Protein AF-A0A838E824-F1 (afdb_monomer_lite)

Foldseek 3Di:
DFFKDWAEWEFEFADPDPVVVLVLVVLLQWFKFPDWFAAPPQWIWTWTDLPPHIYIHIYRRDPVSVVPDPDLCVLRNVVLAGAEIEMEGLDVPVLVVVQVVLPDDWDDKDFADTPPDDPVVGGQKIKTWDDCQLQFQHGYMYMHGDLDNGLQSQQEQEQTQLQWGHWAEWEFEDPCQVSNQVSPCSRQNVPWDWDDDVQHIWTDGQRYIYIYHYQVRCCVQAVDGADDPPSRNRTTQEIEIEGQDNVSSVVSCVSSVFDWDATPVRWIWTADDPTHGYIYGYDYDDNVVSQVSSCVRRVHHHDYHYLVVQLVQDDPAFSFWHKDFDDLSCLSVQLVQLVQVLCVQPVVFWDPVVSVCCSVQCNHSVNVNCQSPDPFKTWMFIQGPRHGTFWIWIWGDDDQAEIETEDTGGRPVCPPRCSSVRNVVVVLVVCLQGHFKYKYKDWDVSVVVVVVVVVVAKDWDDKAQDPDPDISIIMTMIMHTRPNDDD

Secondary structure (DSSP, 8-state):
---EEEEEEEEE--SS-HHHHHHHHHHTT-EEEEEEEEETTTEEEEEEE-SSSEEEEEEES-HHHHHHS--GGGGGTTT-S--EEEEEES-HHHHHHHHHHTT---PPPEEE--TT--GGG--SEEEEEE-TTTSTTSEEEEEEETTSS---S--EEEE-TTSEEEEEEEEEE-SSHHHHHHHHHHHH-TTS-PEEETTEEEEEETTEEEEEE-HHHHHHHHS------SSS---EEEEEEEES-HHHHHHHHHHTT--EEE-TTSPEEE---SS----EEEEE--HHHHHHHHHHHHT--PEEEEHHHHHHTSPTTTSS-EEEE--GGGHHHHHHHHHHHHHHHHTTTS-HHHHHHHHHHHSSHHHHHHHHH-SS-EEEEEEETTTEEEEEEEEEEEETTEEEEEEEEE-GGGTTTTHHHHHHHHHHHHHTTT-SEEEEEEETT-HHHHHHHHHTT-EEEEEEE-SSTT---EEEEEEEEPPSS--

pLDDT: mean 88.49, std 11.71, range [35.91, 98.5]

Sequence (487 aa):
MSAMRLEHFLCYSDTSSVDEHAADYRRLGFVPQAHAARWEPGLRNRFIGLWPEYLELVWVEDEAAFAASDDPIKRYRASRRPFGVGILTDDLPALHDEWVARGFELPPVTHESPAGSDQAAGPMFVFQAIPHHLLPGVDAFGLTSYHRPAPPIRRQVWVAPNSVFGLAGVTLVSHTPAADADAWRRLLAPNETAREVPGGSDLVVGPHRLTWLTPDAHAARHGLTWDRSGDGADAMALFELLAGDPERLERYAAAADRPTRRLADGALLLEPSAHDGFRFVVRGGDVDEWAGWRDERLGLHHEVVRIDEFMARGTPGTGEYVVRSATVDDLPAIRRLGEEVLPETYAAIAPDSYIAMLLERYWSDAANAAAIASPTEELLVAESPFSGVLGVAHTAPYAADSVILWRLYLVPRSRRLGVGTALLDDCIRRCAPQVSTFLTEYLAGNRAAAAFYEAHGFAEVREERNPWEATEVRVIYASRQVPADPT

Radius of gyration: 25.12 Å; chains: 1; bounding box: 69×46×70 Å

Structure (mmCIF, N/CA/C/O backbone):
data_AF-A0A838E824-F1
#
_entry.id   AF-A0A838E824-F1
#
loop_
_atom_site.group_PDB
_atom_site.id
_atom_site.type_symbol
_atom_site.label_atom_id
_atom_site.label_alt_id
_atom_site.label_comp_id
_atom_site.label_asym_id
_atom_site.label_entity_id
_atom_site.label_seq_id
_atom_site.pdbx_PDB_ins_code
_atom_site.Cartn_x
_atom_site.Cartn_y
_atom_site.Cartn_z
_atom_site.occupancy
_atom_site.B_iso_or_equiv
_atom_site.auth_seq_id
_atom_site.auth_comp_id
_atom_site.auth_asym_id
_atom_site.auth_atom_id
_atom_site.pdbx_PDB_model_num
ATOM 1 N N . MET A 1 1 ? -0.926 23.353 7.992 1.00 59.06 1 MET A N 1
ATOM 2 C CA . MET A 1 1 ? -0.993 21.891 7.939 1.00 59.06 1 MET A CA 1
ATOM 3 C C . MET A 1 1 ? -0.529 21.359 6.615 1.00 59.06 1 MET A C 1
ATOM 5 O O . MET A 1 1 ? -1.195 21.561 5.602 1.00 59.06 1 MET A O 1
ATOM 9 N N . SER A 1 2 ? 0.601 20.660 6.665 1.00 63.78 2 SER A N 1
ATOM 10 C CA . SER A 1 2 ? 0.974 19.675 5.653 1.00 63.78 2 SER A CA 1
ATOM 11 C C . SER A 1 2 ? -0.174 18.684 5.448 1.00 63.78 2 SER A C 1
ATOM 13 O O . SER A 1 2 ? -0.868 18.324 6.406 1.00 63.78 2 SER A O 1
ATOM 15 N N . ALA A 1 3 ? -0.400 18.264 4.203 1.00 74.88 3 ALA A N 1
ATOM 16 C CA . ALA A 1 3 ? -1.387 17.235 3.912 1.00 74.88 3 ALA A CA 1
ATOM 17 C C . ALA A 1 3 ? -0.962 15.930 4.599 1.00 74.88 3 ALA A C 1
ATOM 19 O O . ALA A 1 3 ? 0.158 15.460 4.412 1.00 74.88 3 ALA A O 1
ATOM 20 N N . MET A 1 4 ? -1.857 15.353 5.399 1.00 86.31 4 MET A N 1
ATOM 21 C CA . MET A 1 4 ? -1.640 14.060 6.041 1.00 86.31 4 MET A CA 1
ATOM 22 C C . MET A 1 4 ? -2.823 13.136 5.795 1.00 86.31 4 MET A C 1
ATOM 24 O O . MET A 1 4 ? -3.960 13.587 5.621 1.00 86.31 4 MET A O 1
ATOM 28 N N . ARG A 1 5 ? -2.563 11.833 5.816 1.00 88.31 5 ARG A N 1
ATOM 29 C CA . ARG A 1 5 ? -3.606 10.810 5.757 1.00 88.31 5 ARG A CA 1
ATOM 30 C C . ARG A 1 5 ? -3.203 9.570 6.532 1.00 88.31 5 ARG A C 1
ATOM 32 O O . ARG A 1 5 ? -2.019 9.336 6.761 1.00 88.31 5 ARG A O 1
ATOM 39 N N . LEU A 1 6 ? -4.190 8.749 6.864 1.00 93.38 6 LEU A N 1
ATOM 40 C CA . LEU A 1 6 ? -3.911 7.375 7.256 1.00 93.38 6 LEU A CA 1
ATOM 41 C C . LEU A 1 6 ? -3.421 6.639 6.005 1.00 93.38 6 LEU A C 1
ATOM 43 O O . LEU A 1 6 ? -3.972 6.819 4.923 1.00 93.38 6 LEU A O 1
ATOM 47 N N . GLU A 1 7 ? -2.350 5.869 6.120 1.00 91.00 7 GLU A N 1
ATOM 48 C CA . GLU A 1 7 ? -1.770 5.167 4.974 1.00 91.00 7 GLU A CA 1
ATOM 49 C C . GLU A 1 7 ? -1.952 3.662 5.095 1.00 91.00 7 GLU A C 1
ATOM 51 O O . GLU A 1 7 ? -2.356 3.002 4.136 1.00 91.00 7 GLU A O 1
ATOM 56 N N . HIS A 1 8 ? -1.657 3.118 6.271 1.00 95.19 8 HIS A N 1
ATOM 57 C CA . HIS A 1 8 ? -1.685 1.684 6.467 1.00 95.19 8 HIS A CA 1
ATOM 58 C C . HIS A 1 8 ? -2.019 1.284 7.890 1.00 95.19 8 HIS A C 1
ATOM 60 O O . HIS A 1 8 ? -1.898 2.073 8.827 1.00 95.19 8 HIS A O 1
ATOM 66 N N . PHE A 1 9 ? -2.456 0.036 8.027 1.00 97.75 9 PHE A N 1
ATOM 67 C CA . PHE A 1 9 ? -2.934 -0.529 9.280 1.00 97.75 9 PHE A CA 1
ATOM 68 C C . PHE A 1 9 ? -2.236 -1.848 9.557 1.00 97.75 9 PHE A C 1
ATOM 70 O O . PHE A 1 9 ? -2.124 -2.682 8.659 1.00 97.75 9 PHE A O 1
ATOM 77 N N . LEU A 1 10 ? -1.786 -2.034 10.794 1.00 97.31 10 LEU A N 1
ATOM 78 C CA . LEU A 1 10 ? -0.925 -3.142 11.180 1.00 97.31 10 LEU A CA 1
ATOM 79 C C . LEU A 1 10 ? -1.713 -4.187 11.959 1.00 97.31 10 LEU A C 1
ATOM 81 O O . LEU A 1 10 ? -2.429 -3.858 12.908 1.00 97.31 10 LEU A O 1
ATOM 85 N N . CYS A 1 11 ? -1.524 -5.451 11.600 1.00 96.69 11 CYS A N 1
ATOM 86 C CA . CYS A 1 11 ? -1.972 -6.594 12.383 1.00 96.69 11 CYS A CA 1
ATOM 87 C C . CYS A 1 11 ? -0.893 -7.674 12.365 1.00 96.69 11 CYS A C 1
ATOM 89 O O . CYS A 1 11 ? -0.209 -7.869 11.357 1.00 96.69 11 CYS A O 1
ATOM 91 N N . TYR A 1 12 ? -0.767 -8.414 13.465 1.00 96.12 12 TYR A N 1
ATOM 92 C CA . TYR A 1 12 ? 0.045 -9.622 13.453 1.00 96.12 12 TYR A CA 1
ATOM 93 C C . TYR A 1 12 ? -0.558 -10.679 12.535 1.00 96.12 12 TYR A C 1
ATOM 95 O O . TYR A 1 12 ? -1.776 -10.843 12.468 1.00 96.12 12 TYR A O 1
ATOM 103 N N . SER A 1 13 ? 0.332 -11.411 11.879 1.00 95.44 13 SER A N 1
ATOM 104 C CA . SER A 1 13 ? 0.036 -12.566 11.054 1.00 95.44 13 SER A CA 1
ATOM 105 C C . SER A 1 13 ? 0.433 -13.836 11.807 1.00 95.44 13 SER A C 1
ATOM 107 O O . SER A 1 13 ? 1.616 -14.143 11.930 1.00 95.44 13 SER A O 1
ATOM 109 N N . ASP A 1 14 ? -0.542 -14.591 12.304 1.00 92.19 14 ASP A N 1
ATOM 110 C CA . ASP A 1 14 ? -0.334 -15.885 12.957 1.00 92.19 14 ASP A CA 1
ATOM 111 C C . ASP A 1 14 ? -0.334 -17.022 11.932 1.00 92.19 14 ASP A C 1
ATOM 113 O O . ASP A 1 14 ? -1.346 -17.671 11.676 1.00 92.19 14 ASP A O 1
ATOM 117 N N . THR A 1 15 ? 0.810 -17.228 11.294 1.00 91.75 15 THR A N 1
ATOM 118 C CA . THR A 1 15 ? 0.996 -18.219 10.231 1.00 91.75 15 THR A CA 1
ATOM 119 C C . THR A 1 15 ? 2.436 -18.729 10.230 1.00 91.75 15 THR A C 1
ATOM 121 O O . THR A 1 15 ? 3.329 -18.098 10.799 1.00 91.75 15 THR A O 1
ATOM 124 N N . SER A 1 16 ? 2.679 -19.854 9.561 1.00 89.69 16 SER A N 1
ATOM 125 C CA . SER A 1 16 ? 4.022 -20.364 9.268 1.00 89.69 16 SER A CA 1
ATOM 126 C C . SER A 1 16 ? 4.769 -19.532 8.231 1.00 89.69 16 SER A C 1
ATOM 128 O O . SER A 1 16 ? 5.996 -19.561 8.200 1.00 89.69 16 SER A O 1
ATOM 130 N N . SER A 1 17 ? 4.047 -18.823 7.363 1.00 91.69 17 SER A N 1
ATOM 131 C CA . SER A 1 17 ? 4.630 -18.009 6.303 1.00 91.69 17 SER A CA 1
ATOM 132 C C . SER A 1 17 ? 3.746 -16.814 5.984 1.00 91.69 17 SER A C 1
ATOM 134 O O . SER A 1 17 ? 2.593 -16.945 5.568 1.00 91.69 17 SER A O 1
ATOM 136 N N . VAL A 1 18 ? 4.309 -15.616 6.119 1.00 93.62 18 VAL A N 1
ATOM 137 C CA . VAL A 1 18 ? 3.608 -14.380 5.754 1.00 93.62 18 VAL A CA 1
ATOM 138 C C . VAL A 1 18 ? 3.277 -14.318 4.252 1.00 93.62 18 VAL A C 1
ATOM 140 O O . VAL A 1 18 ? 2.316 -13.662 3.850 1.00 93.62 18 VAL A O 1
ATOM 143 N N . ASP A 1 19 ? 4.027 -15.036 3.408 1.00 89.12 19 ASP A N 1
ATOM 144 C CA . ASP A 1 19 ? 3.750 -15.139 1.971 1.00 89.12 19 ASP A CA 1
ATOM 145 C C . ASP A 1 19 ? 2.535 -16.040 1.685 1.00 89.12 19 ASP A C 1
ATOM 147 O O . ASP A 1 19 ? 1.751 -15.731 0.784 1.00 89.12 19 ASP A O 1
ATOM 151 N N . GLU A 1 20 ? 2.336 -17.108 2.471 1.00 89.69 20 GLU A N 1
ATOM 152 C CA . GLU A 1 20 ? 1.125 -17.944 2.410 1.00 89.69 20 GLU A CA 1
ATOM 153 C C . GLU A 1 20 ? -0.101 -17.126 2.812 1.00 89.69 20 GLU A C 1
ATOM 155 O O . GLU A 1 20 ? -1.088 -17.091 2.080 1.00 89.69 20 GLU A O 1
ATOM 160 N N . HIS A 1 21 ? -0.000 -16.360 3.899 1.00 94.81 21 HIS A N 1
ATOM 161 C CA . HIS A 1 21 ? -1.102 -15.504 4.326 1.00 94.81 21 HIS A CA 1
ATOM 162 C C . HIS A 1 21 ? -1.408 -14.391 3.305 1.00 94.81 21 HIS A C 1
ATOM 164 O O . HIS A 1 21 ? -2.568 -14.118 2.993 1.00 94.81 21 HIS A O 1
ATOM 170 N N . ALA A 1 22 ? -0.388 -13.802 2.674 1.00 91.62 22 ALA A N 1
ATOM 171 C CA . ALA A 1 22 ? -0.602 -12.898 1.545 1.00 91.62 22 ALA A CA 1
ATOM 172 C C . ALA A 1 22 ? -1.297 -13.601 0.357 1.00 91.62 22 ALA A C 1
ATOM 174 O O . ALA A 1 22 ? -2.117 -12.991 -0.333 1.00 91.62 22 ALA A O 1
ATOM 175 N N . ALA A 1 23 ? -1.010 -14.882 0.108 1.00 87.56 23 ALA A N 1
ATOM 176 C CA . ALA A 1 23 ? -1.701 -15.660 -0.915 1.00 87.56 23 ALA A CA 1
ATOM 177 C C . ALA A 1 23 ? -3.184 -15.899 -0.579 1.00 87.56 23 ALA A C 1
ATOM 179 O O . ALA A 1 23 ? -3.990 -15.979 -1.506 1.00 87.56 23 ALA A O 1
ATOM 180 N N . ASP A 1 24 ? -3.573 -15.944 0.696 1.00 93.38 24 ASP A N 1
ATOM 181 C CA . ASP A 1 24 ? -4.983 -16.026 1.106 1.00 93.38 24 ASP A CA 1
ATOM 182 C C . ASP A 1 24 ? -5.763 -14.784 0.668 1.00 93.38 24 ASP A C 1
ATOM 184 O O . ASP A 1 24 ? -6.817 -14.894 0.042 1.00 93.38 24 ASP A O 1
ATOM 188 N N . TYR A 1 25 ? -5.197 -13.594 0.885 1.00 95.12 25 TYR A N 1
ATOM 189 C CA . TYR A 1 25 ? -5.766 -12.345 0.372 1.00 95.12 25 TYR A CA 1
ATOM 190 C C . TYR A 1 25 ? -5.827 -12.319 -1.160 1.00 95.12 25 TYR A C 1
ATOM 192 O O . TYR A 1 25 ? -6.806 -11.834 -1.728 1.00 95.12 25 TYR A O 1
ATOM 200 N N . ARG A 1 26 ? -4.837 -12.898 -1.851 1.00 91.50 26 ARG A N 1
ATOM 201 C CA . ARG A 1 26 ? -4.897 -13.057 -3.313 1.00 91.50 26 ARG A CA 1
ATOM 202 C C . ARG A 1 26 ? -6.065 -13.951 -3.744 1.00 91.50 26 ARG A C 1
ATOM 204 O O . ARG A 1 26 ? -6.738 -13.625 -4.719 1.00 91.50 26 ARG A O 1
ATOM 211 N N . ARG A 1 27 ? -6.351 -15.041 -3.018 1.00 91.12 27 ARG A N 1
ATOM 212 C CA . ARG A 1 27 ? -7.528 -15.898 -3.278 1.00 91.12 27 ARG A CA 1
ATOM 213 C C . ARG A 1 27 ? -8.849 -15.167 -3.037 1.00 91.12 27 ARG A C 1
ATOM 215 O O . ARG A 1 27 ? -9.828 -15.479 -3.700 1.00 91.12 27 ARG A O 1
ATOM 222 N N . LEU A 1 28 ? -8.854 -14.154 -2.172 1.00 95.12 28 LEU A N 1
ATOM 223 C CA . LEU A 1 28 ? -9.977 -13.229 -1.981 1.00 95.12 28 LEU A CA 1
ATOM 224 C C . LEU A 1 28 ? -10.074 -12.138 -3.061 1.00 95.12 28 LEU A C 1
ATOM 226 O O . LEU A 1 28 ? -10.920 -11.251 -2.958 1.00 95.12 28 LEU A O 1
ATOM 230 N N . GLY A 1 29 ? -9.211 -12.173 -4.078 1.00 90.94 29 GLY A N 1
ATOM 231 C CA . GLY A 1 29 ? -9.170 -11.188 -5.154 1.00 90.94 29 GLY A CA 1
ATOM 232 C C . GLY A 1 29 ? -8.598 -9.830 -4.741 1.00 90.94 29 GLY A C 1
ATOM 233 O O . GLY A 1 29 ? -8.777 -8.870 -5.484 1.00 90.94 29 GLY A O 1
ATOM 234 N N . PHE A 1 30 ? -7.919 -9.737 -3.588 1.00 92.75 30 PHE A N 1
ATOM 235 C CA . PHE A 1 30 ? -7.067 -8.592 -3.254 1.00 92.75 30 PHE A CA 1
ATOM 236 C C . PHE A 1 30 ? -5.707 -8.708 -3.949 1.00 92.75 30 PHE A C 1
ATOM 238 O O . PHE A 1 30 ? -5.360 -9.725 -4.554 1.00 92.75 30 PHE A O 1
ATOM 245 N N . VAL A 1 31 ? -4.912 -7.646 -3.835 1.00 84.69 31 VAL A N 1
ATOM 246 C CA . VAL A 1 31 ? -3.655 -7.466 -4.565 1.00 84.69 31 VAL A CA 1
ATOM 247 C C . VAL A 1 31 ? -2.523 -7.304 -3.551 1.00 84.69 31 VAL A C 1
ATOM 249 O O . VAL A 1 31 ? -2.225 -6.185 -3.124 1.00 84.69 31 VAL A O 1
ATOM 252 N N . PRO A 1 32 ? -1.896 -8.407 -3.102 1.00 87.25 32 PRO A N 1
ATOM 253 C CA . PRO A 1 32 ? -0.714 -8.318 -2.262 1.00 87.25 32 PRO A CA 1
ATOM 254 C C . PRO A 1 32 ? 0.437 -7.679 -3.031 1.00 87.25 32 PRO A C 1
ATOM 256 O O . PRO A 1 32 ? 0.717 -8.065 -4.169 1.00 87.25 32 PRO A O 1
ATOM 259 N N . GLN A 1 33 ? 1.147 -6.756 -2.391 1.00 81.56 33 GLN A N 1
ATOM 260 C CA . GLN A 1 33 ? 2.320 -6.143 -2.993 1.00 81.56 33 GLN A CA 1
ATOM 261 C C . GLN A 1 33 ? 3.438 -7.183 -3.111 1.00 81.56 33 GLN A C 1
ATOM 263 O O . GLN A 1 33 ? 3.601 -8.035 -2.241 1.00 81.56 33 GLN A O 1
ATOM 268 N N . ALA A 1 34 ? 4.227 -7.165 -4.181 1.00 67.44 34 ALA A N 1
ATOM 269 C CA . ALA A 1 34 ? 5.229 -8.204 -4.406 1.00 67.44 34 ALA A CA 1
ATOM 270 C C . ALA A 1 34 ? 6.407 -8.103 -3.429 1.00 67.44 34 ALA A C 1
ATOM 272 O O . ALA A 1 34 ? 7.031 -9.112 -3.114 1.00 67.44 34 ALA A O 1
ATOM 273 N N . HIS A 1 35 ? 6.736 -6.900 -2.954 1.00 70.06 35 HIS A N 1
ATOM 274 C CA . HIS A 1 35 ? 7.837 -6.705 -2.015 1.00 70.06 35 HIS A CA 1
ATOM 275 C C . HIS A 1 35 ? 7.431 -7.057 -0.577 1.00 70.06 35 HIS A C 1
ATOM 277 O O . HIS A 1 35 ? 6.264 -6.988 -0.202 1.00 70.06 35 HIS A O 1
ATOM 283 N N . ALA A 1 36 ? 8.420 -7.461 0.212 1.00 82.81 36 ALA A N 1
ATOM 284 C CA . ALA A 1 36 ? 8.326 -7.650 1.652 1.00 82.81 36 ALA A CA 1
ATOM 285 C C . ALA A 1 36 ? 9.410 -6.784 2.300 1.00 82.81 36 ALA A C 1
ATOM 287 O O . ALA A 1 36 ? 10.454 -6.570 1.683 1.00 82.81 36 ALA A O 1
ATOM 288 N N . ALA A 1 37 ? 9.175 -6.311 3.518 1.00 84.38 37 ALA A N 1
ATOM 289 C CA . ALA A 1 37 ? 10.181 -5.587 4.292 1.00 84.38 37 ALA A CA 1
ATOM 290 C C . ALA A 1 37 ? 10.649 -6.462 5.452 1.00 84.38 37 ALA A C 1
ATOM 292 O O . ALA A 1 37 ? 9.825 -7.130 6.069 1.00 84.38 37 ALA A O 1
ATOM 293 N N . ARG A 1 38 ? 11.951 -6.477 5.739 1.00 89.94 38 ARG A N 1
ATOM 294 C CA . ARG A 1 38 ? 12.495 -7.080 6.960 1.00 89.94 38 ARG A CA 1
ATOM 295 C C . ARG A 1 38 ? 12.882 -5.974 7.919 1.00 89.94 38 ARG A C 1
ATOM 297 O O . ARG A 1 38 ? 13.476 -4.989 7.489 1.00 89.94 38 ARG A O 1
ATOM 304 N N . TRP A 1 39 ? 12.556 -6.154 9.185 1.00 89.81 39 TRP A N 1
ATOM 305 C CA . TRP A 1 39 ? 12.854 -5.209 10.247 1.00 89.81 39 TRP A CA 1
ATOM 306 C C . TRP A 1 39 ? 13.519 -5.950 11.392 1.00 89.81 39 TRP A C 1
ATOM 308 O O . TRP A 1 39 ? 13.131 -7.068 11.733 1.00 89.81 39 TRP A O 1
ATOM 318 N N . GLU A 1 40 ? 14.527 -5.328 11.985 1.00 88.94 40 GLU A N 1
ATOM 319 C CA . GLU A 1 40 ? 15.030 -5.821 13.257 1.00 88.94 40 GLU A CA 1
ATOM 320 C C . GLU A 1 40 ? 14.023 -5.474 14.362 1.00 88.94 40 GLU A C 1
ATOM 322 O O . GLU A 1 40 ? 13.473 -4.373 14.331 1.00 88.94 40 GLU A O 1
ATOM 327 N N . PRO A 1 41 ? 13.778 -6.374 15.330 1.00 93.31 41 PRO A N 1
ATOM 328 C CA . PRO A 1 41 ? 14.423 -7.675 15.516 1.00 93.31 41 PRO A CA 1
ATOM 329 C C . PRO A 1 41 ? 13.616 -8.831 14.898 1.00 93.31 41 PRO A C 1
ATOM 331 O O . PRO A 1 41 ? 12.570 -9.206 15.421 1.00 93.31 41 PRO A O 1
ATOM 334 N N . GLY A 1 42 ? 14.121 -9.456 13.830 1.00 94.31 42 GLY A N 1
ATOM 335 C CA . GLY A 1 42 ? 13.549 -10.705 13.293 1.00 94.31 42 GLY A CA 1
ATOM 336 C C . GLY A 1 42 ? 12.130 -10.616 12.706 1.00 94.31 42 GLY A C 1
ATOM 337 O O . GLY A 1 42 ? 11.450 -11.639 12.584 1.00 94.31 42 GLY A O 1
ATOM 338 N N . LEU A 1 43 ? 11.657 -9.421 12.352 1.00 95.75 43 LEU A N 1
ATOM 339 C CA . LEU A 1 43 ? 10.333 -9.188 11.779 1.00 95.75 43 LEU A CA 1
ATOM 340 C C . LEU A 1 43 ? 10.374 -9.175 10.250 1.00 95.75 43 LEU A C 1
ATOM 342 O O . LEU A 1 43 ? 11.332 -8.716 9.623 1.00 95.75 43 LEU A O 1
ATOM 346 N N . ARG A 1 44 ? 9.280 -9.618 9.633 1.00 95.25 44 ARG A N 1
ATOM 347 C CA . ARG A 1 44 ? 9.052 -9.499 8.197 1.00 95.25 44 ARG A CA 1
ATOM 348 C C . ARG A 1 44 ? 7.606 -9.132 7.903 1.00 95.25 44 ARG A C 1
ATOM 350 O O . ARG A 1 44 ? 6.678 -9.787 8.370 1.00 95.25 44 ARG A O 1
ATOM 357 N N . ASN A 1 45 ? 7.432 -8.134 7.045 1.00 94.50 45 ASN A N 1
ATOM 358 C CA . ASN A 1 45 ? 6.136 -7.553 6.735 1.00 94.50 45 ASN A CA 1
ATOM 359 C C . ASN A 1 45 ? 5.708 -7.866 5.298 1.00 94.50 45 ASN A C 1
ATOM 361 O O . ASN A 1 45 ? 6.530 -7.912 4.371 1.00 94.50 45 ASN A O 1
ATOM 365 N N . ARG A 1 46 ? 4.400 -8.059 5.105 1.00 93.19 46 ARG A N 1
ATOM 366 C CA . ARG A 1 46 ? 3.740 -8.156 3.792 1.00 93.19 46 ARG A CA 1
ATOM 367 C C . ARG A 1 46 ? 2.596 -7.167 3.703 1.00 93.19 46 ARG A C 1
ATOM 369 O O . ARG A 1 46 ? 1.935 -6.896 4.696 1.00 93.19 46 ARG A O 1
ATOM 376 N N . PHE A 1 47 ? 2.332 -6.681 2.496 1.00 92.75 47 PHE A N 1
ATOM 377 C CA . PHE A 1 47 ? 1.387 -5.588 2.287 1.00 92.75 47 PHE A CA 1
ATOM 378 C C . PHE A 1 47 ? 0.230 -6.019 1.391 1.00 92.75 47 PHE A C 1
ATOM 380 O O . PHE A 1 47 ? 0.467 -6.593 0.326 1.00 92.75 47 PHE A O 1
ATOM 387 N N . ILE A 1 48 ? -1.007 -5.720 1.784 1.00 94.06 48 ILE A N 1
ATOM 388 C CA . ILE A 1 48 ? -2.219 -5.997 0.999 1.00 94.06 48 ILE A CA 1
ATOM 389 C C . ILE A 1 48 ? -2.828 -4.672 0.548 1.00 94.06 48 ILE A C 1
ATOM 391 O O . ILE A 1 48 ? -3.227 -3.869 1.385 1.00 94.06 48 ILE A O 1
ATOM 395 N N . GLY A 1 49 ? -2.889 -4.422 -0.761 1.00 88.88 49 GLY A N 1
ATOM 396 C CA . GLY A 1 49 ? -3.450 -3.178 -1.288 1.00 88.88 49 GLY A CA 1
ATOM 397 C C . GLY A 1 49 ? -4.958 -3.067 -1.046 1.00 88.88 49 GLY A C 1
ATOM 398 O O . GLY A 1 49 ? -5.710 -3.966 -1.425 1.00 88.88 49 GLY A O 1
ATOM 399 N N . LEU A 1 50 ? -5.378 -1.951 -0.445 1.00 90.44 50 LEU A N 1
ATOM 400 C CA . LEU A 1 50 ? -6.768 -1.468 -0.398 1.00 90.44 50 LEU A CA 1
ATOM 401 C C . LEU A 1 50 ? -6.995 -0.256 -1.315 1.00 90.44 50 LEU A C 1
ATOM 403 O O . LEU A 1 50 ? -8.135 0.073 -1.606 1.00 90.44 50 LEU A O 1
ATOM 407 N N . TRP A 1 51 ? -5.888 0.340 -1.758 1.00 81.69 51 TRP A N 1
ATOM 408 C CA . TRP A 1 51 ? -5.708 1.434 -2.701 1.00 81.69 51 TRP A CA 1
ATOM 409 C C . TRP A 1 51 ? -6.394 2.765 -2.348 1.00 81.69 51 TRP A C 1
ATOM 411 O O . TRP A 1 51 ? -7.611 2.829 -2.258 1.00 81.69 51 TRP A O 1
ATOM 421 N N . PRO A 1 52 ? -5.621 3.861 -2.213 1.00 82.44 52 PRO A N 1
ATOM 422 C CA . PRO A 1 52 ? -4.155 3.908 -2.145 1.00 82.44 52 PRO A CA 1
ATOM 423 C C . PRO A 1 52 ? -3.585 3.415 -0.800 1.00 82.44 52 PRO A C 1
ATOM 425 O O . PRO A 1 52 ? -2.366 3.283 -0.685 1.00 82.44 52 PRO A O 1
ATOM 428 N N . GLU A 1 53 ? -4.435 3.126 0.187 1.00 90.62 53 GLU A N 1
ATOM 429 C CA . GLU A 1 53 ? -4.046 2.562 1.484 1.00 90.62 53 GLU A CA 1
ATOM 430 C C . GLU A 1 53 ? -3.705 1.064 1.392 1.00 90.62 53 GLU A C 1
ATOM 432 O O . GLU A 1 53 ? -3.975 0.394 0.387 1.00 90.62 53 GLU A O 1
ATOM 437 N N . TYR A 1 54 ? -3.100 0.511 2.443 1.00 93.06 54 TYR A N 1
ATOM 438 C CA . TYR A 1 54 ? -2.798 -0.918 2.510 1.00 93.06 54 TYR A CA 1
ATOM 439 C C . TYR A 1 54 ? -2.876 -1.488 3.928 1.00 93.06 54 TYR A C 1
ATOM 441 O O . TYR A 1 54 ? -2.806 -0.780 4.926 1.00 93.06 54 TYR A O 1
ATOM 449 N N . LEU A 1 55 ? -3.018 -2.805 4.010 1.00 96.81 55 LEU A N 1
ATOM 450 C CA . LEU A 1 55 ? -2.839 -3.559 5.247 1.00 96.81 55 LEU A CA 1
ATOM 451 C C . LEU A 1 55 ? -1.390 -4.008 5.342 1.00 96.81 55 LEU A C 1
ATOM 453 O O . LEU A 1 55 ? -0.821 -4.450 4.344 1.00 96.81 55 LEU A O 1
ATOM 457 N N . GLU A 1 56 ? -0.823 -3.951 6.534 1.00 96.62 56 GLU A N 1
ATOM 458 C CA . GLU A 1 56 ? 0.505 -4.452 6.840 1.00 96.62 56 GLU A CA 1
ATOM 459 C C . GLU A 1 56 ? 0.399 -5.654 7.780 1.00 96.62 56 GLU A C 1
ATOM 461 O O . GLU A 1 56 ? -0.036 -5.565 8.930 1.00 96.62 56 GLU A O 1
ATOM 466 N N . LEU A 1 57 ? 0.779 -6.808 7.243 1.00 97.19 57 LEU A N 1
ATOM 467 C CA . LEU A 1 57 ? 0.862 -8.071 7.953 1.00 97.19 57 LEU A CA 1
ATOM 468 C C . LEU A 1 57 ? 2.242 -8.162 8.593 1.00 97.19 57 LEU A C 1
ATOM 470 O O . LEU A 1 57 ? 3.227 -8.359 7.881 1.00 97.19 57 LEU A O 1
ATOM 474 N N . VAL A 1 58 ? 2.302 -8.033 9.915 1.00 96.88 58 VAL A N 1
ATOM 475 C CA . VAL A 1 58 ? 3.535 -8.156 10.700 1.00 96.88 58 VAL A CA 1
ATOM 476 C C . VAL A 1 58 ? 3.731 -9.617 11.085 1.00 96.88 58 VAL A C 1
ATOM 478 O O . VAL A 1 58 ? 2.872 -10.216 11.735 1.00 96.88 58 VAL A O 1
ATOM 481 N N . TRP A 1 59 ? 4.852 -10.211 10.695 1.00 96.94 59 TRP A N 1
ATOM 482 C CA . TRP A 1 59 ? 5.170 -11.603 11.000 1.00 96.94 59 TRP A CA 1
ATOM 483 C C . TRP A 1 59 ? 6.549 -11.724 11.642 1.00 96.94 59 TRP A C 1
ATOM 485 O O . TRP A 1 59 ? 7.474 -10.991 11.301 1.00 96.94 59 TRP A O 1
ATOM 495 N N . VAL A 1 60 ? 6.678 -12.656 12.583 1.00 96.50 60 VAL A N 1
ATOM 496 C CA . VAL A 1 60 ? 7.947 -12.962 13.247 1.00 96.50 60 VAL A CA 1
ATOM 497 C C . VAL A 1 60 ? 8.644 -14.046 12.429 1.00 96.50 60 VAL A C 1
ATOM 499 O O . VAL A 1 60 ? 8.255 -15.209 12.491 1.00 96.50 60 VAL A O 1
ATOM 502 N N . GLU A 1 61 ? 9.636 -13.654 11.627 1.00 95.50 61 GLU A N 1
ATOM 503 C CA . GLU A 1 61 ? 10.416 -14.575 10.788 1.00 95.50 61 GLU A CA 1
ATOM 504 C C . GLU A 1 61 ? 11.504 -15.285 11.608 1.00 95.50 61 GLU A C 1
ATOM 506 O O . GLU A 1 61 ? 11.724 -16.482 11.431 1.00 95.50 61 GLU A O 1
ATOM 511 N N . ASP A 1 62 ? 12.142 -14.568 12.541 1.00 96.06 62 ASP A N 1
ATOM 512 C CA . ASP A 1 62 ? 13.112 -15.117 13.493 1.00 96.06 62 ASP A CA 1
ATOM 513 C C . ASP A 1 62 ? 12.589 -14.990 14.930 1.00 96.06 62 ASP A C 1
ATOM 515 O O . ASP A 1 62 ? 12.705 -13.953 15.587 1.00 96.06 62 ASP A O 1
ATOM 519 N N . GLU A 1 63 ? 12.020 -16.087 15.430 1.00 95.81 63 GLU A N 1
ATOM 520 C CA . GLU A 1 63 ? 11.501 -16.177 16.796 1.00 95.81 63 GLU A CA 1
ATOM 521 C C . GLU A 1 63 ? 12.565 -15.989 17.869 1.00 95.81 63 GLU A C 1
ATOM 523 O O . GLU A 1 63 ? 12.264 -15.459 18.935 1.00 95.81 63 GLU A O 1
ATOM 528 N N . ALA A 1 64 ? 13.799 -16.432 17.630 1.00 96.81 64 ALA A N 1
ATOM 529 C CA . ALA A 1 64 ? 14.843 -16.345 18.638 1.00 96.81 64 ALA A CA 1
ATOM 530 C C . ALA A 1 64 ? 15.291 -14.890 18.807 1.00 96.81 64 ALA A C 1
ATOM 532 O O . ALA A 1 64 ? 15.346 -14.392 19.935 1.00 96.81 64 ALA A O 1
ATOM 533 N N . ALA A 1 65 ? 15.547 -14.201 17.690 1.00 95.69 65 ALA A N 1
ATOM 534 C CA . ALA A 1 65 ? 15.899 -12.785 17.688 1.00 95.69 65 ALA A CA 1
ATOM 535 C C . ALA A 1 65 ? 14.761 -11.929 18.257 1.00 95.69 65 ALA A C 1
ATOM 537 O O . ALA A 1 65 ? 14.986 -11.110 19.153 1.00 95.69 65 ALA A O 1
ATOM 538 N N . PHE A 1 66 ? 13.528 -12.168 17.801 1.00 96.06 66 PHE A N 1
ATOM 539 C CA . PHE A 1 66 ? 12.374 -11.428 18.290 1.00 96.06 66 PHE A CA 1
ATOM 540 C C . PHE A 1 66 ? 12.137 -11.696 19.775 1.00 96.06 66 PHE A C 1
ATOM 542 O O . PHE A 1 66 ? 12.001 -10.750 20.538 1.00 96.06 66 PHE A O 1
ATOM 549 N N . ALA A 1 67 ? 12.157 -12.947 20.250 1.00 95.31 67 ALA A N 1
ATOM 550 C CA . ALA A 1 67 ? 11.952 -13.258 21.668 1.00 95.31 67 ALA A CA 1
ATOM 551 C C . ALA A 1 67 ? 13.003 -12.608 22.582 1.00 95.31 67 ALA A C 1
ATOM 553 O O . ALA A 1 67 ? 12.643 -12.172 23.677 1.00 95.31 67 ALA A O 1
ATOM 554 N N . ALA A 1 68 ? 14.251 -12.482 22.125 1.00 96.25 68 ALA A N 1
ATOM 555 C CA . ALA A 1 68 ? 15.348 -11.888 22.888 1.00 96.25 68 ALA A CA 1
ATOM 556 C C . ALA A 1 68 ? 15.318 -10.349 22.974 1.00 96.25 68 ALA A C 1
ATOM 558 O O . ALA A 1 68 ? 16.014 -9.788 23.817 1.00 96.25 68 ALA A O 1
ATOM 559 N N . SER A 1 69 ? 14.552 -9.663 22.120 1.00 95.69 69 SER A N 1
ATOM 560 C CA . SER A 1 69 ? 14.494 -8.194 22.104 1.00 95.69 69 SER A CA 1
ATOM 561 C C . SER A 1 69 ? 13.621 -7.594 23.219 1.00 95.69 69 SER A C 1
ATOM 563 O O . SER A 1 69 ? 12.889 -8.308 23.897 1.00 95.69 69 SER A O 1
ATOM 565 N N . ASP A 1 70 ? 13.611 -6.269 23.356 1.00 94.38 70 ASP A N 1
ATOM 566 C CA . ASP A 1 70 ? 12.639 -5.536 24.190 1.00 94.38 70 ASP A CA 1
ATOM 567 C C . ASP A 1 70 ? 11.607 -4.779 23.333 1.00 94.38 70 ASP A C 1
ATOM 569 O O . ASP A 1 70 ? 11.056 -3.761 23.752 1.00 94.38 70 ASP A O 1
ATOM 573 N N . ASP A 1 71 ? 11.357 -5.255 22.107 1.00 92.25 71 ASP A N 1
ATOM 574 C CA . ASP A 1 71 ? 10.496 -4.553 21.154 1.00 92.25 71 ASP A CA 1
ATOM 575 C C . ASP A 1 71 ? 9.052 -4.412 21.692 1.00 92.25 71 ASP A C 1
ATOM 577 O O . ASP A 1 71 ? 8.402 -5.427 21.994 1.00 92.25 71 ASP A O 1
ATOM 581 N N . PRO A 1 72 ? 8.515 -3.180 21.816 1.00 90.62 72 PRO A N 1
ATOM 582 C CA . PRO A 1 72 ? 7.187 -2.946 22.377 1.00 90.62 72 PRO A CA 1
ATOM 583 C C . PRO A 1 72 ? 6.064 -3.582 21.554 1.00 90.62 72 PRO A C 1
ATOM 585 O O . PRO A 1 72 ? 5.005 -3.876 22.116 1.00 90.62 72 PRO A O 1
ATOM 588 N N . ILE A 1 73 ? 6.276 -3.858 20.262 1.00 92.06 73 ILE A N 1
ATOM 589 C CA . ILE A 1 73 ? 5.267 -4.467 19.389 1.00 92.06 73 ILE A CA 1
ATOM 590 C C . ILE A 1 73 ? 4.875 -5.877 19.850 1.00 92.06 73 ILE A C 1
ATOM 592 O O . ILE A 1 73 ? 3.789 -6.359 19.520 1.00 92.06 73 ILE A O 1
ATOM 596 N N . LYS A 1 74 ? 5.701 -6.541 20.674 1.00 92.56 74 LYS A N 1
ATOM 597 C CA . LYS A 1 74 ? 5.409 -7.856 21.275 1.00 92.56 74 LYS A CA 1
ATOM 598 C C . LYS A 1 74 ? 4.051 -7.922 21.958 1.00 92.56 74 LYS A C 1
ATOM 600 O O . LYS A 1 74 ? 3.390 -8.960 21.902 1.00 92.56 74 LYS A O 1
ATOM 605 N N . ARG A 1 75 ? 3.622 -6.828 22.597 1.00 92.19 75 ARG A N 1
ATOM 606 C CA . ARG A 1 75 ? 2.385 -6.797 23.393 1.00 92.19 75 ARG A CA 1
ATOM 607 C C . ARG A 1 75 ? 1.123 -7.057 22.568 1.00 92.19 75 ARG A C 1
ATOM 609 O O . ARG A 1 75 ? 0.161 -7.591 23.108 1.00 92.19 75 ARG A O 1
ATOM 616 N N . TYR A 1 76 ? 1.141 -6.758 21.268 1.00 92.75 76 TYR A N 1
ATOM 617 C CA . TYR A 1 76 ? -0.024 -6.940 20.390 1.00 92.75 76 TYR A CA 1
ATOM 618 C C . TYR A 1 76 ? -0.113 -8.341 19.779 1.00 92.75 76 TYR A C 1
ATOM 620 O O . TYR A 1 76 ? -1.136 -8.719 19.207 1.00 92.75 76 TYR A O 1
ATOM 628 N N . ARG A 1 77 ? 0.944 -9.150 19.911 1.00 88.94 77 ARG A N 1
ATOM 629 C CA . ARG A 1 77 ? 1.022 -10.467 19.272 1.00 88.94 77 ARG A CA 1
ATOM 630 C C . ARG A 1 77 ? -0.087 -11.416 19.731 1.00 88.94 77 ARG A C 1
ATOM 632 O O . ARG A 1 77 ? -0.592 -12.207 18.939 1.00 88.94 77 ARG A O 1
ATOM 639 N N . ALA A 1 78 ? -0.472 -11.331 21.003 1.00 86.31 78 ALA A N 1
ATOM 640 C CA . ALA A 1 78 ? -1.478 -12.210 21.592 1.00 86.31 78 ALA A CA 1
ATOM 641 C C . ALA A 1 78 ? -2.914 -11.849 21.185 1.00 86.31 78 ALA A C 1
ATOM 643 O O . ALA A 1 78 ? -3.742 -12.748 21.048 1.00 86.31 78 ALA A O 1
ATOM 644 N N . SER A 1 79 ? -3.220 -10.560 20.992 1.00 83.31 79 SER A N 1
ATOM 645 C CA . SER A 1 79 ? -4.584 -10.121 20.680 1.00 83.31 79 SER A CA 1
ATOM 646 C C . SER A 1 79 ? -4.975 -10.423 19.238 1.00 83.31 79 SER A C 1
ATOM 648 O O . SER A 1 79 ? -6.159 -10.623 18.970 1.00 83.31 79 SER A O 1
ATOM 650 N N . ARG A 1 80 ? -3.987 -10.494 18.328 1.00 81.88 80 ARG A N 1
ATOM 651 C CA . ARG A 1 80 ? -4.179 -10.707 16.880 1.00 81.88 80 ARG A CA 1
ATOM 652 C C . ARG A 1 80 ? -5.185 -9.726 16.284 1.00 81.88 80 ARG A C 1
ATOM 654 O O . ARG A 1 80 ? -5.911 -10.063 15.357 1.00 81.88 80 ARG A O 1
ATOM 661 N N . ARG A 1 81 ? -5.267 -8.523 16.851 1.00 90.88 81 ARG A N 1
ATOM 662 C CA . ARG A 1 81 ? -6.134 -7.452 16.369 1.00 90.88 81 ARG A CA 1
ATOM 663 C C . ARG A 1 81 ? -5.321 -6.453 15.560 1.00 90.88 81 ARG A C 1
ATOM 665 O O . ARG A 1 81 ? -4.117 -6.325 15.793 1.00 90.88 81 ARG A O 1
ATOM 672 N N . PRO A 1 82 ? -5.973 -5.717 14.650 1.00 96.06 82 PRO A N 1
ATOM 673 C CA . PRO A 1 82 ? -5.403 -4.501 14.108 1.00 96.06 82 PRO A CA 1
ATOM 674 C C . PRO A 1 82 ? -5.051 -3.580 15.276 1.00 96.06 82 PRO A C 1
ATOM 676 O O . PRO A 1 82 ? -5.932 -3.205 16.048 1.00 96.06 82 PRO A O 1
ATOM 679 N N . PHE A 1 83 ? -3.769 -3.270 15.429 1.00 95.81 83 PHE A N 1
ATOM 680 C CA . PHE A 1 83 ? -3.256 -2.498 16.564 1.00 95.81 83 PHE A CA 1
ATOM 681 C C . PHE A 1 83 ? -2.646 -1.176 16.112 1.00 95.81 83 PHE A C 1
ATOM 683 O O . PHE A 1 83 ? -2.748 -0.180 16.823 1.00 95.81 83 PHE A O 1
ATOM 690 N N . GLY A 1 84 ? -2.031 -1.152 14.926 1.00 96.06 84 GLY A N 1
ATOM 691 C CA . GLY A 1 84 ? -1.223 -0.025 14.483 1.00 96.06 84 GLY A CA 1
ATOM 692 C C . GLY A 1 84 ? -1.821 0.757 13.320 1.00 96.06 84 GLY A C 1
ATOM 693 O O . GLY A 1 84 ? -2.514 0.180 12.480 1.00 96.06 84 GLY A O 1
ATOM 694 N N . VAL A 1 85 ? -1.511 2.050 13.240 1.00 97.62 85 VAL A N 1
ATOM 695 C CA . VAL A 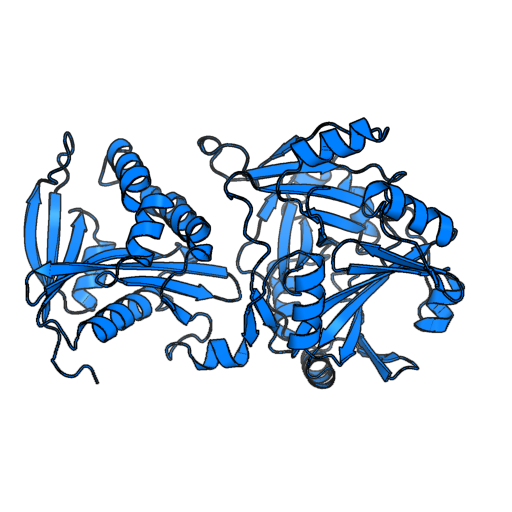1 85 ? -1.821 2.903 12.087 1.00 97.62 85 VAL A CA 1
ATOM 696 C C . VAL A 1 85 ? -0.644 3.815 11.732 1.00 97.62 85 VAL A C 1
ATOM 698 O O . VAL A 1 85 ? -0.142 4.567 12.569 1.00 97.62 85 VAL A O 1
ATOM 701 N N . GLY A 1 86 ? -0.231 3.768 10.468 1.00 96.62 86 GLY A N 1
ATOM 702 C CA . GLY A 1 86 ? 0.748 4.687 9.896 1.00 96.62 86 GLY A CA 1
ATOM 703 C C . GLY A 1 86 ? 0.075 5.932 9.319 1.00 96.62 86 GLY A C 1
ATOM 704 O O . GLY A 1 86 ? -0.908 5.833 8.577 1.00 96.62 86 GLY A O 1
ATOM 705 N N . ILE A 1 87 ? 0.609 7.110 9.645 1.00 95.12 87 ILE A N 1
ATOM 706 C CA . ILE A 1 87 ? 0.131 8.418 9.183 1.00 95.12 87 ILE A CA 1
ATOM 707 C C . ILE A 1 87 ? 1.165 9.021 8.238 1.00 95.12 87 ILE A C 1
ATOM 709 O O . ILE A 1 87 ? 2.234 9.462 8.660 1.00 95.12 87 ILE A O 1
ATOM 713 N N . LEU A 1 88 ? 0.841 9.061 6.950 1.00 90.06 88 LEU A N 1
ATOM 714 C CA . LEU A 1 88 ? 1.742 9.576 5.929 1.00 90.06 88 LEU A CA 1
ATOM 715 C C . LEU A 1 88 ? 1.599 11.093 5.789 1.00 90.06 88 LEU A C 1
ATOM 717 O O . LEU A 1 88 ? 0.485 11.612 5.689 1.00 90.06 88 LEU A O 1
ATOM 721 N N . THR A 1 89 ? 2.741 11.768 5.701 1.00 87.81 89 THR A N 1
ATOM 722 C CA . THR A 1 89 ? 2.884 13.179 5.321 1.00 87.81 89 THR A CA 1
ATOM 723 C C . THR A 1 89 ? 4.090 13.340 4.394 1.00 87.81 89 THR A C 1
ATOM 725 O O . THR A 1 89 ? 5.019 12.526 4.412 1.00 87.81 89 THR A O 1
ATOM 728 N N . ASP A 1 90 ? 4.089 14.397 3.590 1.00 82.19 90 ASP A N 1
ATOM 729 C CA . ASP A 1 90 ? 5.188 14.710 2.669 1.00 82.19 90 ASP A CA 1
ATOM 730 C C . ASP A 1 90 ? 6.450 15.192 3.404 1.00 82.19 90 ASP A C 1
ATOM 732 O O . ASP A 1 90 ? 7.557 15.019 2.901 1.00 82.19 90 ASP A O 1
ATOM 736 N N . ASP A 1 91 ? 6.281 15.771 4.598 1.00 86.94 91 ASP A N 1
ATOM 737 C CA . ASP A 1 91 ? 7.361 16.304 5.435 1.00 86.94 91 ASP A CA 1
ATOM 738 C C . ASP A 1 91 ? 7.013 16.136 6.925 1.00 86.94 91 ASP A C 1
ATOM 740 O O . ASP A 1 91 ? 6.299 16.949 7.525 1.00 86.94 91 ASP A O 1
ATOM 744 N N . LEU A 1 92 ? 7.456 15.021 7.513 1.00 92.25 92 LEU A N 1
ATOM 745 C CA . LEU A 1 92 ? 7.242 14.709 8.925 1.00 92.25 92 LEU A CA 1
ATOM 746 C C . LEU A 1 92 ? 8.020 15.637 9.871 1.00 92.25 92 LEU A C 1
ATOM 748 O O . LEU A 1 92 ? 7.422 16.051 10.862 1.00 92.25 92 LEU A O 1
ATOM 752 N N . PRO A 1 93 ? 9.288 16.011 9.609 1.00 92.19 93 PRO A N 1
ATOM 753 C CA . PRO A 1 93 ? 9.971 17.030 10.406 1.00 92.19 93 PRO A CA 1
ATOM 754 C C . PRO A 1 93 ? 9.198 18.355 10.491 1.00 92.19 93 PRO A C 1
ATOM 756 O O . PRO A 1 93 ? 8.969 18.851 11.593 1.00 92.19 93 PRO A O 1
ATOM 759 N N . ALA A 1 94 ? 8.709 18.887 9.366 1.00 92.12 94 ALA A N 1
ATOM 760 C CA . ALA A 1 94 ? 7.906 20.112 9.380 1.00 92.12 94 ALA A CA 1
ATOM 761 C C . ALA A 1 94 ? 6.578 19.932 10.135 1.00 92.12 94 ALA A C 1
ATOM 763 O O . ALA A 1 94 ? 6.125 20.835 10.844 1.00 92.12 94 ALA A O 1
ATOM 764 N N . LEU A 1 95 ? 5.952 18.757 10.014 1.00 93.19 95 LEU A N 1
ATOM 765 C CA . LEU A 1 95 ? 4.734 18.439 10.755 1.00 93.19 95 LEU A CA 1
ATOM 766 C C . LEU A 1 95 ? 4.980 18.328 12.269 1.00 93.19 95 LEU A C 1
ATOM 768 O O . LEU A 1 95 ? 4.148 18.778 13.058 1.00 93.19 95 LEU A O 1
ATOM 772 N N . HIS A 1 96 ? 6.118 17.767 12.682 1.00 95.50 96 HIS A N 1
ATOM 773 C CA . HIS A 1 96 ? 6.524 17.725 14.084 1.00 95.50 96 HIS A CA 1
ATOM 774 C C . HIS A 1 96 ? 6.642 19.136 14.666 1.00 95.50 96 HIS A C 1
ATOM 776 O O . HIS A 1 96 ? 6.054 19.405 15.715 1.00 95.50 96 HIS A O 1
ATOM 782 N N . ASP A 1 97 ? 7.320 20.046 13.962 1.00 95.56 97 ASP A N 1
ATOM 783 C CA . ASP A 1 97 ? 7.449 21.445 14.381 1.00 95.56 97 ASP A CA 1
ATOM 784 C C . ASP A 1 97 ? 6.073 22.121 14.513 1.00 95.56 97 ASP A C 1
ATOM 786 O O . ASP A 1 97 ? 5.817 22.840 15.483 1.00 95.56 97 ASP A O 1
ATOM 790 N N . GLU A 1 98 ? 5.146 21.847 13.585 1.00 94.81 98 GLU A N 1
ATOM 791 C CA . GLU A 1 98 ? 3.762 22.332 13.660 1.00 94.81 98 GLU A CA 1
ATOM 792 C C . GLU A 1 98 ? 3.027 21.788 14.896 1.00 94.81 98 GLU A C 1
ATOM 794 O O . GLU A 1 98 ? 2.339 22.545 15.588 1.00 94.81 98 GLU A O 1
ATOM 799 N N . TRP A 1 99 ? 3.164 20.499 15.216 1.00 96.44 99 TRP A N 1
ATOM 800 C CA . TRP A 1 99 ? 2.553 19.924 16.415 1.00 96.44 99 TRP A CA 1
ATOM 801 C C . TRP A 1 99 ? 3.144 20.496 17.710 1.00 96.44 99 TRP A C 1
ATOM 803 O O . TRP A 1 99 ? 2.385 20.865 18.611 1.00 96.44 99 TRP A O 1
ATOM 813 N N . VAL A 1 100 ? 4.465 20.650 17.796 1.00 96.81 100 VAL A N 1
ATOM 814 C CA . VAL A 1 100 ? 5.130 21.250 18.965 1.00 96.81 100 VAL A CA 1
ATOM 815 C C . VAL A 1 100 ? 4.711 22.710 19.143 1.00 96.81 100 VAL A C 1
ATOM 817 O O . VAL A 1 100 ? 4.369 23.121 20.253 1.00 96.81 100 VAL A O 1
ATOM 820 N N . ALA A 1 101 ? 4.630 23.488 18.059 1.00 96.75 101 ALA A N 1
ATOM 821 C CA . ALA A 1 101 ? 4.159 24.875 18.099 1.00 96.75 101 ALA A CA 1
ATOM 822 C C . ALA A 1 101 ? 2.707 25.005 18.596 1.00 96.75 101 ALA A C 1
ATOM 824 O O . ALA A 1 101 ? 2.322 26.033 19.155 1.00 96.75 101 ALA A O 1
ATOM 825 N N . ARG A 1 102 ? 1.899 23.953 18.423 1.00 95.69 102 ARG A N 1
ATOM 826 C CA . ARG A 1 102 ? 0.517 23.859 18.920 1.00 95.69 102 ARG A CA 1
ATOM 827 C C . ARG A 1 102 ? 0.427 23.339 20.361 1.00 95.69 102 ARG A C 1
ATOM 829 O O . ARG A 1 102 ? -0.678 23.243 20.891 1.00 95.69 102 ARG A O 1
ATOM 836 N N . GLY A 1 103 ? 1.564 23.048 20.996 1.00 97.38 103 GLY A N 1
ATOM 837 C CA . GLY A 1 103 ? 1.667 22.642 22.397 1.00 97.38 103 GLY A CA 1
ATOM 838 C C . GLY A 1 103 ? 1.587 21.135 22.641 1.00 97.38 103 GLY A C 1
ATOM 839 O O . GLY A 1 103 ? 1.342 20.734 23.776 1.00 97.38 103 GLY A O 1
ATOM 840 N N . PHE A 1 104 ? 1.758 20.299 21.612 1.00 97.62 104 PHE A N 1
ATOM 841 C CA . PHE A 1 104 ? 1.816 18.847 21.788 1.00 97.62 104 PHE A CA 1
ATOM 842 C C . PHE A 1 104 ? 3.225 18.385 22.168 1.00 97.62 104 PHE A C 1
ATOM 844 O O . PHE A 1 104 ? 4.215 18.821 21.584 1.00 97.62 104 PHE A O 1
ATOM 851 N N . GLU A 1 105 ? 3.304 17.452 23.115 1.00 96.69 105 GLU A N 1
ATOM 852 C CA . GLU A 1 105 ? 4.546 16.781 23.495 1.00 96.69 105 GLU A CA 1
ATOM 853 C C . GLU A 1 105 ? 4.673 15.466 22.716 1.00 96.69 105 GLU A C 1
ATOM 855 O O . GLU A 1 105 ? 3.891 14.533 22.910 1.00 96.69 105 GLU A O 1
ATOM 860 N N . LEU A 1 106 ? 5.652 15.400 21.813 1.00 96.19 106 LEU A N 1
ATOM 861 C CA . LEU A 1 106 ? 5.915 14.245 20.955 1.00 96.19 106 LEU A CA 1
ATOM 862 C C . LEU A 1 106 ? 7.390 13.833 21.061 1.00 96.19 106 LEU A C 1
ATOM 864 O O . LEU A 1 106 ? 8.252 14.704 21.213 1.00 96.19 106 LEU A O 1
ATOM 868 N N . PRO A 1 107 ? 7.705 12.531 20.950 1.00 96.00 107 PRO A N 1
ATOM 869 C CA . PRO A 1 107 ? 9.075 12.066 20.766 1.00 96.00 107 PRO A CA 1
ATOM 870 C C . PRO A 1 107 ? 9.734 12.719 19.540 1.00 96.00 107 PRO A C 1
ATOM 872 O O . PRO A 1 107 ? 9.030 13.084 18.595 1.00 96.00 107 PRO A O 1
ATOM 875 N N . PRO A 1 108 ? 11.071 12.842 19.507 1.00 94.88 108 PRO A N 1
ATOM 876 C CA . PRO A 1 108 ? 11.767 13.307 18.312 1.00 94.88 108 PRO A CA 1
ATOM 877 C C . PRO A 1 108 ? 11.530 12.359 17.130 1.00 94.88 108 PRO A C 1
ATOM 879 O O . PRO A 1 108 ? 11.240 11.175 17.315 1.00 94.88 108 PRO A O 1
ATOM 882 N N . VAL A 1 109 ? 11.682 12.884 15.914 1.00 94.88 109 VAL A N 1
ATOM 883 C CA . VAL A 1 109 ? 11.679 12.058 14.703 1.00 94.88 109 VAL A CA 1
ATOM 884 C C . VAL A 1 109 ? 12.906 11.135 14.677 1.00 94.88 109 VAL A C 1
ATOM 886 O O . VAL A 1 109 ? 13.999 11.527 15.095 1.00 94.88 109 VAL A O 1
ATOM 889 N N . THR A 1 110 ? 12.733 9.913 14.182 1.00 93.31 110 THR A N 1
ATOM 890 C CA . THR A 1 110 ? 13.802 8.936 13.947 1.00 93.31 110 THR A CA 1
ATOM 891 C C . THR A 1 110 ? 13.975 8.682 12.455 1.00 93.31 110 THR A C 1
ATOM 893 O O . THR A 1 110 ? 13.104 8.986 11.642 1.00 93.31 110 THR A O 1
ATOM 896 N N . HIS A 1 111 ? 15.146 8.170 12.088 1.00 90.31 111 HIS A N 1
ATOM 897 C CA . HIS A 1 111 ? 15.556 7.958 10.708 1.00 90.31 111 HIS A CA 1
ATOM 898 C C . HIS A 1 111 ? 15.957 6.498 10.542 1.00 90.31 111 HIS A C 1
ATOM 900 O O . HIS A 1 111 ? 16.942 6.065 11.141 1.00 90.31 111 HIS A O 1
ATOM 906 N N . GLU A 1 112 ? 15.198 5.735 9.763 1.00 83.38 112 GLU A N 1
ATOM 907 C CA . GLU A 1 112 ? 15.320 4.276 9.745 1.00 83.38 112 GLU A CA 1
ATOM 908 C C . GLU A 1 112 ? 15.191 3.709 8.326 1.00 83.38 112 GLU A C 1
ATOM 910 O O . GLU A 1 112 ? 14.627 4.330 7.418 1.00 83.38 112 GLU A O 1
ATOM 915 N N . SER A 1 113 ? 15.731 2.505 8.140 1.00 80.00 113 SER A N 1
ATOM 916 C CA . SER A 1 113 ? 15.659 1.738 6.896 1.00 80.00 113 SER A CA 1
ATOM 917 C C . SER A 1 113 ? 15.375 0.268 7.206 1.00 80.00 113 SER A C 1
ATOM 919 O O . SER A 1 113 ? 15.875 -0.234 8.216 1.00 80.00 113 SER A O 1
ATOM 921 N N . PRO A 1 114 ? 14.656 -0.454 6.326 1.00 79.38 114 PRO A N 1
ATOM 922 C CA . PRO A 1 114 ? 14.532 -1.904 6.420 1.00 79.38 114 PRO A CA 1
ATOM 923 C C . PRO A 1 114 ? 15.898 -2.603 6.481 1.00 79.38 114 PRO A C 1
ATOM 925 O O . PRO A 1 114 ? 16.884 -2.135 5.899 1.00 79.38 114 PRO A O 1
ATOM 928 N N . ALA A 1 115 ? 15.954 -3.765 7.126 1.00 79.12 115 ALA A N 1
ATOM 929 C CA . ALA A 1 115 ? 17.155 -4.586 7.198 1.00 79.12 115 ALA A CA 1
ATOM 930 C C . ALA A 1 115 ? 17.650 -4.977 5.793 1.00 79.12 115 ALA A C 1
ATOM 932 O O . ALA A 1 115 ? 16.868 -5.369 4.923 1.00 79.12 115 ALA A O 1
ATOM 933 N N . GLY A 1 116 ? 18.964 -4.873 5.574 1.00 70.56 116 GLY A N 1
ATOM 934 C CA . GLY A 1 116 ? 19.596 -5.127 4.275 1.00 70.56 116 GLY A CA 1
ATOM 935 C C . GLY A 1 116 ? 19.531 -3.962 3.280 1.00 70.56 116 GLY A C 1
ATOM 936 O O . GLY A 1 116 ? 20.000 -4.122 2.156 1.00 70.56 116 GLY A O 1
ATOM 937 N N . SER A 1 117 ? 18.985 -2.805 3.672 1.00 65.81 117 SER A N 1
ATOM 938 C CA . SER A 1 117 ? 19.072 -1.577 2.868 1.00 65.81 117 SER A CA 1
ATOM 939 C C . SER A 1 117 ? 20.516 -1.075 2.775 1.00 65.81 117 SER A C 1
ATOM 941 O O . SER A 1 117 ? 21.311 -1.278 3.697 1.00 65.81 117 SER A O 1
ATOM 943 N N . ASP A 1 118 ? 20.844 -0.385 1.681 1.00 66.50 118 ASP A N 1
ATOM 944 C CA . ASP A 1 118 ? 22.149 0.251 1.514 1.00 66.50 118 ASP A CA 1
ATOM 945 C C . ASP A 1 118 ? 22.336 1.374 2.547 1.00 66.50 118 ASP A C 1
ATOM 947 O O . ASP A 1 118 ? 21.705 2.427 2.472 1.00 66.50 118 ASP A O 1
ATOM 951 N N . GLN A 1 119 ? 23.219 1.154 3.524 1.00 67.25 119 GLN A N 1
ATOM 952 C CA . GLN A 1 119 ? 23.507 2.143 4.564 1.00 67.25 119 GLN A CA 1
ATOM 953 C C . GLN A 1 119 ? 24.204 3.392 4.007 1.00 67.25 119 GLN A C 1
ATOM 955 O O . GLN A 1 119 ? 24.113 4.454 4.623 1.00 67.25 119 GLN A O 1
ATOM 960 N N . ALA A 1 120 ? 24.875 3.293 2.853 1.00 61.62 120 ALA A N 1
ATOM 961 C CA . ALA A 1 120 ? 25.520 4.433 2.208 1.00 61.62 120 ALA A CA 1
ATOM 962 C C . ALA A 1 120 ? 24.508 5.372 1.528 1.00 61.62 120 ALA A C 1
ATOM 964 O O . ALA A 1 120 ? 24.779 6.568 1.415 1.00 61.62 120 ALA A O 1
ATOM 965 N N . ALA A 1 121 ? 23.334 4.860 1.141 1.00 61.00 121 ALA A N 1
ATOM 966 C CA . ALA A 1 121 ? 22.233 5.657 0.600 1.00 61.00 121 ALA A CA 1
ATOM 967 C C . ALA A 1 121 ? 21.529 6.509 1.676 1.00 61.00 121 ALA A C 1
ATOM 969 O O . ALA A 1 121 ? 20.849 7.480 1.350 1.00 61.00 121 ALA A O 1
ATOM 970 N N . GLY A 1 122 ? 21.744 6.203 2.958 1.00 66.69 122 GLY A N 1
ATOM 971 C CA . GLY A 1 122 ? 21.099 6.879 4.078 1.00 66.69 122 GLY A CA 1
ATOM 972 C C . GLY A 1 122 ? 19.752 6.255 4.473 1.00 66.69 122 GLY A C 1
ATOM 973 O O . GLY A 1 122 ? 19.355 5.207 3.958 1.00 66.69 122 GLY A O 1
ATOM 974 N N . PRO A 1 123 ? 19.059 6.851 5.458 1.00 76.00 123 PRO A N 1
ATOM 975 C CA . PRO A 1 123 ? 17.774 6.350 5.931 1.00 76.00 123 PRO A CA 1
ATOM 976 C C . PRO A 1 123 ? 16.713 6.440 4.827 1.00 76.00 123 PRO A C 1
ATOM 978 O O . PRO A 1 123 ? 16.617 7.450 4.138 1.00 76.00 123 PRO A O 1
ATOM 981 N N . MET A 1 124 ? 15.873 5.414 4.685 1.00 74.19 124 MET A N 1
ATOM 982 C CA . MET A 1 124 ? 14.785 5.394 3.701 1.00 74.19 124 MET A CA 1
ATOM 983 C C . MET A 1 124 ? 13.531 6.113 4.198 1.00 74.19 124 MET A C 1
ATOM 985 O O . MET A 1 124 ? 12.737 6.603 3.383 1.00 74.19 124 MET A O 1
ATOM 989 N N . PHE A 1 125 ? 13.349 6.165 5.516 1.00 84.69 125 PHE A N 1
ATOM 990 C CA . PHE A 1 125 ? 12.155 6.678 6.168 1.00 84.69 125 PHE A CA 1
ATOM 991 C C . PHE A 1 125 ? 12.487 7.595 7.342 1.00 84.69 125 PHE A C 1
ATOM 993 O O . PHE A 1 125 ? 13.493 7.425 8.032 1.00 84.69 125 PHE A O 1
ATOM 1000 N N . VAL A 1 126 ? 11.588 8.548 7.560 1.00 90.69 126 VAL A N 1
ATOM 1001 C CA . VAL A 1 126 ? 11.431 9.304 8.800 1.00 90.69 126 VAL A CA 1
ATOM 1002 C C . VAL A 1 126 ? 10.264 8.691 9.543 1.00 90.69 126 VAL A C 1
ATOM 1004 O O . VAL A 1 126 ? 9.210 8.513 8.932 1.00 90.69 126 VAL A O 1
ATOM 1007 N N . PHE A 1 127 ? 10.418 8.435 10.834 1.00 93.94 127 PHE A N 1
ATOM 1008 C CA . PHE A 1 127 ? 9.338 7.978 11.699 1.00 93.94 127 PHE A CA 1
ATOM 1009 C C . PHE A 1 127 ? 9.171 8.887 12.907 1.00 93.94 127 PHE A C 1
ATOM 1011 O O . PHE A 1 127 ? 10.093 9.576 13.335 1.00 93.94 127 PHE A O 1
ATOM 1018 N N . GLN A 1 128 ? 7.973 8.881 13.477 1.00 96.38 128 GLN A N 1
ATOM 1019 C CA . GLN A 1 128 ? 7.702 9.469 14.779 1.00 96.38 128 GLN A CA 1
ATOM 1020 C C . GLN A 1 128 ? 6.587 8.691 15.453 1.00 96.38 128 GLN A C 1
ATOM 1022 O O . GLN A 1 128 ? 5.457 8.696 14.972 1.00 96.38 128 GLN A O 1
ATOM 1027 N N . ALA A 1 129 ? 6.877 8.073 16.594 1.00 96.62 129 ALA A N 1
ATOM 1028 C CA . ALA A 1 129 ? 5.832 7.505 17.432 1.00 96.62 129 ALA A CA 1
ATOM 1029 C C . ALA A 1 129 ? 4.891 8.612 17.931 1.00 96.62 129 ALA A C 1
ATOM 1031 O O . ALA A 1 129 ? 5.342 9.666 18.387 1.00 96.62 129 ALA A O 1
ATOM 1032 N N . ILE A 1 130 ? 3.585 8.359 17.886 1.00 97.12 130 ILE A N 1
ATOM 1033 C CA . ILE A 1 130 ? 2.567 9.260 18.421 1.00 97.12 130 ILE A CA 1
ATOM 1034 C C . ILE A 1 130 ? 2.060 8.668 19.741 1.00 97.12 130 ILE A C 1
ATOM 1036 O O . ILE A 1 130 ? 1.529 7.556 19.754 1.00 97.12 130 ILE A O 1
ATOM 1040 N N . PRO A 1 131 ? 2.215 9.377 20.874 1.00 95.69 131 PRO A N 1
ATOM 1041 C CA . PRO A 1 131 ? 1.776 8.881 22.170 1.00 95.69 131 PRO A CA 1
ATOM 1042 C C . PRO A 1 131 ? 0.296 8.474 22.213 1.00 95.69 131 PRO A C 1
ATOM 1044 O O . PRO A 1 131 ? -0.580 9.198 21.740 1.00 95.69 131 PRO A O 1
ATOM 1047 N N . HIS A 1 132 ? 0.011 7.370 22.912 1.00 92.50 132 HIS A N 1
ATOM 1048 C CA . HIS A 1 132 ? -1.338 6.804 23.094 1.00 92.50 132 HIS A CA 1
ATOM 1049 C C . HIS A 1 132 ? -2.368 7.807 23.627 1.00 92.50 132 HIS A C 1
ATOM 1051 O O . HIS A 1 132 ? -3.544 7.720 23.309 1.00 92.50 132 HIS A O 1
ATOM 1057 N N . HIS A 1 133 ? -1.959 8.786 24.436 1.00 93.06 133 HIS A N 1
ATOM 1058 C CA . HIS A 1 133 ? -2.887 9.794 24.958 1.00 93.06 133 HIS A CA 1
ATOM 1059 C C . HIS A 1 133 ? -3.312 10.836 23.904 1.00 93.06 133 HIS A C 1
ATOM 1061 O O . HIS A 1 133 ? -4.325 11.508 24.095 1.00 93.06 133 HIS A O 1
ATOM 1067 N N . LEU A 1 134 ? -2.551 10.986 22.811 1.00 96.75 134 LEU A N 1
ATOM 1068 C CA . LEU A 1 134 ? -2.899 11.863 21.691 1.00 96.75 134 LEU A CA 1
ATOM 1069 C C . LEU A 1 134 ? -3.791 11.149 20.676 1.00 96.75 134 LEU A C 1
ATOM 1071 O O . LEU A 1 134 ? -4.709 11.775 20.151 1.00 96.75 134 LEU A O 1
ATOM 1075 N N . LEU A 1 135 ? -3.561 9.851 20.450 1.00 96.88 135 LEU A N 1
ATOM 1076 C CA . LEU A 1 135 ? -4.399 8.992 19.609 1.00 96.88 135 LEU A CA 1
ATOM 1077 C C . LEU A 1 135 ? -4.850 7.740 20.386 1.00 96.88 135 LEU A C 1
ATOM 1079 O O . LEU A 1 135 ? -4.298 6.659 20.185 1.00 96.88 135 LEU A O 1
ATOM 1083 N N . PRO A 1 136 ? -5.852 7.862 21.282 1.00 96.12 136 PRO A N 1
ATOM 1084 C CA . PRO A 1 136 ? -6.288 6.752 22.125 1.00 96.12 136 PRO A CA 1
ATOM 1085 C C . PRO A 1 136 ? -6.775 5.543 21.329 1.00 96.12 136 PRO A C 1
ATOM 1087 O O . PRO A 1 136 ? -7.505 5.690 20.345 1.00 96.12 136 PRO A O 1
ATOM 1090 N N . GLY A 1 137 ? -6.408 4.353 21.813 1.00 94.50 137 GLY A N 1
ATOM 1091 C CA . GLY A 1 137 ? -6.919 3.071 21.328 1.00 94.50 137 GLY A CA 1
ATOM 1092 C C . GLY A 1 137 ? -6.156 2.458 20.154 1.00 94.50 137 GLY A C 1
ATOM 1093 O O . GLY A 1 137 ? -6.568 1.402 19.672 1.00 94.50 137 GLY A O 1
ATOM 1094 N N . VAL A 1 138 ? -5.065 3.083 19.701 1.00 96.00 138 VAL A N 1
ATOM 1095 C CA . VAL A 1 138 ? -4.208 2.583 18.616 1.00 96.00 138 VAL A CA 1
ATOM 1096 C C . VAL A 1 138 ? -2.736 2.855 18.903 1.00 96.00 138 VAL A C 1
ATOM 1098 O O . VAL A 1 138 ? -2.388 3.799 19.608 1.00 96.00 138 VAL A O 1
ATOM 1101 N N . ASP A 1 139 ? -1.863 2.061 18.296 1.00 96.25 139 ASP A N 1
ATOM 1102 C CA . ASP A 1 139 ? -0.446 2.378 18.170 1.00 96.25 139 ASP A CA 1
ATOM 1103 C C . ASP A 1 139 ? -0.228 3.195 16.895 1.00 96.25 139 ASP A C 1
ATOM 1105 O O . ASP A 1 139 ? -0.377 2.689 15.786 1.00 96.25 139 ASP A O 1
ATOM 1109 N N . ALA A 1 140 ? 0.063 4.482 17.027 1.00 97.12 140 ALA A N 1
ATOM 1110 C CA . ALA A 1 140 ? 0.150 5.368 15.873 1.00 97.12 140 ALA A CA 1
ATOM 1111 C C . ALA A 1 140 ? 1.562 5.906 15.675 1.00 97.12 140 ALA A C 1
ATOM 1113 O O . ALA A 1 140 ? 2.282 6.184 16.635 1.00 97.12 140 ALA A O 1
ATOM 1114 N N . PHE A 1 141 ? 1.932 6.115 14.417 1.00 97.19 141 PHE A N 1
ATOM 1115 C CA . PHE A 1 141 ? 3.177 6.778 14.064 1.00 97.19 141 PHE A CA 1
ATOM 1116 C C . PHE A 1 141 ? 3.026 7.613 12.795 1.00 97.19 141 PHE A C 1
ATOM 1118 O O . PHE A 1 141 ? 2.289 7.258 11.878 1.00 97.19 141 PHE A O 1
ATOM 1125 N N . GLY A 1 142 ? 3.728 8.742 12.752 1.00 95.69 142 GLY A N 1
ATOM 1126 C CA . GLY A 1 142 ? 3.927 9.520 11.538 1.00 95.69 142 GLY A CA 1
ATOM 1127 C C . GLY A 1 142 ? 5.067 8.939 10.710 1.00 95.69 142 GLY A C 1
ATOM 1128 O O . GLY A 1 142 ? 6.038 8.435 11.279 1.00 95.69 142 GLY A O 1
ATOM 1129 N N . LEU A 1 143 ? 4.966 9.027 9.383 1.00 92.81 143 LEU A N 1
ATOM 1130 C CA . LEU A 1 143 ? 6.053 8.664 8.481 1.00 92.81 143 LEU A CA 1
ATOM 1131 C C . LEU A 1 143 ? 6.171 9.568 7.245 1.00 92.81 143 LEU A C 1
ATOM 1133 O O . LEU A 1 143 ? 5.180 10.083 6.723 1.00 92.81 143 LEU A O 1
ATOM 1137 N N . THR A 1 144 ? 7.404 9.686 6.753 1.00 88.12 144 THR A N 1
ATOM 1138 C CA . THR A 1 144 ? 7.785 10.268 5.452 1.00 88.12 144 THR A CA 1
ATOM 1139 C C . THR A 1 144 ? 8.909 9.416 4.852 1.00 88.12 144 THR A C 1
ATOM 1141 O O . THR A 1 144 ? 9.632 8.751 5.585 1.00 88.12 144 THR A O 1
ATOM 1144 N N . SER A 1 145 ? 9.096 9.402 3.530 1.00 78.00 145 SER A N 1
ATOM 1145 C CA . SER A 1 145 ? 10.186 8.650 2.881 1.00 78.00 145 SER A CA 1
ATOM 1146 C C . SER A 1 145 ? 11.226 9.588 2.251 1.00 78.00 145 SER A C 1
ATOM 1148 O O . SER A 1 145 ? 10.848 10.463 1.480 1.00 78.00 145 SER A O 1
ATOM 1150 N N . TYR A 1 146 ? 12.521 9.382 2.541 1.00 59.84 146 TYR A N 1
ATOM 1151 C CA . TYR A 1 146 ? 13.646 10.244 2.121 1.00 59.84 146 TYR A CA 1
ATOM 1152 C C . TYR A 1 146 ? 13.986 10.171 0.627 1.00 59.84 146 TYR A C 1
ATOM 1154 O O . TYR A 1 146 ? 14.258 11.189 -0.002 1.00 59.84 146 TYR A O 1
ATOM 1162 N N . HIS A 1 147 ? 13.951 8.980 0.022 1.00 52.53 147 HIS A N 1
ATOM 1163 C CA . HIS A 1 147 ? 14.301 8.789 -1.399 1.00 52.53 147 HIS A CA 1
ATOM 1164 C C . HIS A 1 147 ? 13.164 9.127 -2.365 1.00 52.53 147 HIS A C 1
ATOM 1166 O O . HIS A 1 147 ? 13.131 8.674 -3.516 1.00 52.53 147 HIS A O 1
ATOM 1172 N N . ARG A 1 148 ? 12.213 9.923 -1.894 1.00 47.44 148 ARG A N 1
ATOM 1173 C CA . ARG A 1 148 ? 11.100 10.431 -2.667 1.00 47.44 148 ARG A CA 1
ATOM 1174 C C . ARG A 1 148 ? 11.160 11.959 -2.513 1.00 47.44 148 ARG A C 1
ATOM 1176 O O . ARG A 1 148 ? 10.957 12.419 -1.395 1.00 47.44 148 ARG A O 1
ATOM 1183 N N . PRO A 1 149 ? 11.354 12.788 -3.566 1.00 37.56 149 PRO A N 1
ATOM 1184 C CA . PRO A 1 149 ? 10.498 13.975 -3.590 1.00 37.56 149 PRO A CA 1
ATOM 1185 C C . PRO A 1 149 ? 9.100 13.386 -3.409 1.00 37.56 149 PRO A C 1
ATOM 1187 O O . PRO A 1 149 ? 8.805 12.443 -4.148 1.00 37.56 149 PRO A O 1
ATOM 1190 N N . ALA A 1 150 ? 8.411 13.750 -2.317 1.00 35.91 150 ALA A N 1
ATOM 1191 C CA . ALA A 1 150 ? 7.243 13.052 -1.774 1.00 35.91 150 ALA A CA 1
ATOM 1192 C C . ALA A 1 150 ? 6.539 12.230 -2.857 1.00 35.91 150 ALA A C 1
ATOM 1194 O O . ALA A 1 150 ? 6.223 12.824 -3.893 1.00 35.91 150 ALA A O 1
ATOM 1195 N N . PRO A 1 151 ? 6.360 10.895 -2.702 1.00 41.12 151 PRO A N 1
ATOM 1196 C CA . PRO A 1 151 ? 5.645 10.145 -3.731 1.00 41.12 151 PRO A CA 1
ATOM 1197 C C . PRO A 1 151 ? 4.384 10.958 -3.955 1.00 41.12 151 PRO A C 1
ATOM 1199 O O . PRO A 1 151 ? 3.704 11.200 -2.951 1.00 41.12 151 PRO A O 1
ATOM 1202 N N . PRO A 1 152 ? 4.092 11.452 -5.173 1.00 47.69 152 PRO A N 1
ATOM 1203 C CA . PRO A 1 152 ? 2.803 12.068 -5.360 1.00 47.69 152 PRO A CA 1
ATOM 1204 C C . PRO A 1 152 ? 1.843 11.008 -4.847 1.00 47.69 152 PRO A C 1
ATOM 1206 O O . PRO A 1 152 ? 1.954 9.841 -5.244 1.00 47.69 152 PRO A O 1
ATOM 1209 N N . ILE A 1 153 ? 1.090 11.379 -3.804 1.00 50.94 153 ILE A N 1
ATOM 1210 C CA . ILE A 1 153 ? 0.033 10.585 -3.179 1.00 50.94 153 ILE A CA 1
ATOM 1211 C C . ILE A 1 153 ? -0.463 9.630 -4.242 1.00 50.94 153 ILE A C 1
ATOM 1213 O O . ILE A 1 153 ? -0.884 10.158 -5.269 1.00 50.94 153 ILE A O 1
ATOM 1217 N N . ARG A 1 154 ? -0.252 8.308 -4.061 1.00 55.97 154 ARG A N 1
ATOM 1218 C CA . ARG A 1 154 ? -0.340 7.320 -5.154 1.00 55.97 154 ARG A CA 1
ATOM 1219 C C . ARG A 1 154 ? -1.454 7.749 -6.092 1.00 55.97 154 ARG A C 1
ATOM 1221 O O . ARG A 1 154 ? -2.613 7.594 -5.729 1.00 55.97 154 ARG A O 1
ATOM 1228 N N . ARG A 1 155 ? -1.105 8.317 -7.251 1.00 65.81 155 ARG A N 1
ATOM 1229 C CA . ARG A 1 155 ? -2.092 8.968 -8.124 1.00 65.81 155 ARG A CA 1
ATOM 1230 C C . ARG A 1 155 ? -2.960 7.954 -8.841 1.00 65.81 155 ARG A C 1
ATOM 1232 O O . ARG A 1 155 ? -3.602 8.295 -9.813 1.00 65.81 155 ARG A O 1
ATOM 1239 N N . GLN A 1 156 ? -2.954 6.704 -8.401 1.00 73.75 156 GLN A N 1
ATOM 1240 C CA . GLN A 1 156 ? -3.720 5.641 -8.996 1.00 73.75 156 GLN A CA 1
ATOM 1241 C C . GLN A 1 156 ? -4.580 4.982 -7.932 1.00 73.75 156 GLN A C 1
ATOM 1243 O O . GLN A 1 156 ? -4.079 4.496 -6.912 1.00 73.75 156 GLN A O 1
ATOM 1248 N N . VAL A 1 157 ? -5.875 4.949 -8.209 1.00 82.38 157 VAL A N 1
ATOM 1249 C CA . VAL A 1 157 ? -6.844 4.117 -7.509 1.00 82.38 157 VAL A CA 1
ATOM 1250 C C . VAL A 1 157 ? -6.993 2.844 -8.318 1.00 82.38 157 VAL A C 1
ATOM 1252 O O . VAL A 1 157 ? -7.510 2.860 -9.434 1.00 82.38 157 VAL A O 1
ATOM 1255 N N . TRP A 1 158 ? -6.516 1.735 -7.767 1.00 83.75 158 TRP A N 1
ATOM 1256 C CA . TRP A 1 158 ? -6.595 0.451 -8.441 1.00 83.75 158 TRP A CA 1
ATOM 1257 C C . TRP A 1 158 ? -7.848 -0.298 -7.990 1.00 83.75 158 TRP A C 1
ATOM 1259 O O . TRP A 1 158 ? -8.014 -0.597 -6.808 1.00 83.75 158 TRP A O 1
ATOM 1269 N N . VAL A 1 159 ? -8.717 -0.648 -8.936 1.00 89.94 159 VAL A N 1
ATOM 1270 C CA . VAL A 1 159 ? -9.868 -1.519 -8.672 1.00 89.94 159 VAL A CA 1
ATOM 1271 C C . VAL A 1 159 ? -9.395 -2.967 -8.722 1.00 89.94 159 VAL A C 1
ATOM 1273 O O . VAL A 1 159 ? -8.971 -3.451 -9.774 1.00 89.94 159 VAL A O 1
ATOM 1276 N N . ALA A 1 160 ? -9.456 -3.650 -7.582 1.00 90.75 160 ALA A N 1
ATOM 1277 C CA . ALA A 1 160 ? -9.037 -5.033 -7.419 1.00 90.75 160 ALA A CA 1
ATOM 1278 C C . ALA A 1 160 ? -9.943 -6.021 -8.184 1.00 90.75 160 ALA A C 1
ATOM 1280 O O . ALA A 1 160 ? -11.102 -5.705 -8.463 1.00 90.75 160 ALA A O 1
ATOM 1281 N N . PRO A 1 161 ? -9.467 -7.245 -8.489 1.00 89.69 161 PRO A N 1
ATOM 1282 C CA . PRO A 1 161 ? -10.284 -8.290 -9.118 1.00 89.69 161 PRO A CA 1
ATOM 1283 C C . PRO A 1 161 ? -11.589 -8.616 -8.380 1.00 89.69 161 PRO A C 1
ATOM 1285 O O . PRO A 1 161 ? -12.579 -8.994 -8.997 1.00 89.69 161 PRO A O 1
ATOM 1288 N N . ASN A 1 162 ? -11.638 -8.452 -7.057 1.00 93.31 162 ASN A N 1
ATOM 1289 C CA . ASN A 1 162 ? -12.868 -8.599 -6.268 1.00 93.31 162 ASN A CA 1
ATOM 1290 C C . ASN A 1 162 ? -13.782 -7.355 -6.287 1.00 93.31 162 ASN A C 1
ATOM 1292 O O . ASN A 1 162 ? -14.790 -7.332 -5.583 1.00 93.31 162 ASN A O 1
ATOM 1296 N N . SER A 1 163 ? -13.450 -6.357 -7.110 1.00 94.81 163 SER A N 1
ATOM 1297 C CA . SER A 1 163 ? -14.058 -5.029 -7.263 1.00 94.81 163 SER A CA 1
ATOM 1298 C C . SER A 1 163 ? -13.839 -4.025 -6.129 1.00 94.81 163 SER A C 1
ATOM 1300 O O . SER A 1 163 ? -14.345 -2.908 -6.238 1.00 94.81 163 SER A O 1
ATOM 1302 N N . VAL A 1 164 ? -13.091 -4.373 -5.075 1.00 96.44 164 VAL A N 1
ATOM 1303 C CA . VAL A 1 164 ? -12.706 -3.413 -4.028 1.00 96.44 164 VAL A CA 1
ATOM 1304 C C . VAL A 1 164 ? -11.781 -2.356 -4.621 1.00 96.44 164 VAL A C 1
ATOM 1306 O O . VAL A 1 164 ? -10.859 -2.689 -5.361 1.00 96.44 164 VAL A O 1
ATOM 1309 N N . PHE A 1 165 ? -12.010 -1.090 -4.288 1.00 93.38 165 PHE A N 1
ATOM 1310 C CA . PHE A 1 165 ? -11.223 0.021 -4.828 1.00 93.38 165 PHE A CA 1
ATOM 1311 C C . PHE A 1 165 ? -10.798 1.064 -3.797 1.00 93.38 165 PHE A C 1
ATOM 1313 O O . PHE A 1 165 ? -10.076 1.987 -4.161 1.00 93.38 165 PHE A O 1
ATOM 1320 N N . GLY A 1 166 ? -11.248 0.963 -2.545 1.00 93.31 166 GLY A N 1
ATOM 1321 C CA . GLY A 1 166 ? -10.877 1.958 -1.548 1.00 93.31 166 GLY A CA 1
ATOM 1322 C C . GLY A 1 166 ? -11.309 1.644 -0.127 1.00 93.31 166 GLY A C 1
ATOM 1323 O O . GLY A 1 166 ? -12.224 0.851 0.117 1.00 93.31 166 GLY A O 1
ATOM 1324 N N . LEU A 1 167 ? -10.656 2.323 0.816 1.00 95.38 167 LEU A N 1
ATOM 1325 C CA . LEU A 1 167 ? -11.031 2.386 2.225 1.00 95.38 167 LEU A CA 1
ATOM 1326 C C . LEU A 1 167 ? -11.825 3.677 2.488 1.00 95.38 167 LEU A C 1
ATOM 1328 O O . LEU A 1 167 ? -11.268 4.774 2.462 1.00 95.38 167 LEU A O 1
ATOM 1332 N N . ALA A 1 168 ? -13.118 3.554 2.790 1.00 92.38 168 ALA A N 1
ATOM 1333 C CA . ALA A 1 168 ? -13.971 4.693 3.141 1.00 92.38 168 ALA A CA 1
ATOM 1334 C C . ALA A 1 168 ? -13.800 5.129 4.600 1.00 92.38 168 ALA A C 1
ATOM 1336 O O . ALA A 1 168 ? -13.905 6.318 4.922 1.00 92.38 168 ALA A O 1
ATOM 1337 N N . GLY A 1 169 ? -13.541 4.179 5.498 1.00 94.62 169 GLY A N 1
ATOM 1338 C CA . GLY A 1 169 ? -13.408 4.517 6.903 1.00 94.62 169 GLY A CA 1
ATOM 1339 C C . GLY A 1 169 ? -13.018 3.383 7.828 1.00 94.62 169 GLY A C 1
ATOM 1340 O O . GLY A 1 169 ? -12.921 2.226 7.429 1.00 94.62 169 GLY A O 1
ATOM 1341 N N . VAL A 1 170 ? -12.806 3.738 9.091 1.00 97.94 170 VAL A N 1
ATOM 1342 C CA . VAL A 1 170 ? -12.451 2.808 10.166 1.00 97.94 170 VAL A CA 1
ATOM 1343 C C . VAL A 1 170 ? -13.384 3.043 11.345 1.00 97.94 170 VAL A C 1
ATOM 1345 O O . VAL A 1 170 ? -13.604 4.178 11.768 1.00 97.94 170 VAL A O 1
ATOM 1348 N N . THR A 1 171 ? -13.955 1.965 11.876 1.00 98.19 171 THR A N 1
ATOM 1349 C CA . THR A 1 171 ? -14.727 2.013 13.120 1.00 98.19 171 THR A CA 1
ATOM 1350 C C . THR A 1 171 ? -13.829 1.640 14.286 1.00 98.19 171 THR A C 1
ATOM 1352 O O . THR A 1 171 ? -13.229 0.562 14.295 1.00 98.19 171 THR A O 1
ATOM 1355 N N . LEU A 1 172 ? -13.783 2.522 15.277 1.00 98.19 172 LEU A N 1
ATOM 1356 C CA . LEU A 1 172 ? -13.114 2.332 16.549 1.00 98.19 172 LEU A CA 1
ATOM 1357 C C . LEU A 1 172 ? -14.157 2.067 17.642 1.00 98.19 172 LEU A C 1
ATOM 1359 O O . LEU A 1 172 ? -15.220 2.687 17.659 1.00 98.19 172 LEU A O 1
ATOM 1363 N N . VAL A 1 173 ? -13.870 1.165 18.572 1.00 97.81 173 VAL A N 1
ATOM 1364 C CA . VAL A 1 173 ? -14.699 0.953 19.760 1.00 97.81 173 VAL A CA 1
ATOM 1365 C C . VAL A 1 173 ? -14.039 1.617 20.957 1.00 97.81 173 VAL A C 1
ATOM 1367 O O . VAL A 1 173 ? -12.874 1.376 21.260 1.00 97.81 173 VAL A O 1
ATOM 1370 N N . SER A 1 174 ? -14.801 2.465 21.638 1.00 95.94 174 SER A N 1
ATOM 1371 C CA . SER A 1 174 ? -14.338 3.273 22.758 1.00 95.94 174 SER A CA 1
ATOM 1372 C C . SER A 1 174 ? -15.417 3.391 23.829 1.00 95.94 174 SER A C 1
ATOM 1374 O O . SER A 1 174 ? -16.603 3.512 23.537 1.00 95.94 174 SER A O 1
ATOM 1376 N N . HIS A 1 175 ? -15.008 3.411 25.096 1.00 94.69 175 HIS A N 1
ATOM 1377 C CA . HIS A 1 175 ? -15.909 3.740 26.204 1.00 94.69 175 HIS A CA 1
ATOM 1378 C C . HIS A 1 175 ? -16.154 5.251 26.340 1.00 94.69 175 HIS A C 1
ATOM 1380 O O . HIS A 1 175 ? -17.079 5.662 27.038 1.00 94.69 175 HIS A O 1
ATOM 1386 N N . THR A 1 176 ? -15.358 6.074 25.654 1.00 96.38 176 THR A N 1
ATOM 1387 C CA . THR A 1 176 ? -15.426 7.538 25.645 1.00 96.38 176 THR A CA 1
ATOM 1388 C C . THR A 1 176 ? -15.397 8.106 24.216 1.00 96.38 176 THR A C 1
ATOM 1390 O O . THR A 1 176 ? -14.549 8.951 23.923 1.00 96.38 176 THR A O 1
ATOM 1393 N N . PRO A 1 177 ? -16.329 7.721 23.311 1.00 97.69 177 PRO A N 1
ATOM 1394 C CA . PRO A 1 177 ? -16.224 8.042 21.884 1.00 97.69 177 PRO A CA 1
ATOM 1395 C C . PRO A 1 177 ? -15.987 9.519 21.558 1.00 97.69 177 PRO A C 1
ATOM 1397 O O . PRO A 1 177 ? -15.141 9.837 20.732 1.00 97.69 177 PRO A O 1
ATOM 1400 N N . ALA A 1 178 ? -16.706 10.429 22.222 1.00 97.94 178 ALA A N 1
ATOM 1401 C CA . ALA A 1 178 ? -16.572 11.864 21.980 1.00 97.94 178 ALA A CA 1
ATOM 1402 C C . ALA A 1 178 ? -15.207 12.419 22.425 1.00 97.94 178 ALA A C 1
ATOM 1404 O O . ALA A 1 178 ? -14.645 13.276 21.749 1.00 97.94 178 ALA A O 1
ATOM 1405 N N . ALA A 1 179 ? -14.665 11.931 23.546 1.00 97.88 179 ALA A N 1
ATOM 1406 C CA . ALA A 1 179 ? -13.371 12.385 24.049 1.00 97.88 179 ALA A CA 1
ATOM 1407 C C . ALA A 1 179 ? -12.221 11.872 23.173 1.00 97.88 179 ALA A C 1
ATOM 1409 O O . ALA A 1 179 ? -11.298 12.629 22.871 1.00 97.88 179 ALA A O 1
ATOM 1410 N N . ASP A 1 180 ? -12.307 10.617 22.731 1.00 97.69 180 ASP A N 1
ATOM 1411 C CA . ASP A 1 180 ? -11.296 9.990 21.881 1.00 97.69 180 ASP A CA 1
ATOM 1412 C C . ASP A 1 180 ? -11.306 10.607 20.475 1.00 97.69 180 ASP A C 1
ATOM 1414 O O . ASP A 1 180 ? -10.249 10.968 19.955 1.00 97.69 180 ASP A O 1
ATOM 1418 N N . ALA A 1 181 ? -12.494 10.830 19.898 1.00 98.12 181 ALA A N 1
ATOM 1419 C CA . ALA A 1 181 ? -12.642 11.546 18.633 1.00 98.12 181 ALA A CA 1
ATOM 1420 C C . ALA A 1 1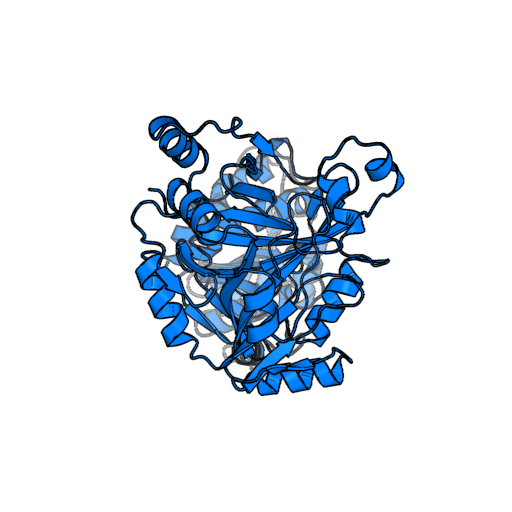81 ? -12.090 12.979 18.727 1.00 98.12 181 ALA A C 1
ATOM 1422 O O . ALA A 1 181 ? -11.378 13.422 17.827 1.00 98.12 181 ALA A O 1
ATOM 1423 N N . ASP A 1 182 ? -12.355 13.708 19.819 1.00 97.94 182 ASP A N 1
ATOM 1424 C CA . ASP A 1 182 ? -11.798 15.053 20.006 1.00 97.94 182 ASP A CA 1
ATOM 1425 C C . ASP A 1 182 ? -10.272 15.029 20.202 1.00 97.94 182 ASP A C 1
ATOM 1427 O O . ASP A 1 182 ? -9.588 15.931 19.722 1.00 97.94 182 ASP A O 1
ATOM 1431 N N . ALA A 1 183 ? -9.704 13.996 20.836 1.00 97.50 183 ALA A N 1
ATOM 1432 C CA . ALA A 1 183 ? -8.251 13.829 20.928 1.00 97.50 183 ALA A CA 1
ATOM 1433 C C . ALA A 1 183 ? -7.606 13.686 19.540 1.00 97.50 183 ALA A C 1
ATOM 1435 O O . ALA A 1 183 ? -6.706 14.461 19.203 1.00 97.50 183 ALA A O 1
ATOM 1436 N N . TRP A 1 184 ? -8.145 12.794 18.703 1.00 97.81 184 TRP A N 1
ATOM 1437 C CA . TRP A 1 184 ? -7.697 12.628 17.318 1.00 97.81 184 TRP A CA 1
ATOM 1438 C C . TRP A 1 184 ? -7.882 13.902 16.494 1.00 97.81 184 TRP A C 1
ATOM 1440 O O . TRP A 1 184 ? -6.957 14.326 15.800 1.00 97.81 184 TRP A O 1
ATOM 1450 N N . ARG A 1 185 ? -9.041 14.561 16.608 1.00 97.31 185 ARG A N 1
ATOM 1451 C CA . ARG A 1 185 ? -9.339 15.832 15.931 1.00 97.31 185 ARG A CA 1
ATOM 1452 C C . ARG A 1 185 ? -8.316 16.896 16.289 1.00 97.31 185 ARG A C 1
ATOM 1454 O O . ARG A 1 185 ? -7.773 17.545 15.399 1.00 97.31 185 ARG A O 1
ATOM 1461 N N . ARG A 1 186 ? -8.022 17.068 17.581 1.00 96.81 186 ARG A N 1
ATOM 1462 C CA . ARG A 1 186 ? -7.054 18.066 18.039 1.00 96.81 186 ARG A CA 1
ATOM 1463 C C . ARG A 1 186 ? -5.687 17.838 17.416 1.00 96.81 186 ARG A C 1
ATOM 1465 O O . ARG A 1 186 ? -5.072 18.832 17.074 1.00 96.81 186 ARG A O 1
ATOM 1472 N N . LEU A 1 187 ? -5.210 16.611 17.226 1.00 96.38 187 LEU A N 1
ATOM 1473 C CA . LEU A 1 187 ? -3.895 16.393 16.614 1.00 96.38 187 LEU A CA 1
ATOM 1474 C C . LEU A 1 187 ? -3.941 16.460 15.076 1.00 96.38 187 LEU A C 1
ATOM 1476 O O . LEU A 1 187 ? -3.202 17.246 14.471 1.00 96.38 187 LEU A O 1
ATOM 1480 N N . LEU A 1 188 ? -4.821 15.661 14.465 1.00 95.50 188 LEU A N 1
ATOM 1481 C CA . LEU A 1 188 ? -4.790 15.310 13.038 1.00 95.50 188 LEU A CA 1
ATOM 1482 C C . LEU A 1 188 ? -5.758 16.109 12.161 1.00 95.50 188 LEU A C 1
ATOM 1484 O O . LEU A 1 188 ? -5.593 16.144 10.947 1.00 95.50 188 LEU A O 1
ATOM 1488 N N . ALA A 1 189 ? -6.788 16.722 12.743 1.00 94.56 189 ALA A N 1
ATOM 1489 C CA . ALA A 1 189 ? -7.839 17.396 11.983 1.00 94.56 189 ALA A CA 1
ATOM 1490 C C . ALA A 1 189 ? -8.419 18.608 12.743 1.00 94.56 189 ALA A C 1
ATOM 1492 O O . ALA A 1 189 ? -9.622 18.674 12.994 1.00 94.56 189 ALA A O 1
ATOM 1493 N N . PRO A 1 190 ? -7.590 19.592 13.144 1.00 94.25 190 PRO A N 1
ATOM 1494 C CA . PRO A 1 190 ? -8.017 20.688 14.018 1.00 94.25 190 PRO A CA 1
ATOM 1495 C C . PRO A 1 190 ? -9.106 21.583 13.425 1.00 94.25 190 PRO A C 1
ATOM 1497 O O . PRO A 1 190 ? -9.840 22.215 14.184 1.00 94.25 190 PRO A O 1
ATOM 1500 N N . ASN A 1 191 ? -9.204 21.625 12.095 1.00 93.06 191 ASN A N 1
ATOM 1501 C CA . ASN A 1 191 ? -10.211 22.394 11.363 1.00 93.06 191 ASN A CA 1
ATOM 1502 C C . ASN A 1 191 ? -11.508 21.608 11.131 1.00 93.06 191 ASN A C 1
ATOM 1504 O O . ASN A 1 191 ? -12.504 22.186 10.703 1.00 93.06 191 ASN A O 1
ATOM 1508 N N . GLU A 1 192 ? -11.502 20.306 11.407 1.00 95.19 192 GLU A N 1
ATOM 1509 C CA . GLU A 1 192 ? -12.688 19.467 11.315 1.00 95.19 192 GLU A CA 1
ATOM 1510 C C . GLU A 1 192 ? -13.493 19.545 12.611 1.00 95.19 192 GLU A C 1
ATOM 1512 O O . GLU A 1 192 ? -12.992 19.925 13.674 1.00 95.19 192 GLU A O 1
ATOM 1517 N N . THR A 1 193 ? -14.767 19.172 12.521 1.00 95.44 193 THR A N 1
ATOM 1518 C CA . THR A 1 193 ? -15.670 19.080 13.671 1.00 95.44 193 THR A CA 1
ATOM 1519 C C . THR A 1 193 ? -16.143 17.644 13.822 1.00 95.44 193 THR A C 1
ATOM 1521 O O . THR A 1 193 ? -16.683 17.062 12.883 1.00 95.44 193 THR A O 1
ATOM 1524 N N . ALA A 1 194 ? -15.960 17.081 15.017 1.00 96.06 194 ALA A N 1
ATOM 1525 C CA . ALA A 1 194 ? -16.508 15.774 15.339 1.00 96.06 194 ALA A CA 1
ATOM 1526 C C . ALA A 1 194 ? -18.041 15.865 15.402 1.00 96.06 194 ALA A C 1
ATOM 1528 O O . ALA A 1 194 ? -18.603 16.741 16.064 1.00 96.06 194 ALA A O 1
ATOM 1529 N N . ARG A 1 195 ? -18.724 14.971 14.693 1.00 97.25 195 ARG A N 1
ATOM 1530 C CA . ARG A 1 195 ? -20.183 14.891 14.643 1.00 97.25 195 ARG A CA 1
ATOM 1531 C C . ARG A 1 195 ? -20.665 13.831 15.622 1.00 97.25 195 ARG A C 1
ATOM 1533 O O . ARG A 1 195 ? -20.114 12.738 15.682 1.00 97.25 195 ARG A O 1
ATOM 1540 N N . GLU A 1 196 ? -21.723 14.126 16.364 1.00 97.25 196 GLU A N 1
ATOM 1541 C CA . GLU A 1 196 ? -22.381 13.126 17.203 1.00 97.25 196 GLU A CA 1
ATOM 1542 C C . GLU A 1 196 ? -23.175 12.134 16.339 1.00 97.25 196 GLU A C 1
ATOM 1544 O O . GLU A 1 196 ? -23.899 12.521 15.412 1.00 97.25 196 GLU A O 1
ATOM 1549 N N . VAL A 1 197 ? -23.038 10.847 16.649 1.00 96.44 197 VAL A N 1
ATOM 1550 C CA . VAL A 1 197 ? -23.822 9.761 16.053 1.00 96.44 197 VAL A CA 1
ATOM 1551 C C . VAL A 1 197 ? -24.412 8.890 17.165 1.00 96.44 197 VAL A C 1
ATOM 1553 O O . VAL A 1 197 ? -23.915 8.923 18.290 1.00 96.44 197 VAL A O 1
ATOM 1556 N N . PRO A 1 198 ? -25.471 8.101 16.904 1.00 96.44 198 PRO A N 1
ATOM 1557 C CA . PRO A 1 198 ? -26.061 7.245 17.928 1.00 96.44 198 PRO A CA 1
ATOM 1558 C C . PRO A 1 198 ? -25.021 6.338 18.599 1.00 96.44 198 PRO A C 1
ATOM 1560 O O . PRO A 1 198 ? -24.453 5.451 17.963 1.00 96.44 198 PRO A O 1
ATOM 1563 N N . GLY A 1 199 ? -24.777 6.585 19.889 1.00 96.50 199 GLY A N 1
ATOM 1564 C CA . GLY A 1 199 ? -23.804 5.845 20.692 1.00 96.50 199 GLY A CA 1
ATOM 1565 C C . GLY A 1 199 ? -22.340 6.090 20.317 1.00 96.50 199 GLY A C 1
ATOM 1566 O O . GLY A 1 199 ? -21.507 5.228 20.588 1.00 96.50 199 GLY A O 1
ATOM 1567 N N . GLY A 1 200 ? -22.009 7.224 19.692 1.00 97.69 200 GLY A N 1
ATOM 1568 C CA . GLY A 1 200 ? -20.656 7.461 19.207 1.00 97.69 200 GLY A CA 1
ATOM 1569 C C . GLY A 1 200 ? -20.358 8.858 18.667 1.00 97.69 200 GLY A C 1
ATOM 1570 O O . GLY A 1 200 ? -21.135 9.799 18.822 1.00 97.69 200 GLY A O 1
ATOM 1571 N N . SER A 1 201 ? -19.213 8.979 17.996 1.00 98.44 201 SER A N 1
ATOM 1572 C CA . SER A 1 201 ? -18.798 10.192 17.293 1.00 98.44 201 SER A CA 1
ATOM 1573 C C . SER A 1 201 ? -18.108 9.865 15.971 1.00 98.44 201 SER A C 1
ATOM 1575 O O . SER A 1 201 ? -17.332 8.918 15.890 1.00 98.44 201 SER A O 1
ATOM 1577 N N . ASP A 1 202 ? -18.387 10.662 14.945 1.00 98.06 202 ASP A N 1
ATOM 1578 C CA . ASP A 1 202 ? -17.730 10.612 13.644 1.00 98.06 202 ASP A CA 1
ATOM 1579 C C . ASP A 1 202 ? -16.742 11.769 13.501 1.00 98.06 202 ASP A C 1
ATOM 1581 O O . ASP A 1 202 ? -17.068 12.914 13.810 1.00 98.06 202 ASP A O 1
ATOM 1585 N N . LEU A 1 203 ? -15.572 11.494 12.938 1.00 97.81 203 LEU A N 1
ATOM 1586 C CA . LEU A 1 203 ? -14.587 12.493 12.550 1.00 97.81 203 LEU A CA 1
ATOM 1587 C C . LEU A 1 203 ? -14.086 12.200 11.143 1.00 97.81 203 LEU A C 1
ATOM 1589 O O . LEU A 1 203 ? -13.935 11.053 10.733 1.00 97.81 203 LEU A O 1
ATOM 1593 N N . VAL A 1 204 ? -13.774 13.260 10.419 1.00 95.12 204 VAL A N 1
ATOM 1594 C CA . VAL A 1 204 ? -13.017 13.180 9.181 1.00 95.12 204 VAL A CA 1
ATOM 1595 C C . VAL A 1 204 ? -11.548 13.476 9.474 1.00 95.12 204 VAL A C 1
ATOM 1597 O O . VAL A 1 204 ? -11.241 14.470 10.125 1.00 95.12 204 VAL A O 1
ATOM 1600 N N . VAL A 1 205 ? -10.641 12.644 8.964 1.00 93.00 205 VAL A N 1
ATOM 1601 C CA . VAL A 1 205 ? -9.191 12.888 8.994 1.00 93.00 205 VAL A CA 1
ATOM 1602 C C . VAL A 1 205 ? -8.646 12.710 7.582 1.00 93.00 205 VAL A C 1
ATOM 1604 O O . VAL A 1 205 ? -8.606 11.594 7.059 1.00 93.00 205 VAL A O 1
ATOM 1607 N N . GLY A 1 206 ? -8.272 13.819 6.938 1.00 89.75 206 GLY A N 1
ATOM 1608 C CA . GLY A 1 206 ? -7.902 13.833 5.522 1.00 89.75 206 GLY A CA 1
ATOM 1609 C C . GLY A 1 206 ? -9.021 13.234 4.645 1.00 89.75 206 GLY A C 1
ATOM 1610 O O . GLY A 1 206 ? -10.153 13.733 4.666 1.00 89.75 206 GLY A O 1
ATOM 1611 N N . PRO A 1 207 ? -8.752 12.152 3.894 1.00 89.31 207 PRO A N 1
ATOM 1612 C CA . PRO A 1 207 ? -9.740 11.459 3.074 1.00 89.31 207 PRO A CA 1
ATOM 1613 C C . PRO A 1 207 ? -10.397 10.264 3.795 1.00 89.31 207 PRO A C 1
ATOM 1615 O O . PRO A 1 207 ? -10.955 9.392 3.140 1.00 89.31 207 PRO A O 1
ATOM 1618 N N . HIS A 1 208 ? -10.328 10.168 5.127 1.00 93.00 208 HIS A N 1
ATOM 1619 C CA . HIS A 1 208 ? -10.894 9.035 5.870 1.00 93.00 208 HIS A CA 1
ATOM 1620 C C . HIS A 1 208 ? -12.008 9.466 6.806 1.00 93.00 208 HIS A C 1
ATOM 1622 O O . HIS A 1 208 ? -11.892 10.473 7.509 1.00 93.00 208 HIS A O 1
ATOM 1628 N N . ARG A 1 209 ? -13.070 8.660 6.866 1.00 95.56 209 ARG A N 1
ATOM 1629 C CA . ARG A 1 209 ? -14.067 8.740 7.931 1.00 95.56 209 ARG A CA 1
ATOM 1630 C C . ARG A 1 209 ? -13.682 7.800 9.066 1.00 95.56 209 ARG A C 1
ATOM 1632 O O . ARG A 1 209 ? -13.469 6.612 8.859 1.00 95.56 209 ARG A O 1
ATOM 1639 N N . LEU A 1 210 ? -13.643 8.324 10.277 1.00 98.06 210 LEU A N 1
ATOM 1640 C CA . LEU A 1 210 ? -13.422 7.561 11.493 1.00 98.06 210 LEU A CA 1
ATOM 1641 C C . LEU A 1 210 ? -14.670 7.648 12.360 1.00 98.06 210 LEU A C 1
ATOM 1643 O O . LEU A 1 210 ? -15.233 8.727 12.528 1.00 98.06 210 LEU A O 1
ATOM 1647 N N . THR A 1 211 ? -15.105 6.515 12.897 1.00 98.38 211 THR A N 1
ATOM 1648 C CA . THR A 1 211 ? -16.306 6.431 13.730 1.00 98.38 211 THR A CA 1
ATOM 1649 C C . THR A 1 211 ? -15.964 5.735 15.036 1.00 98.38 211 THR A C 1
ATOM 1651 O O . THR A 1 211 ? -15.660 4.548 15.030 1.00 98.38 211 THR A O 1
ATOM 1654 N N . TRP A 1 212 ? -16.052 6.441 16.159 1.00 98.50 212 TRP A N 1
ATOM 1655 C CA . TRP A 1 212 ? -15.937 5.859 17.494 1.00 98.50 212 TRP A CA 1
ATOM 1656 C C . TRP A 1 212 ? -17.322 5.469 17.985 1.00 98.50 212 TRP A C 1
ATOM 1658 O O . TRP A 1 212 ? -18.213 6.314 18.017 1.00 98.50 212 TRP A O 1
ATOM 1668 N N . LEU A 1 213 ? -17.510 4.222 18.403 1.00 98.44 213 LEU A N 1
ATOM 1669 C CA . LEU A 1 213 ? -18.761 3.721 18.976 1.00 98.44 213 LEU A CA 1
ATOM 1670 C C . LEU A 1 213 ? -18.524 3.171 20.378 1.00 98.44 213 LEU A C 1
ATOM 1672 O O . LEU A 1 213 ? -17.471 2.600 20.654 1.00 98.44 213 LEU A O 1
ATOM 1676 N N . THR A 1 214 ? -19.529 3.268 21.246 1.00 98.12 214 THR A N 1
ATOM 1677 C CA . THR A 1 214 ? -19.555 2.449 22.462 1.00 98.12 214 THR A CA 1
ATOM 1678 C C . THR A 1 214 ? -19.641 0.961 22.105 1.00 98.12 214 THR A C 1
ATOM 1680 O O . THR A 1 214 ? -20.161 0.624 21.035 1.00 98.12 214 THR A O 1
ATOM 1683 N N . PRO A 1 215 ? -19.187 0.044 22.983 1.00 97.75 215 PRO A N 1
ATOM 1684 C CA . PRO A 1 215 ? -19.338 -1.395 22.752 1.00 97.75 215 PRO A CA 1
ATOM 1685 C C . PRO A 1 215 ? -20.783 -1.807 22.438 1.00 97.75 215 PRO A C 1
ATOM 1687 O O . PRO A 1 215 ? -21.013 -2.566 21.500 1.00 97.75 215 PRO A O 1
ATOM 1690 N N . ASP A 1 216 ? -21.764 -1.238 23.145 1.00 97.50 216 ASP A N 1
ATOM 1691 C CA . ASP A 1 216 ? -23.186 -1.517 22.914 1.00 97.50 216 ASP A CA 1
ATOM 1692 C C . ASP A 1 216 ? -23.664 -1.006 21.550 1.00 97.50 216 ASP A C 1
ATOM 1694 O O . ASP A 1 216 ? -24.403 -1.696 20.848 1.00 97.50 216 ASP A O 1
ATOM 1698 N N . ALA A 1 217 ? -23.226 0.188 21.138 1.00 97.38 217 ALA A N 1
ATOM 1699 C CA . ALA A 1 217 ? -23.573 0.742 19.833 1.00 97.38 217 ALA A CA 1
ATOM 1700 C C . ALA A 1 217 ? -22.921 -0.050 18.692 1.00 97.38 217 ALA A C 1
ATOM 1702 O O . ALA A 1 217 ? -23.560 -0.296 17.668 1.00 97.38 217 ALA A O 1
ATOM 1703 N N . HIS A 1 218 ? -21.681 -0.505 18.882 1.00 97.06 218 HIS A N 1
ATOM 1704 C CA . HIS A 1 218 ? -21.004 -1.403 17.954 1.00 97.06 218 HIS A CA 1
ATOM 1705 C C . HIS A 1 218 ? -21.738 -2.747 17.836 1.00 97.06 218 HIS A C 1
ATOM 1707 O O . HIS A 1 218 ? -22.035 -3.189 16.723 1.00 97.06 218 HIS A O 1
ATOM 1713 N N . ALA A 1 219 ? -22.118 -3.351 18.964 1.00 96.62 219 ALA A N 1
ATOM 1714 C CA . ALA A 1 219 ? -22.888 -4.590 18.992 1.00 96.62 219 ALA A CA 1
ATOM 1715 C C . ALA A 1 219 ? -24.257 -4.436 18.326 1.00 96.62 219 ALA A C 1
ATOM 1717 O O . ALA A 1 219 ? -24.636 -5.274 17.510 1.00 96.62 219 ALA A O 1
ATOM 1718 N N . ALA A 1 220 ? -24.972 -3.343 18.591 1.00 95.06 220 ALA A N 1
ATOM 1719 C CA . ALA A 1 220 ? -26.259 -3.068 17.964 1.00 95.06 220 ALA A CA 1
ATOM 1720 C C . ALA A 1 220 ? -26.137 -2.847 16.447 1.00 95.06 220 ALA A C 1
ATOM 1722 O O . ALA A 1 220 ? -26.961 -3.344 15.681 1.00 95.06 220 ALA A O 1
ATOM 1723 N N . ARG A 1 221 ? -25.108 -2.114 16.002 1.00 93.38 221 ARG A N 1
ATOM 1724 C CA . ARG A 1 221 ? -24.929 -1.748 14.590 1.00 93.38 221 ARG A CA 1
ATOM 1725 C C . ARG A 1 221 ? -24.379 -2.890 13.741 1.00 93.38 221 ARG A C 1
ATOM 1727 O O . ARG A 1 221 ? -24.782 -3.039 12.590 1.00 93.38 221 ARG A O 1
ATOM 1734 N N . HIS A 1 222 ? -23.459 -3.679 14.287 1.00 94.31 222 HIS A N 1
ATOM 1735 C CA . HIS A 1 222 ? -22.709 -4.677 13.522 1.00 94.31 222 HIS A CA 1
ATOM 1736 C C . HIS A 1 222 ? -23.019 -6.120 13.938 1.00 94.31 222 HIS A C 1
ATOM 1738 O O . HIS A 1 222 ? -22.685 -7.055 13.208 1.00 94.31 222 HIS A O 1
ATOM 1744 N N . GLY A 1 223 ? -23.699 -6.332 15.067 1.00 93.62 223 GLY A N 1
ATOM 1745 C CA . GLY A 1 223 ? -23.951 -7.666 15.618 1.00 93.62 223 GLY A CA 1
ATOM 1746 C C . GLY A 1 223 ? -22.680 -8.334 16.142 1.00 93.62 223 GLY A C 1
ATOM 1747 O O . GLY A 1 223 ? -22.559 -9.551 16.047 1.00 93.62 223 GLY A O 1
ATOM 1748 N N . LEU A 1 224 ? -21.717 -7.541 16.618 1.00 92.19 224 LEU A N 1
ATOM 1749 C CA . LEU A 1 224 ? -20.401 -7.993 17.066 1.00 92.19 224 LEU A CA 1
ATOM 1750 C C . LEU A 1 224 ? -20.148 -7.505 18.490 1.00 92.19 224 LEU A C 1
ATOM 1752 O O . LEU A 1 224 ? -20.267 -6.317 18.776 1.00 92.19 224 LEU A O 1
ATOM 1756 N N . THR A 1 225 ? -19.794 -8.416 19.387 1.00 92.62 225 THR A N 1
ATOM 1757 C CA . THR A 1 225 ? -19.354 -8.047 20.733 1.00 92.62 225 THR A CA 1
ATOM 1758 C C . THR A 1 225 ? -17.923 -7.527 20.688 1.00 92.62 225 THR A C 1
ATOM 1760 O O . THR A 1 225 ? -17.114 -7.989 19.881 1.00 92.62 225 THR A O 1
ATOM 1763 N N . TRP A 1 226 ? -17.604 -6.573 21.563 1.00 93.06 226 TRP A N 1
ATOM 1764 C CA . TRP A 1 226 ? -16.264 -6.003 21.643 1.00 93.06 226 TRP A CA 1
ATOM 1765 C C . TRP A 1 226 ? -15.716 -6.063 23.062 1.00 93.06 226 TRP A C 1
ATOM 1767 O O . TRP A 1 226 ? -16.125 -5.295 23.931 1.00 93.06 226 TRP A O 1
ATOM 1777 N N . ASP A 1 227 ? -14.761 -6.964 23.268 1.00 87.12 227 ASP A N 1
ATOM 1778 C CA . ASP A 1 227 ? -14.030 -7.101 24.526 1.00 87.12 227 ASP A CA 1
ATOM 1779 C C . ASP A 1 227 ? -12.680 -6.404 24.431 1.00 87.12 227 ASP A C 1
ATOM 1781 O O . ASP A 1 227 ? -12.060 -6.410 23.368 1.00 87.12 227 ASP A O 1
ATOM 1785 N N . ARG A 1 228 ? -12.184 -5.854 25.538 1.00 86.25 228 ARG A N 1
ATOM 1786 C CA . ARG A 1 228 ? -10.843 -5.259 25.583 1.00 86.25 228 ARG A CA 1
ATOM 1787 C C . ARG A 1 228 ? -9.767 -6.339 25.500 1.00 86.25 228 ARG A C 1
ATOM 1789 O O . ARG A 1 228 ? -9.885 -7.358 26.177 1.00 86.25 228 ARG A O 1
ATOM 1796 N N . SER A 1 229 ? -8.707 -6.114 24.725 1.00 85.12 229 SER A N 1
ATOM 1797 C CA . SER A 1 229 ? -7.537 -7.013 24.732 1.00 85.12 229 SER A CA 1
ATOM 1798 C C . SER A 1 229 ? -6.556 -6.675 25.859 1.00 85.12 229 SER A C 1
ATOM 1800 O O . SER A 1 229 ? -5.768 -7.526 26.262 1.00 85.12 229 SER A O 1
ATOM 1802 N N . GLY A 1 230 ? -6.616 -5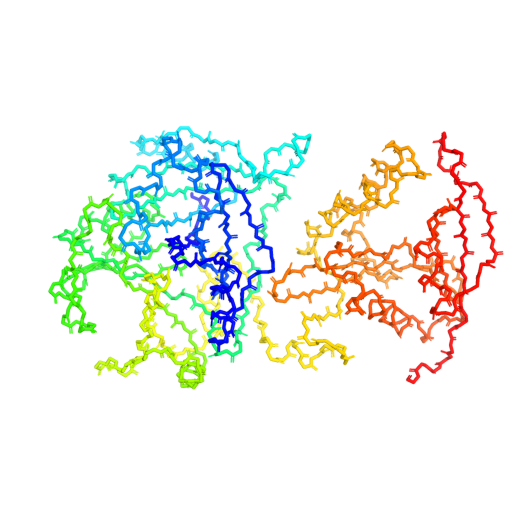.444 26.382 1.00 82.75 230 GLY A N 1
ATOM 1803 C CA . GLY A 1 230 ? -5.754 -4.970 27.468 1.00 82.75 230 GLY A CA 1
ATOM 1804 C C . GLY A 1 230 ? -4.357 -4.517 27.028 1.00 82.75 230 GLY A C 1
ATOM 1805 O O . GLY A 1 230 ? -3.573 -4.103 27.877 1.00 82.75 230 GLY A O 1
ATOM 1806 N N . ASP A 1 231 ? -4.052 -4.549 25.727 1.00 85.44 231 ASP A N 1
ATOM 1807 C CA . ASP A 1 231 ? -2.764 -4.105 25.166 1.00 85.44 231 ASP A CA 1
ATOM 1808 C C . ASP A 1 231 ? -2.685 -2.580 24.918 1.00 85.44 231 ASP A C 1
ATOM 1810 O O . ASP A 1 231 ? -1.602 -2.051 24.663 1.00 85.44 231 ASP A O 1
ATOM 1814 N N . GLY A 1 232 ? -3.813 -1.870 25.054 1.00 86.12 232 GLY A N 1
ATOM 1815 C CA . GLY A 1 232 ? -3.928 -0.418 24.877 1.00 86.12 232 GLY A CA 1
ATOM 1816 C C . GLY A 1 232 ? -4.172 0.038 23.434 1.00 86.12 232 GLY A C 1
ATOM 1817 O O . GLY A 1 232 ? -4.517 1.201 23.233 1.00 86.12 232 GLY A O 1
ATOM 1818 N N . ALA A 1 233 ? -4.065 -0.864 22.457 1.00 89.81 233 ALA A N 1
ATOM 1819 C CA . ALA A 1 233 ? -4.265 -0.609 21.032 1.00 89.81 233 ALA A CA 1
ATOM 1820 C C . ALA A 1 233 ? -5.386 -1.502 20.472 1.00 89.81 233 ALA A C 1
ATOM 1822 O O . ALA A 1 233 ? -5.220 -2.221 19.489 1.00 89.81 233 ALA A O 1
ATOM 1823 N N . ASP A 1 234 ? -6.535 -1.484 21.146 1.00 89.56 234 ASP A N 1
ATOM 1824 C CA . ASP A 1 234 ? -7.617 -2.448 20.961 1.00 89.56 234 ASP A CA 1
ATOM 1825 C C . ASP A 1 234 ? -8.917 -1.824 20.468 1.00 89.56 234 ASP A C 1
ATOM 1827 O O . ASP A 1 234 ? -9.980 -2.432 20.606 1.00 89.56 234 ASP A O 1
ATOM 1831 N N . ALA A 1 235 ? -8.850 -0.612 19.915 1.00 95.75 235 ALA A N 1
ATOM 1832 C CA . ALA A 1 235 ? -10.034 0.103 19.468 1.00 95.75 235 ALA A CA 1
ATOM 1833 C C . ALA A 1 235 ? -10.420 -0.222 18.020 1.00 95.75 235 ALA A C 1
ATOM 1835 O O . ALA A 1 235 ? -11.609 -0.217 17.717 1.00 95.75 235 ALA A O 1
ATOM 1836 N N . MET A 1 236 ? -9.476 -0.508 17.116 1.00 96.88 236 MET A N 1
ATOM 1837 C CA . MET A 1 236 ? -9.796 -0.736 15.697 1.00 96.88 236 MET A CA 1
ATOM 1838 C C . MET A 1 236 ? -10.591 -2.028 15.492 1.00 96.88 236 MET A C 1
ATOM 1840 O O . MET A 1 236 ? -10.061 -3.131 15.613 1.00 96.88 236 MET A O 1
ATOM 1844 N N . ALA A 1 237 ? -11.869 -1.878 15.143 1.00 96.44 237 ALA A N 1
ATOM 1845 C CA . ALA A 1 237 ? -12.807 -2.991 15.076 1.00 96.44 237 ALA A CA 1
ATOM 1846 C C . ALA A 1 237 ? -13.183 -3.413 13.661 1.00 96.44 237 ALA A C 1
ATOM 1848 O O . ALA A 1 237 ? -13.361 -4.607 13.400 1.00 96.44 237 ALA A O 1
ATOM 1849 N N . LEU A 1 238 ? -13.359 -2.444 12.761 1.00 95.50 238 LEU A N 1
ATOM 1850 C CA . LEU A 1 238 ? -13.859 -2.678 11.409 1.00 95.50 238 LEU A CA 1
ATOM 1851 C C . LEU A 1 238 ? -13.247 -1.691 10.423 1.00 95.50 238 LEU A C 1
ATOM 1853 O O . LEU A 1 238 ? -13.118 -0.505 10.725 1.00 95.50 238 LEU A O 1
ATOM 1857 N N . PHE A 1 239 ? -12.995 -2.176 9.215 1.00 98.06 239 PHE A N 1
ATOM 1858 C CA . PHE A 1 239 ? -12.561 -1.389 8.067 1.00 98.06 239 PHE A CA 1
ATOM 1859 C C . PHE A 1 239 ? -13.689 -1.351 7.037 1.00 98.06 239 PHE A C 1
ATOM 1861 O O . PHE A 1 239 ? -14.164 -2.395 6.592 1.00 98.06 239 PHE A O 1
ATOM 1868 N N . GLU A 1 240 ? -14.160 -0.161 6.681 1.00 97.25 240 GLU A N 1
ATOM 1869 C CA . GLU A 1 240 ? -15.207 0.012 5.678 1.00 97.25 240 GLU A CA 1
ATOM 1870 C C . GLU A 1 240 ? -14.577 0.117 4.287 1.00 97.25 240 GLU A C 1
ATOM 1872 O O . GLU A 1 240 ? -13.951 1.124 3.955 1.00 97.25 240 GLU A O 1
ATOM 1877 N N . LEU A 1 241 ? -14.735 -0.934 3.484 1.00 97.88 241 LEU A N 1
ATOM 1878 C CA . LEU A 1 241 ? -14.254 -0.998 2.108 1.00 97.88 241 LEU A CA 1
ATOM 1879 C C . LEU A 1 241 ? -15.368 -0.630 1.127 1.00 97.88 241 LEU A C 1
ATOM 1881 O O . LEU A 1 241 ? -16.532 -0.994 1.322 1.00 97.88 241 LEU A O 1
ATOM 1885 N N . LEU A 1 242 ? -14.991 0.028 0.035 1.00 97.38 242 LEU A N 1
ATOM 1886 C CA . LEU A 1 242 ? -15.866 0.272 -1.105 1.00 97.38 242 LEU A CA 1
ATOM 1887 C C . LEU A 1 242 ? -15.541 -0.690 -2.238 1.00 97.38 242 LEU A C 1
ATOM 1889 O O . LEU A 1 242 ? -14.373 -0.936 -2.548 1.00 97.38 242 LEU A O 1
ATOM 1893 N N . ALA A 1 243 ? -16.594 -1.225 -2.846 1.00 97.31 243 ALA A N 1
ATOM 1894 C CA . ALA A 1 243 ? -16.509 -2.136 -3.969 1.00 97.31 243 ALA A CA 1
ATOM 1895 C C . ALA A 1 243 ? -17.538 -1.775 -5.044 1.00 97.31 243 ALA A C 1
ATOM 1897 O O . ALA A 1 243 ? -18.671 -1.415 -4.727 1.00 97.31 243 ALA A O 1
ATOM 1898 N N . GLY A 1 244 ? -17.155 -1.904 -6.316 1.00 96.00 244 GLY A N 1
ATOM 1899 C CA . GLY A 1 244 ? -18.076 -1.677 -7.437 1.00 96.00 244 GLY A CA 1
ATOM 1900 C C . GLY A 1 244 ? -19.146 -2.770 -7.543 1.00 96.00 244 GLY A C 1
ATOM 1901 O O . GLY A 1 244 ? -20.278 -2.505 -7.931 1.00 96.00 244 GLY A O 1
ATOM 1902 N N . ASP A 1 245 ? -18.800 -3.996 -7.143 1.00 95.88 245 ASP A N 1
ATOM 1903 C CA . ASP A 1 245 ? -19.698 -5.147 -7.029 1.00 95.88 245 ASP A CA 1
ATOM 1904 C C . ASP A 1 245 ? -19.373 -5.924 -5.732 1.00 95.88 245 ASP A C 1
ATOM 1906 O O . ASP A 1 245 ? -18.575 -6.868 -5.744 1.00 95.88 245 ASP A O 1
ATOM 1910 N N . PRO A 1 246 ? -19.983 -5.568 -4.585 1.00 97.19 246 PRO A N 1
ATOM 1911 C CA . PRO A 1 246 ? -19.777 -6.297 -3.332 1.00 97.19 246 PRO A CA 1
ATOM 1912 C C . PRO A 1 246 ? -20.100 -7.797 -3.423 1.00 97.19 246 PRO A C 1
ATOM 1914 O O . PRO A 1 246 ? -19.504 -8.597 -2.702 1.00 97.19 246 PRO A O 1
ATOM 1917 N N . GLU A 1 247 ? -21.014 -8.208 -4.309 1.00 97.12 247 GLU A N 1
ATOM 1918 C CA . GLU A 1 247 ? -21.326 -9.626 -4.520 1.00 97.12 247 GLU A CA 1
ATOM 1919 C C . GLU A 1 247 ? -20.171 -10.355 -5.213 1.00 97.12 247 GLU A C 1
ATOM 1921 O O . GLU A 1 247 ? -19.976 -11.553 -5.002 1.00 97.12 247 GLU A O 1
ATOM 1926 N N . ARG A 1 248 ? -19.351 -9.650 -6.005 1.00 96.50 248 ARG A N 1
ATOM 1927 C CA . ARG A 1 248 ? -18.112 -10.208 -6.561 1.00 96.50 248 ARG A CA 1
ATOM 1928 C C . ARG A 1 248 ? -17.162 -10.629 -5.458 1.00 96.50 248 ARG A C 1
ATOM 1930 O O . ARG A 1 248 ? -16.684 -11.761 -5.496 1.00 96.50 248 ARG A O 1
ATOM 1937 N N . LEU A 1 249 ? -16.931 -9.774 -4.465 1.00 96.62 249 LEU A N 1
ATOM 1938 C CA . LEU A 1 249 ? -16.117 -10.138 -3.308 1.00 96.62 249 LEU A CA 1
ATOM 1939 C C . LEU A 1 249 ? -16.729 -11.304 -2.523 1.00 96.62 249 LEU A C 1
ATOM 1941 O O . LEU A 1 249 ? -15.993 -12.197 -2.116 1.00 96.62 249 LEU A O 1
ATOM 1945 N N . GLU A 1 250 ? -18.051 -11.347 -2.351 1.00 97.38 250 GLU A N 1
ATOM 1946 C CA . GLU A 1 250 ? -18.724 -12.477 -1.691 1.00 97.38 250 GLU A CA 1
ATOM 1947 C C . GLU A 1 250 ? -18.468 -13.807 -2.425 1.00 97.38 250 GLU A C 1
ATOM 1949 O O . GLU A 1 250 ? -18.184 -14.818 -1.783 1.00 97.38 250 GLU A O 1
ATOM 1954 N N . ARG A 1 251 ? -18.462 -13.807 -3.768 1.00 97.44 251 ARG A N 1
ATOM 1955 C CA . ARG A 1 251 ? -18.097 -14.985 -4.580 1.00 97.44 251 ARG A CA 1
ATOM 1956 C C . ARG A 1 251 ? -16.636 -15.403 -4.383 1.00 97.44 251 ARG A C 1
ATOM 1958 O O . ARG A 1 251 ? -16.371 -16.595 -4.234 1.00 97.44 251 ARG A O 1
ATOM 1965 N N . TYR A 1 252 ? -15.698 -14.451 -4.353 1.00 96.62 252 TYR A N 1
ATOM 1966 C CA . TYR A 1 252 ? -14.289 -14.736 -4.036 1.00 96.62 252 TYR A CA 1
ATOM 1967 C C . TYR A 1 252 ? -14.133 -15.305 -2.621 1.00 96.62 252 TYR A C 1
ATOM 1969 O O . TYR A 1 252 ? -13.408 -16.276 -2.425 1.00 96.62 252 TYR A O 1
ATOM 1977 N N . ALA A 1 253 ? -14.844 -14.738 -1.645 1.00 97.19 253 ALA A N 1
ATOM 1978 C CA . ALA A 1 253 ? -14.834 -15.210 -0.267 1.00 97.19 253 ALA A CA 1
ATOM 1979 C C . ALA A 1 253 ? -15.361 -16.645 -0.154 1.00 97.19 253 ALA A C 1
ATOM 1981 O O . ALA A 1 253 ? -14.706 -17.476 0.468 1.00 97.19 253 ALA A O 1
ATOM 1982 N N . ALA A 1 254 ? -16.471 -16.963 -0.826 1.00 96.69 254 ALA A N 1
ATOM 1983 C CA . ALA A 1 254 ? -17.008 -18.320 -0.879 1.00 96.69 254 ALA A CA 1
ATOM 1984 C C . ALA A 1 254 ? -16.022 -19.318 -1.514 1.00 96.69 254 ALA A C 1
ATOM 1986 O O . ALA A 1 254 ? -15.853 -20.416 -0.998 1.00 96.69 254 ALA A O 1
ATOM 1987 N N . ALA A 1 255 ? -15.336 -18.935 -2.596 1.00 93.81 255 ALA A N 1
ATOM 1988 C CA . ALA A 1 255 ? -14.332 -19.783 -3.246 1.00 93.81 255 ALA A CA 1
ATOM 1989 C C . ALA A 1 255 ? -13.056 -19.986 -2.406 1.00 93.81 255 ALA A C 1
ATOM 1991 O O . ALA A 1 255 ? -12.327 -20.952 -2.619 1.00 93.81 255 ALA A O 1
ATOM 1992 N N . ALA A 1 256 ? -12.774 -19.069 -1.479 1.00 93.75 256 ALA A N 1
ATOM 1993 C CA . ALA A 1 256 ? -11.625 -19.111 -0.580 1.00 93.75 256 ALA A CA 1
ATOM 1994 C C . ALA A 1 256 ? -11.981 -19.597 0.839 1.00 93.75 256 ALA A C 1
ATOM 1996 O O . ALA A 1 256 ? -11.164 -19.430 1.745 1.00 93.75 256 ALA A O 1
ATOM 1997 N N . ASP A 1 257 ? -13.189 -20.140 1.043 1.00 94.75 257 ASP A N 1
ATOM 1998 C CA . ASP A 1 257 ? -13.722 -20.582 2.340 1.00 94.75 257 ASP A CA 1
ATOM 1999 C C . ASP A 1 257 ? -13.657 -19.506 3.443 1.00 94.75 257 ASP A C 1
ATOM 2001 O O . ASP A 1 257 ? -13.518 -19.793 4.635 1.00 94.75 257 ASP A O 1
ATOM 2005 N N . ARG A 1 258 ? -13.765 -18.231 3.056 1.00 95.62 258 ARG A N 1
ATOM 2006 C CA . ARG A 1 258 ? -13.742 -17.094 3.977 1.00 95.62 258 ARG A CA 1
ATOM 2007 C C . ARG A 1 258 ? -15.165 -16.739 4.419 1.00 95.62 258 ARG A C 1
ATOM 2009 O O . ARG A 1 258 ? -15.982 -16.382 3.567 1.00 95.62 258 ARG A O 1
ATOM 2016 N N . PRO A 1 259 ? -15.479 -16.777 5.729 1.00 96.19 259 PRO A N 1
ATOM 2017 C CA . PRO A 1 259 ? -16.832 -16.510 6.197 1.00 96.19 259 PRO A CA 1
ATOM 2018 C C . PRO A 1 259 ? -17.293 -15.085 5.893 1.00 96.19 259 PRO A C 1
ATOM 2020 O O . PRO A 1 259 ? -16.569 -14.108 6.107 1.00 96.19 259 PRO A O 1
ATOM 2023 N N . THR A 1 260 ? -18.540 -14.982 5.442 1.00 97.12 260 THR A N 1
ATOM 2024 C CA . THR A 1 260 ? -19.232 -13.716 5.219 1.00 97.12 260 THR A CA 1
ATOM 2025 C C . THR A 1 260 ? -20.611 -13.726 5.866 1.00 97.12 260 THR A C 1
ATOM 2027 O O . THR A 1 260 ? -21.203 -14.778 6.115 1.00 97.12 260 THR A O 1
ATOM 2030 N N . ARG A 1 261 ? -21.138 -12.536 6.155 1.00 95.75 261 ARG A N 1
ATOM 2031 C CA . ARG A 1 261 ? -22.498 -12.347 6.665 1.00 95.75 261 ARG A CA 1
ATOM 2032 C C . ARG A 1 261 ? -23.067 -11.032 6.150 1.00 95.75 261 ARG A C 1
ATOM 2034 O O . ARG A 1 261 ? -22.328 -10.080 5.945 1.00 95.75 261 ARG A O 1
ATOM 2041 N N . ARG A 1 262 ? -24.384 -10.936 5.985 1.00 95.56 262 ARG A N 1
ATOM 2042 C CA . ARG A 1 262 ? -25.041 -9.658 5.680 1.00 95.56 262 ARG A CA 1
ATOM 2043 C C . ARG A 1 262 ? -25.423 -8.928 6.966 1.00 95.56 262 ARG A C 1
ATOM 2045 O O . ARG A 1 262 ? -25.972 -9.530 7.892 1.00 95.56 262 ARG A O 1
ATOM 2052 N N . LEU A 1 263 ? -25.097 -7.640 7.031 1.00 94.88 263 LEU A N 1
ATOM 2053 C CA . LEU A 1 263 ? -25.555 -6.741 8.088 1.00 94.88 263 LEU A CA 1
ATOM 2054 C C . LEU A 1 263 ? -27.016 -6.334 7.852 1.00 94.88 263 LEU A C 1
ATOM 2056 O O . LEU A 1 263 ? -27.575 -6.559 6.779 1.00 94.88 263 LEU A O 1
ATOM 2060 N N . ALA A 1 264 ? -27.640 -5.723 8.863 1.00 90.44 264 ALA A N 1
ATOM 2061 C CA . ALA A 1 264 ? -29.042 -5.301 8.798 1.00 90.44 264 ALA A CA 1
ATOM 2062 C C . ALA A 1 264 ? -29.320 -4.284 7.673 1.00 90.44 264 ALA A C 1
ATOM 2064 O O . ALA A 1 264 ? -30.430 -4.228 7.155 1.00 90.44 264 ALA A O 1
ATOM 2065 N N . ASP A 1 265 ? -28.310 -3.506 7.285 1.00 90.94 265 ASP A N 1
ATOM 2066 C CA . ASP A 1 265 ? -28.363 -2.534 6.191 1.00 90.94 265 ASP A CA 1
ATOM 2067 C C . ASP A 1 265 ? -27.975 -3.130 4.820 1.00 90.94 265 ASP A C 1
ATOM 2069 O O . ASP A 1 265 ? -27.847 -2.395 3.844 1.00 90.94 265 ASP A O 1
ATOM 2073 N N . GLY A 1 266 ? -27.775 -4.450 4.737 1.00 93.38 266 GLY A N 1
ATOM 2074 C CA . GLY A 1 266 ? -27.417 -5.170 3.512 1.00 93.38 266 GLY A CA 1
ATOM 2075 C C . GLY A 1 266 ? -25.922 -5.188 3.178 1.00 93.38 266 GLY A C 1
ATOM 2076 O O . GLY A 1 266 ? -25.517 -5.922 2.268 1.00 93.38 266 GLY A O 1
ATOM 2077 N N . ALA A 1 267 ? -25.083 -4.449 3.914 1.00 96.56 267 ALA A N 1
ATOM 2078 C CA . ALA A 1 267 ? -23.639 -4.470 3.702 1.00 96.56 267 ALA A CA 1
ATOM 2079 C C . ALA A 1 267 ? -23.053 -5.867 3.958 1.00 96.56 267 ALA A C 1
ATOM 2081 O O . ALA A 1 267 ? -23.530 -6.618 4.818 1.00 96.56 267 ALA A O 1
ATOM 2082 N N . LEU A 1 268 ? -22.012 -6.215 3.204 1.00 98.06 268 LEU A N 1
ATOM 2083 C CA . LEU A 1 268 ? -21.313 -7.485 3.351 1.00 98.06 268 LEU A CA 1
ATOM 2084 C C . LEU A 1 268 ? -20.280 -7.364 4.473 1.00 98.06 268 LEU A C 1
ATOM 2086 O O . LEU A 1 268 ? -19.360 -6.561 4.390 1.00 98.06 268 LEU A O 1
ATOM 2090 N N . LEU A 1 269 ? -20.413 -8.170 5.517 1.00 98.00 269 LEU A N 1
ATOM 2091 C CA . LEU A 1 269 ? -19.396 -8.353 6.540 1.00 98.00 269 LEU A CA 1
ATOM 2092 C C . LEU A 1 269 ? -18.486 -9.510 6.124 1.00 98.00 269 LEU A C 1
ATOM 2094 O O . LEU A 1 269 ? -18.952 -10.643 6.018 1.00 98.00 269 LEU A O 1
ATOM 2098 N N . LEU A 1 270 ? -17.204 -9.229 5.913 1.00 97.62 270 LEU A N 1
ATOM 2099 C CA . LEU A 1 270 ? -16.155 -10.226 5.727 1.00 97.62 270 LEU A CA 1
ATOM 2100 C C . LEU A 1 270 ? -15.447 -10.428 7.071 1.00 97.62 270 LEU A C 1
ATOM 2102 O O . LEU A 1 270 ? -14.837 -9.491 7.596 1.00 97.62 270 LEU A O 1
ATOM 2106 N N . GLU A 1 271 ? -15.556 -11.628 7.642 1.00 95.88 271 GLU A N 1
ATOM 2107 C CA . GLU A 1 271 ? -14.929 -11.956 8.932 1.00 95.88 271 GLU A CA 1
ATOM 2108 C C . GLU A 1 271 ? -13.393 -11.983 8.823 1.00 95.88 271 GLU A C 1
ATOM 2110 O O . GLU A 1 271 ? -12.883 -12.022 7.705 1.00 95.88 271 GLU A O 1
ATOM 2115 N N . PRO A 1 272 ? -12.633 -11.958 9.935 1.00 93.81 272 PRO A N 1
ATOM 2116 C CA . PRO A 1 272 ? -11.179 -12.137 9.945 1.00 93.81 272 PRO A CA 1
ATOM 2117 C C . PRO A 1 272 ? -10.698 -13.490 9.425 1.00 93.81 272 PRO A C 1
ATOM 2119 O O . PRO A 1 272 ? -11.483 -14.425 9.246 1.00 93.81 272 PRO A O 1
ATOM 2122 N N . SER A 1 273 ? -9.396 -13.576 9.136 1.00 90.12 273 SER A N 1
ATOM 2123 C CA . SER A 1 273 ? -8.766 -14.838 8.747 1.00 90.12 273 SER A CA 1
ATOM 2124 C C . SER A 1 273 ? -8.493 -15.670 9.999 1.00 90.12 273 SER A C 1
ATOM 2126 O O . SER A 1 273 ? -8.678 -15.207 11.121 1.00 90.12 273 SER A O 1
ATOM 2128 N N . ALA A 1 274 ? -8.021 -16.906 9.835 1.00 89.81 274 ALA A N 1
ATOM 2129 C CA . ALA A 1 274 ? -7.447 -17.631 10.971 1.00 89.81 274 ALA A CA 1
ATOM 2130 C C . ALA A 1 274 ? -6.110 -17.015 11.446 1.00 89.81 274 ALA A C 1
ATOM 2132 O O . ALA A 1 274 ? -5.652 -17.299 12.552 1.00 89.81 274 ALA A O 1
ATOM 2133 N N . HIS A 1 275 ? -5.496 -16.179 10.607 1.00 93.31 275 HIS A N 1
ATOM 2134 C CA . HIS A 1 275 ? -4.148 -15.643 10.743 1.00 93.31 275 HIS A CA 1
ATOM 2135 C C . HIS A 1 275 ? -4.118 -14.161 11.165 1.00 93.31 275 HIS A C 1
ATOM 2137 O O . HIS A 1 275 ? -3.071 -13.700 11.599 1.00 93.31 275 HIS A O 1
ATOM 2143 N N . ASP A 1 276 ? -5.217 -13.405 11.074 1.00 94.50 276 ASP A N 1
ATOM 2144 C CA . ASP A 1 276 ? -5.299 -11.990 11.471 1.00 94.50 276 ASP A CA 1
ATOM 2145 C C . ASP A 1 276 ? -6.643 -11.613 12.107 1.00 94.50 276 ASP A C 1
ATOM 2147 O O . ASP A 1 276 ? -7.557 -12.428 12.223 1.00 94.50 276 ASP A O 1
ATOM 2151 N N . GLY A 1 277 ? -6.753 -10.348 12.519 1.00 93.94 277 GLY A N 1
ATOM 2152 C CA . GLY A 1 277 ? -7.968 -9.747 13.064 1.00 93.94 277 GLY A CA 1
ATOM 2153 C C . GLY A 1 277 ? -8.647 -8.743 12.136 1.00 93.94 277 GLY A C 1
ATOM 2154 O O . GLY A 1 277 ? -9.498 -7.986 12.606 1.00 93.94 277 GLY A O 1
ATOM 2155 N N . PHE A 1 278 ? -8.284 -8.676 10.851 1.00 96.75 278 PHE A N 1
ATOM 2156 C CA . PHE A 1 278 ? -8.875 -7.693 9.945 1.00 96.75 278 PHE A CA 1
ATOM 2157 C C . PHE A 1 278 ? -10.299 -8.089 9.560 1.00 96.75 278 PHE A C 1
ATOM 2159 O O . PHE A 1 278 ? -10.533 -9.091 8.885 1.00 96.75 278 PHE A O 1
ATOM 2166 N N . ARG A 1 279 ? -11.264 -7.261 9.961 1.00 96.75 279 ARG A N 1
ATOM 2167 C CA . ARG A 1 279 ? -12.679 -7.424 9.624 1.00 96.75 279 ARG A CA 1
ATOM 2168 C C . ARG A 1 279 ? -13.142 -6.284 8.729 1.00 96.75 279 ARG A C 1
ATOM 2170 O O . ARG A 1 279 ? -12.906 -5.117 9.049 1.00 96.75 279 ARG A O 1
ATOM 2177 N N . PHE A 1 280 ? -13.852 -6.619 7.655 1.00 98.12 280 PHE A N 1
ATOM 2178 C CA . PHE A 1 280 ? -14.290 -5.634 6.669 1.00 98.12 280 PHE A CA 1
ATOM 2179 C C . PHE A 1 280 ? -15.806 -5.539 6.592 1.00 98.12 280 PHE A C 1
ATOM 2181 O O . PHE A 1 280 ? -16.494 -6.554 6.506 1.00 98.12 280 PHE A O 1
ATOM 2188 N N . VAL A 1 281 ? -16.322 -4.314 6.566 1.00 98.00 281 VAL A N 1
ATOM 2189 C CA . VAL A 1 281 ? -17.677 -4.023 6.090 1.00 98.00 281 VAL A CA 1
ATOM 2190 C C . VAL A 1 281 ? -17.541 -3.505 4.671 1.00 98.00 281 VAL A C 1
ATOM 2192 O O . VAL A 1 281 ? -16.892 -2.494 4.444 1.00 98.00 281 VAL A O 1
ATOM 2195 N N . VAL A 1 282 ? -18.135 -4.195 3.711 1.00 98.25 282 VAL A N 1
ATOM 2196 C CA . VAL A 1 282 ? -17.979 -3.902 2.291 1.00 98.25 282 VAL A CA 1
ATOM 2197 C C . VAL A 1 282 ? -19.292 -3.346 1.768 1.00 98.25 282 VAL A C 1
ATOM 2199 O O . VAL A 1 282 ? -20.355 -3.962 1.919 1.00 98.25 282 VAL A O 1
ATOM 2202 N N . ARG A 1 283 ? -19.213 -2.160 1.168 1.00 97.38 283 ARG A N 1
ATOM 2203 C CA . ARG A 1 283 ? -20.357 -1.426 0.627 1.00 97.38 283 ARG A CA 1
ATOM 2204 C C . ARG A 1 283 ? -20.195 -1.206 -0.868 1.00 97.38 283 ARG A C 1
ATOM 2206 O O . ARG A 1 283 ? -19.082 -1.067 -1.367 1.00 97.38 283 ARG A O 1
ATOM 2213 N N . GLY A 1 284 ? -21.331 -1.175 -1.560 1.00 97.25 284 GLY A N 1
ATOM 2214 C CA . GLY A 1 284 ? -21.383 -0.747 -2.952 1.00 97.25 284 GLY A CA 1
ATOM 2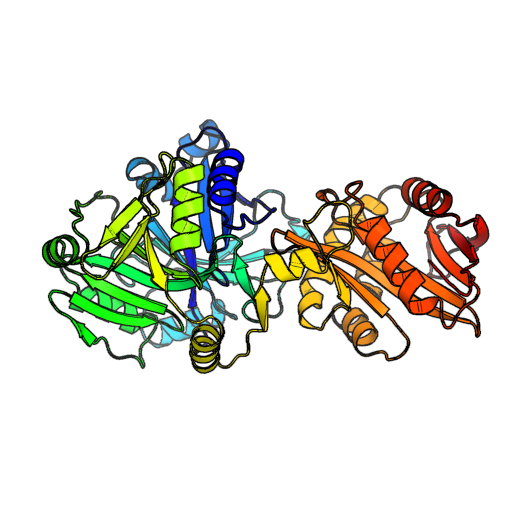215 C C . GLY A 1 284 ? -21.033 0.733 -3.053 1.00 97.25 284 GLY A C 1
ATOM 2216 O O . GLY A 1 284 ? -21.497 1.520 -2.227 1.00 97.25 284 GLY A O 1
ATOM 2217 N N . GLY A 1 285 ? -20.235 1.103 -4.045 1.00 95.31 285 GLY A N 1
ATOM 2218 C CA . GLY A 1 285 ? -19.901 2.495 -4.320 1.00 95.31 285 GLY A CA 1
ATOM 2219 C C . GLY A 1 285 ? -19.417 2.689 -5.749 1.00 95.31 285 GLY A C 1
ATOM 2220 O O . GLY A 1 285 ? -19.087 1.722 -6.436 1.00 95.31 285 GLY A O 1
ATOM 2221 N N . ASP A 1 286 ? -19.362 3.947 -6.168 1.00 95.19 286 ASP A N 1
ATOM 2222 C CA . ASP A 1 286 ? -18.762 4.347 -7.433 1.00 95.19 286 ASP A CA 1
ATOM 2223 C C . ASP A 1 286 ? -17.320 4.822 -7.205 1.00 95.19 286 ASP A C 1
ATOM 2225 O O . ASP A 1 286 ? -17.033 5.584 -6.277 1.00 95.19 286 ASP A O 1
ATOM 2229 N N . VAL A 1 287 ? -16.397 4.309 -8.020 1.00 92.94 287 VAL A N 1
ATOM 2230 C CA . VAL A 1 287 ? -14.964 4.584 -7.868 1.00 92.94 287 VAL A CA 1
ATOM 2231 C C . VAL A 1 287 ? -14.610 6.013 -8.265 1.00 92.94 287 VAL A C 1
ATOM 2233 O O . VAL A 1 287 ? -13.740 6.605 -7.629 1.00 92.94 287 VAL A O 1
ATOM 2236 N N . ASP A 1 288 ? -15.293 6.578 -9.261 1.00 91.38 288 ASP A N 1
ATOM 2237 C CA . ASP A 1 288 ? -15.018 7.919 -9.769 1.00 91.38 288 ASP A CA 1
ATOM 2238 C C . ASP A 1 288 ? -15.572 8.970 -8.791 1.00 91.38 288 ASP A C 1
ATOM 2240 O O . ASP A 1 288 ? -14.886 9.942 -8.475 1.00 91.38 288 ASP A O 1
ATOM 2244 N N . GLU A 1 289 ? -16.758 8.737 -8.212 1.00 93.25 289 GLU A N 1
ATOM 2245 C CA . GLU A 1 289 ? -17.302 9.572 -7.129 1.00 93.25 289 GLU A CA 1
ATOM 2246 C C . GLU A 1 289 ? -16.400 9.560 -5.886 1.00 93.25 289 GLU A C 1
ATOM 2248 O O . GLU A 1 289 ? -16.110 10.610 -5.303 1.00 93.25 289 GLU A O 1
ATOM 2253 N N . T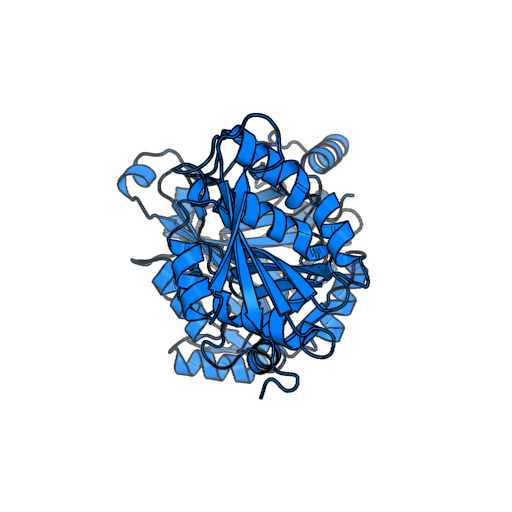RP A 1 290 ? -15.933 8.377 -5.473 1.00 92.62 290 TRP A N 1
ATOM 2254 C CA . TRP A 1 290 ? -15.057 8.249 -4.310 1.00 92.62 290 TRP A CA 1
ATOM 2255 C C . TRP A 1 290 ? -13.681 8.883 -4.544 1.00 92.62 290 TRP A C 1
ATOM 2257 O O . TRP A 1 290 ? -13.188 9.610 -3.675 1.00 92.62 290 TRP A O 1
ATOM 2267 N N . ALA A 1 291 ? -13.077 8.644 -5.713 1.00 89.69 291 ALA A N 1
ATOM 2268 C CA . ALA A 1 291 ? -11.808 9.251 -6.097 1.00 89.69 291 ALA A CA 1
ATOM 2269 C C . ALA A 1 291 ? -11.930 10.779 -6.172 1.00 89.69 291 ALA A C 1
ATOM 2271 O O . ALA A 1 291 ? -11.106 11.468 -5.577 1.00 89.69 291 ALA A O 1
ATOM 2272 N N . GLY A 1 292 ? -12.999 11.305 -6.781 1.00 89.12 292 GLY A N 1
ATOM 2273 C CA . GLY A 1 292 ? -13.259 12.743 -6.868 1.00 89.12 292 GLY A CA 1
ATOM 2274 C C . GLY A 1 292 ? -13.388 13.417 -5.499 1.00 89.12 292 GLY A C 1
ATOM 2275 O O . GLY A 1 292 ? -12.740 14.428 -5.235 1.00 89.12 292 GLY A O 1
ATOM 2276 N N . TRP A 1 293 ? -14.146 12.824 -4.573 1.00 89.62 293 TRP A N 1
ATOM 2277 C CA . TRP A 1 293 ? -14.244 13.341 -3.202 1.00 89.62 293 TRP A CA 1
ATOM 2278 C C . TRP A 1 293 ? -12.890 13.338 -2.474 1.00 89.62 293 TRP A C 1
ATOM 2280 O O . TRP A 1 293 ? -12.548 14.273 -1.742 1.00 89.62 293 TRP A O 1
ATOM 2290 N N . ARG A 1 294 ? -12.098 12.280 -2.669 1.00 88.75 294 ARG A N 1
ATOM 2291 C CA . ARG A 1 294 ? -10.755 12.162 -2.094 1.00 88.75 294 ARG A CA 1
ATOM 2292 C C . ARG A 1 294 ? -9.796 13.197 -2.690 1.00 88.75 294 ARG A C 1
ATOM 2294 O O . ARG A 1 294 ? -8.990 13.772 -1.957 1.00 88.75 294 ARG A O 1
ATOM 2301 N N . ASP A 1 295 ? -9.895 13.438 -3.988 1.00 85.81 295 ASP A N 1
ATOM 2302 C CA . ASP A 1 295 ? -9.112 14.414 -4.740 1.00 85.81 295 ASP A CA 1
ATOM 2303 C C . ASP A 1 295 ? -9.345 15.838 -4.256 1.00 85.81 295 ASP A C 1
ATOM 2305 O O . ASP A 1 295 ? -8.387 16.553 -3.954 1.00 85.81 295 ASP A O 1
ATOM 2309 N N . GLU A 1 296 ? -10.606 16.216 -4.058 1.00 86.88 296 GLU A N 1
ATOM 2310 C CA . GLU A 1 296 ? -10.976 17.506 -3.474 1.00 86.88 296 GLU A CA 1
ATOM 2311 C C . GLU A 1 296 ? -10.374 17.698 -2.073 1.00 86.88 296 GLU A C 1
ATOM 2313 O O . GLU A 1 296 ? -9.888 18.780 -1.741 1.00 86.88 296 GLU A O 1
ATOM 2318 N N . ARG A 1 297 ? -10.364 16.640 -1.251 1.00 85.62 297 ARG A N 1
ATOM 2319 C CA . ARG A 1 297 ? -9.820 16.665 0.119 1.00 85.62 297 ARG A CA 1
ATOM 2320 C C . ARG A 1 297 ? -8.303 16.794 0.165 1.00 85.62 297 ARG A C 1
ATOM 2322 O O . ARG A 1 297 ? -7.776 17.429 1.077 1.00 85.62 297 ARG A O 1
ATOM 2329 N N . LEU A 1 298 ? -7.610 16.144 -0.763 1.00 81.12 298 LEU A N 1
ATOM 2330 C CA . LEU A 1 298 ? -6.149 16.097 -0.796 1.00 81.12 298 LEU A CA 1
ATOM 2331 C C . LEU A 1 298 ? -5.540 17.183 -1.689 1.00 81.12 298 LEU A C 1
ATOM 2333 O O . LEU A 1 298 ? -4.331 17.391 -1.633 1.00 81.12 298 LEU A O 1
ATOM 2337 N N . GLY A 1 299 ? -6.354 17.874 -2.493 1.00 79.62 299 GLY A N 1
ATOM 2338 C CA . GLY A 1 299 ? -5.885 18.836 -3.487 1.00 79.62 299 GLY A CA 1
ATOM 2339 C C . GLY A 1 299 ? -5.116 18.164 -4.624 1.00 79.62 299 GLY A C 1
ATOM 2340 O O . GLY A 1 299 ? -4.106 18.701 -5.077 1.00 79.62 299 GLY A O 1
ATOM 2341 N N . LEU A 1 300 ? -5.552 16.974 -5.045 1.00 74.75 300 LEU A N 1
ATOM 2342 C CA . LEU A 1 300 ? -4.864 16.136 -6.029 1.00 74.75 300 LEU A CA 1
ATOM 2343 C C . LEU A 1 300 ? -5.819 15.563 -7.078 1.00 74.75 300 LEU A C 1
ATOM 2345 O O . LEU A 1 300 ? -6.993 15.905 -7.093 1.00 74.75 300 LEU A O 1
ATOM 2349 N N . HIS A 1 301 ? -5.274 14.753 -7.986 1.00 75.69 301 HIS A N 1
ATOM 2350 C CA . HIS A 1 301 ? -6.026 13.991 -8.975 1.00 75.69 301 HIS A CA 1
ATOM 2351 C C . HIS A 1 301 ? -5.547 12.534 -8.976 1.00 75.69 301 HIS A C 1
ATOM 2353 O O . HIS A 1 301 ? -4.351 12.289 -9.183 1.00 75.69 301 HIS A O 1
ATOM 2359 N N . HIS A 1 302 ? -6.463 11.583 -8.796 1.00 74.50 302 HIS A N 1
ATOM 2360 C CA . HIS A 1 302 ? -6.202 10.158 -8.977 1.00 74.50 302 HIS A CA 1
ATOM 2361 C C . HIS A 1 302 ? -6.729 9.680 -10.342 1.00 74.50 302 HIS A C 1
ATOM 2363 O O . HIS A 1 302 ? -7.861 9.928 -10.737 1.00 74.50 302 HIS A O 1
ATOM 2369 N N . GLU A 1 303 ? -5.901 8.937 -11.062 1.00 78.69 303 GLU A N 1
ATOM 2370 C CA . GLU A 1 303 ? -6.276 8.090 -12.186 1.00 78.69 303 GLU A CA 1
ATOM 2371 C C . GLU A 1 303 ? -6.895 6.781 -11.667 1.00 78.69 303 GLU A C 1
ATOM 2373 O O . GLU A 1 303 ? -6.313 6.077 -10.840 1.00 78.69 303 GLU A O 1
ATOM 2378 N N . VAL A 1 304 ? -8.075 6.416 -12.163 1.00 80.81 304 VAL A N 1
ATOM 2379 C CA . VAL A 1 304 ? -8.698 5.129 -11.836 1.00 80.81 304 VAL A CA 1
ATOM 2380 C C . VAL A 1 304 ? -8.207 4.054 -12.803 1.00 80.81 304 VAL A C 1
ATOM 2382 O O . VAL A 1 304 ? -8.415 4.140 -14.013 1.00 80.81 304 VAL A O 1
ATOM 2385 N N . VAL A 1 305 ? -7.605 2.995 -12.260 1.00 76.50 305 VAL A N 1
ATOM 2386 C CA . VAL A 1 305 ? -7.066 1.861 -13.018 1.00 76.50 305 VAL A CA 1
ATOM 2387 C C . VAL A 1 305 ? -7.796 0.585 -12.613 1.00 76.50 305 VAL A C 1
ATOM 2389 O O . VAL A 1 305 ? -7.674 0.096 -11.492 1.00 76.50 305 VAL A O 1
ATOM 2392 N N . ARG A 1 306 ? -8.563 -0.008 -13.529 1.00 80.94 306 ARG A N 1
ATOM 2393 C CA . ARG A 1 306 ? -9.245 -1.286 -13.277 1.00 80.94 306 ARG A CA 1
ATOM 2394 C C . ARG A 1 306 ? -8.294 -2.436 -13.573 1.00 80.94 306 ARG A C 1
ATOM 2396 O O . ARG A 1 306 ? -7.851 -2.559 -14.709 1.00 80.94 306 ARG A O 1
ATOM 2403 N N . ILE A 1 307 ? -7.983 -3.286 -12.588 1.00 73.44 307 ILE A N 1
ATOM 2404 C CA . ILE A 1 307 ? -6.955 -4.329 -12.760 1.00 73.44 307 ILE A CA 1
ATOM 2405 C C . ILE A 1 307 ? -7.320 -5.313 -13.860 1.00 73.44 307 ILE A C 1
ATOM 2407 O O . ILE A 1 307 ? -6.462 -5.636 -14.668 1.00 73.44 307 ILE A O 1
ATOM 2411 N N . ASP A 1 308 ? -8.578 -5.738 -13.955 1.00 70.62 308 ASP A N 1
ATOM 2412 C CA . ASP A 1 308 ? -8.994 -6.653 -15.022 1.00 70.62 308 ASP A CA 1
ATOM 2413 C C . ASP A 1 308 ? -8.781 -6.035 -16.416 1.00 70.62 308 ASP A C 1
ATOM 2415 O O . ASP A 1 308 ? -8.297 -6.706 -17.326 1.00 70.62 308 ASP A O 1
ATOM 2419 N N . GLU A 1 309 ? -9.077 -4.741 -16.581 1.00 72.56 309 GLU A N 1
ATOM 2420 C CA . GLU A 1 309 ? -8.853 -4.016 -17.839 1.00 72.56 309 GLU A CA 1
ATOM 2421 C C . GLU A 1 309 ? -7.366 -3.776 -18.100 1.00 72.56 309 GLU A C 1
ATOM 2423 O O . GLU A 1 309 ? -6.909 -3.912 -19.233 1.00 72.56 309 GLU A O 1
ATOM 2428 N N . PHE A 1 310 ? -6.607 -3.437 -17.059 1.00 67.75 310 PHE A N 1
ATOM 2429 C CA . PHE A 1 310 ? -5.159 -3.287 -17.115 1.00 67.75 310 PHE A CA 1
ATOM 2430 C C . PHE A 1 310 ? -4.515 -4.603 -17.562 1.00 67.75 310 PHE A C 1
ATOM 2432 O O . PHE A 1 310 ? -3.750 -4.616 -18.522 1.00 67.75 310 PHE A O 1
ATOM 2439 N N . MET A 1 311 ? -4.903 -5.728 -16.956 1.00 66.00 311 MET A N 1
ATOM 2440 C CA . MET A 1 311 ? -4.416 -7.046 -17.347 1.00 66.00 311 MET A CA 1
ATOM 2441 C C . MET A 1 311 ? -4.864 -7.448 -18.751 1.00 66.00 311 MET A C 1
ATOM 2443 O O . MET A 1 311 ? -4.078 -8.052 -19.477 1.00 66.00 311 MET A O 1
ATOM 2447 N N . ALA A 1 312 ? -6.079 -7.085 -19.170 1.00 62.97 312 ALA A N 1
ATOM 2448 C CA . ALA A 1 312 ? -6.566 -7.349 -20.525 1.00 62.97 312 ALA A CA 1
ATOM 2449 C C . ALA A 1 312 ? -5.797 -6.573 -21.611 1.00 62.97 312 ALA A C 1
ATOM 2451 O O . ALA A 1 312 ? -5.752 -7.014 -22.757 1.00 62.97 312 ALA A O 1
ATOM 2452 N N . ARG A 1 313 ? -5.177 -5.437 -21.262 1.00 62.62 313 ARG A N 1
ATOM 2453 C CA . ARG A 1 313 ? -4.270 -4.676 -22.141 1.00 62.62 313 ARG A CA 1
ATOM 2454 C C . ARG A 1 313 ? -2.841 -5.239 -22.166 1.00 62.62 313 ARG A C 1
ATOM 2456 O O . ARG A 1 313 ? -2.027 -4.762 -22.952 1.00 62.62 313 ARG A O 1
ATOM 2463 N N . GLY A 1 314 ? -2.521 -6.201 -21.298 1.00 56.16 314 GLY A N 1
ATOM 2464 C CA . GLY A 1 314 ? -1.181 -6.762 -21.144 1.00 56.16 314 GLY A CA 1
ATOM 2465 C C . GLY A 1 314 ? -0.764 -7.694 -22.283 1.00 56.16 314 GLY A C 1
ATOM 2466 O O . GLY A 1 314 ? -1.589 -8.311 -22.958 1.00 56.16 314 GLY A O 1
ATOM 2467 N N . THR A 1 315 ? 0.548 -7.819 -22.480 1.00 49.12 315 THR A N 1
ATOM 2468 C CA . THR A 1 315 ? 1.143 -8.726 -23.468 1.00 49.12 315 THR A CA 1
ATOM 2469 C C . THR A 1 315 ? 0.771 -10.184 -23.142 1.00 49.12 315 THR A C 1
ATOM 2471 O O . THR A 1 315 ? 0.899 -10.596 -21.982 1.00 49.12 315 THR A O 1
ATOM 2474 N N . PRO A 1 316 ? 0.329 -10.996 -24.124 1.00 39.06 316 PRO A N 1
ATOM 2475 C CA . PRO A 1 316 ? -0.004 -12.399 -23.891 1.00 39.06 316 PRO A CA 1
ATOM 2476 C C . PRO A 1 316 ? 1.205 -13.155 -23.327 1.00 39.06 316 PRO A C 1
ATOM 2478 O O . PRO A 1 316 ? 2.264 -13.176 -23.948 1.00 39.06 316 PRO A O 1
ATOM 2481 N N . GLY A 1 317 ? 1.056 -13.792 -22.163 1.00 39.88 317 GLY A N 1
ATOM 2482 C CA . GLY A 1 317 ? 2.080 -14.709 -21.650 1.00 39.88 317 GLY A CA 1
ATOM 2483 C C . GLY A 1 317 ? 2.206 -14.806 -20.134 1.00 39.88 317 GLY A C 1
ATOM 2484 O O . GLY A 1 317 ? 2.578 -15.872 -19.655 1.00 39.88 317 GLY A O 1
ATOM 2485 N N . THR A 1 318 ? 1.865 -13.765 -19.364 1.00 50.25 318 THR A N 1
ATOM 2486 C CA . THR A 1 318 ? 1.936 -13.856 -17.887 1.00 50.25 318 THR A CA 1
ATOM 2487 C C . THR A 1 318 ? 0.854 -13.110 -17.112 1.00 50.25 318 THR A C 1
ATOM 2489 O O . THR A 1 318 ? 0.648 -13.446 -15.954 1.00 50.25 318 THR A O 1
ATOM 2492 N N . GLY A 1 319 ? 0.136 -12.143 -17.693 1.00 52.41 319 GLY A N 1
ATOM 2493 C CA . GLY A 1 319 ? -1.005 -11.506 -17.017 1.00 52.41 319 GLY A CA 1
ATOM 2494 C C . GLY A 1 319 ? -0.676 -10.821 -15.679 1.00 52.41 319 GLY A C 1
ATOM 2495 O O . GLY A 1 319 ? -1.573 -10.679 -14.854 1.00 52.41 319 GLY A O 1
ATOM 2496 N N . GLU A 1 320 ? 0.571 -10.370 -15.463 1.00 69.81 320 GLU A N 1
ATOM 2497 C CA . GLU A 1 320 ? 0.993 -9.694 -14.215 1.00 69.81 320 GLU A CA 1
ATOM 2498 C C . GLU A 1 320 ? 1.557 -8.266 -14.393 1.00 69.81 320 GLU A C 1
ATOM 2500 O O . GLU A 1 320 ? 1.784 -7.573 -13.397 1.00 69.81 320 GLU A O 1
ATOM 2505 N N . TYR A 1 321 ? 1.761 -7.798 -15.632 1.00 76.62 321 TYR A N 1
ATOM 2506 C CA . TYR A 1 321 ? 2.273 -6.455 -15.932 1.00 76.62 321 TYR A CA 1
ATOM 2507 C C . TYR A 1 321 ? 1.794 -5.910 -17.293 1.00 76.62 321 TYR A C 1
ATOM 2509 O O . TYR A 1 321 ? 1.333 -6.668 -18.146 1.00 76.62 321 TYR A O 1
ATOM 2517 N N . VAL A 1 322 ? 1.945 -4.598 -17.500 1.00 80.56 322 VAL A N 1
ATOM 2518 C CA . VAL A 1 322 ? 1.717 -3.880 -18.768 1.00 80.56 322 VAL A CA 1
ATOM 2519 C C . VAL A 1 322 ? 2.960 -3.075 -19.123 1.00 80.56 322 VAL A C 1
ATOM 2521 O O . VAL A 1 322 ? 3.602 -2.501 -18.245 1.00 80.56 322 VAL A O 1
ATOM 2524 N N . VAL A 1 323 ? 3.293 -3.011 -20.412 1.00 85.62 323 VAL A N 1
ATOM 2525 C CA . VAL A 1 323 ? 4.303 -2.084 -20.933 1.00 85.62 323 VAL A CA 1
ATOM 2526 C C . VAL A 1 323 ? 3.614 -0.801 -21.394 1.00 85.62 323 VAL A C 1
ATOM 2528 O O . VAL A 1 323 ? 2.682 -0.844 -22.196 1.00 85.62 323 VAL A O 1
ATOM 2531 N N . ARG A 1 324 ? 4.059 0.349 -20.882 1.00 91.69 324 ARG A N 1
ATOM 2532 C CA . ARG A 1 324 ? 3.528 1.673 -21.239 1.00 91.69 324 ARG A CA 1
ATOM 2533 C C . ARG A 1 324 ? 4.631 2.723 -21.286 1.00 91.69 324 ARG A C 1
ATOM 2535 O O . ARG A 1 324 ? 5.713 2.509 -20.745 1.00 91.69 324 ARG A O 1
ATOM 2542 N N . SER A 1 325 ? 4.341 3.871 -21.895 1.00 91.56 325 SER A N 1
ATOM 2543 C CA . SER A 1 325 ? 5.225 5.035 -21.799 1.00 91.56 325 SER A CA 1
ATOM 2544 C C . SER A 1 325 ? 5.321 5.494 -20.341 1.00 91.56 325 SER A C 1
ATOM 2546 O O . SER A 1 325 ? 4.339 5.459 -19.589 1.00 91.56 325 SER A O 1
ATOM 2548 N N . ALA A 1 326 ? 6.528 5.869 -19.937 1.00 89.94 326 ALA A N 1
ATOM 2549 C CA . ALA A 1 326 ? 6.811 6.431 -18.633 1.00 89.94 326 ALA A CA 1
ATOM 2550 C C . ALA A 1 326 ? 6.216 7.838 -18.520 1.00 89.94 326 ALA A C 1
ATOM 2552 O O . ALA A 1 326 ? 6.147 8.594 -19.488 1.00 89.94 326 ALA A O 1
ATOM 2553 N N . THR A 1 327 ? 5.825 8.192 -17.307 1.00 85.19 327 THR A N 1
ATOM 2554 C CA . THR A 1 327 ? 5.339 9.513 -16.920 1.00 85.19 327 THR A CA 1
ATOM 2555 C C . THR A 1 327 ? 6.256 10.097 -15.851 1.00 85.19 327 THR A C 1
ATOM 2557 O O . THR A 1 327 ? 7.092 9.399 -15.273 1.00 85.19 327 THR A O 1
ATOM 2560 N N . VAL A 1 328 ? 6.099 11.388 -15.549 1.00 78.56 328 VAL A N 1
ATOM 2561 C CA . VAL A 1 328 ? 6.882 12.044 -14.486 1.00 78.56 328 VAL A CA 1
ATOM 2562 C C . VAL A 1 328 ? 6.683 11.394 -13.109 1.00 78.56 328 VAL A C 1
ATOM 2564 O O . VAL A 1 328 ? 7.567 11.483 -12.260 1.00 78.56 328 VAL A O 1
ATOM 2567 N N . ASP A 1 329 ? 5.573 10.682 -12.901 1.00 73.69 329 ASP A N 1
ATOM 2568 C CA . ASP A 1 329 ? 5.286 9.976 -11.650 1.00 73.69 329 ASP A CA 1
ATOM 2569 C C . ASP A 1 329 ? 6.111 8.682 -11.503 1.00 73.69 329 ASP A C 1
ATOM 2571 O O . ASP A 1 329 ? 6.301 8.187 -10.390 1.00 73.69 329 ASP A O 1
ATOM 2575 N N . ASP A 1 330 ? 6.677 8.170 -12.603 1.00 81.81 330 ASP A N 1
ATOM 2576 C CA . ASP A 1 330 ? 7.533 6.980 -12.610 1.00 81.81 330 ASP A CA 1
ATOM 2577 C C . ASP A 1 330 ? 8.996 7.288 -12.258 1.00 81.81 330 ASP A C 1
ATOM 2579 O O . ASP A 1 330 ? 9.749 6.365 -11.938 1.00 81.81 330 ASP A O 1
ATOM 2583 N N . LEU A 1 331 ? 9.416 8.563 -12.278 1.00 82.69 331 LEU A N 1
ATOM 2584 C CA . LEU A 1 331 ? 10.815 8.971 -12.070 1.00 82.69 331 LEU A CA 1
ATOM 2585 C C . LEU A 1 331 ? 11.439 8.362 -10.804 1.00 82.69 331 LEU A C 1
ATOM 2587 O O . LEU A 1 331 ? 12.504 7.746 -10.919 1.00 82.69 331 LEU A O 1
ATOM 2591 N N . PRO A 1 332 ? 10.777 8.393 -9.624 1.00 75.00 332 PRO A N 1
ATOM 2592 C CA . PRO A 1 332 ? 11.360 7.801 -8.426 1.00 75.00 332 PRO A CA 1
ATOM 2593 C C . PRO A 1 332 ? 11.528 6.281 -8.539 1.00 75.00 332 PRO A C 1
ATOM 2595 O O . PRO A 1 332 ? 12.436 5.717 -7.934 1.00 75.00 332 PRO A O 1
ATOM 2598 N N . ALA A 1 333 ? 10.643 5.593 -9.267 1.00 77.44 333 ALA A N 1
ATOM 2599 C CA . ALA A 1 333 ? 10.728 4.147 -9.457 1.00 77.44 333 ALA A CA 1
ATOM 2600 C C . ALA A 1 333 ? 11.821 3.766 -10.462 1.00 77.44 333 ALA A C 1
ATOM 2602 O O . ALA A 1 333 ? 12.549 2.804 -10.226 1.00 77.44 333 ALA A O 1
ATOM 2603 N N . ILE A 1 334 ? 11.980 4.552 -11.528 1.00 89.31 334 ILE A N 1
ATOM 2604 C CA . ILE A 1 334 ? 13.041 4.375 -12.522 1.00 89.31 334 ILE A CA 1
ATOM 2605 C C . ILE A 1 334 ? 14.411 4.594 -11.876 1.00 89.31 334 ILE A C 1
ATOM 2607 O O . ILE A 1 334 ? 15.275 3.734 -12.017 1.00 89.31 334 ILE A O 1
ATOM 2611 N N . ARG A 1 335 ? 14.606 5.680 -11.111 1.00 86.50 335 ARG A N 1
ATOM 2612 C CA . ARG A 1 335 ? 15.873 5.937 -10.404 1.00 86.50 335 ARG A CA 1
ATOM 2613 C C . ARG A 1 335 ? 16.263 4.775 -9.489 1.00 86.50 335 ARG A C 1
ATOM 2615 O O . ARG A 1 335 ? 17.373 4.262 -9.606 1.00 86.50 335 ARG A O 1
ATOM 2622 N N . ARG A 1 336 ? 15.324 4.311 -8.651 1.00 79.62 336 ARG A N 1
ATOM 2623 C CA . ARG A 1 336 ? 15.537 3.161 -7.752 1.00 79.62 336 ARG A CA 1
ATOM 2624 C C . ARG A 1 336 ? 15.923 1.898 -8.504 1.00 79.62 336 ARG A C 1
ATOM 2626 O O . ARG A 1 336 ? 16.805 1.173 -8.064 1.00 79.62 336 ARG A O 1
ATOM 2633 N N . LEU A 1 337 ? 15.273 1.641 -9.638 1.00 87.88 337 LEU A N 1
ATOM 2634 C CA . LEU A 1 337 ? 15.618 0.495 -10.467 1.00 87.88 337 LEU A CA 1
ATOM 2635 C C . LEU A 1 337 ? 17.087 0.574 -10.897 1.00 87.88 337 LEU A C 1
ATOM 2637 O O . LEU A 1 337 ? 17.780 -0.431 -10.827 1.00 87.88 337 LEU A O 1
ATOM 2641 N N . GLY A 1 338 ? 17.580 1.755 -11.276 1.00 90.44 338 GLY A N 1
ATOM 2642 C CA . GLY A 1 338 ? 18.991 1.976 -11.605 1.00 90.44 338 GLY A CA 1
ATOM 2643 C C . GLY A 1 338 ? 19.933 1.706 -10.439 1.00 90.44 338 GLY A C 1
ATOM 2644 O O . GLY A 1 338 ? 20.902 0.966 -10.595 1.00 90.44 338 GLY A O 1
ATOM 2645 N N . GLU A 1 339 ? 19.629 2.283 -9.277 1.00 86.56 339 GLU A N 1
ATOM 2646 C CA . GLU A 1 339 ? 20.398 2.107 -8.036 1.00 86.56 339 GLU A CA 1
ATOM 2647 C C . GLU A 1 339 ? 20.481 0.628 -7.625 1.00 86.56 339 GLU A C 1
ATOM 2649 O O . GLU A 1 339 ? 21.535 0.164 -7.200 1.00 86.56 339 GLU A O 1
ATOM 2654 N N . GLU A 1 340 ? 19.401 -0.134 -7.825 1.00 85.25 340 GLU A N 1
ATOM 2655 C CA . GLU A 1 340 ? 19.331 -1.565 -7.514 1.00 85.25 340 GLU A CA 1
ATOM 2656 C C . GLU A 1 340 ? 20.114 -2.427 -8.519 1.00 85.25 340 GLU A C 1
ATOM 2658 O O . GLU A 1 340 ? 20.862 -3.325 -8.131 1.00 85.25 340 GLU A O 1
ATOM 2663 N N . VAL A 1 341 ? 19.948 -2.188 -9.825 1.00 90.12 341 VAL A N 1
ATOM 2664 C CA . VAL A 1 341 ? 20.413 -3.134 -10.858 1.00 90.12 341 VAL A CA 1
ATOM 2665 C C . VAL A 1 341 ? 21.820 -2.848 -11.371 1.00 90.12 341 VAL A C 1
ATOM 2667 O O . VAL A 1 341 ? 22.491 -3.776 -11.831 1.00 90.12 341 VAL A O 1
ATOM 2670 N N . LEU A 1 342 ? 22.278 -1.591 -11.348 1.00 91.25 342 LEU A N 1
ATOM 2671 C CA . LEU A 1 342 ? 23.570 -1.228 -11.932 1.00 91.25 342 LEU A CA 1
ATOM 2672 C C . LEU A 1 342 ? 24.760 -1.822 -11.164 1.00 91.25 342 LEU A C 1
ATOM 2674 O O . LEU A 1 342 ? 25.632 -2.378 -11.837 1.00 91.25 342 LEU A O 1
ATOM 2678 N N . PRO A 1 343 ? 24.811 -1.790 -9.815 1.00 88.94 343 PRO A N 1
ATOM 2679 C CA . PRO A 1 343 ? 25.901 -2.420 -9.072 1.00 88.94 343 PRO A CA 1
ATOM 2680 C C . PRO A 1 343 ? 26.021 -3.916 -9.374 1.00 88.94 343 PRO A C 1
ATOM 2682 O O . PRO A 1 343 ? 27.097 -4.384 -9.737 1.00 88.94 343 PRO A O 1
ATOM 2685 N N . GLU A 1 344 ? 24.907 -4.655 -9.332 1.00 87.00 344 GLU A N 1
ATOM 2686 C CA . GLU A 1 344 ? 24.881 -6.088 -9.661 1.00 87.00 344 GLU A CA 1
ATOM 2687 C C . GLU A 1 344 ? 25.345 -6.352 -11.105 1.00 87.00 344 GLU A C 1
ATOM 2689 O O . GLU A 1 344 ? 26.085 -7.301 -11.364 1.00 87.00 344 GLU A O 1
ATOM 2694 N N . THR A 1 345 ? 24.930 -5.504 -12.051 1.00 88.00 345 THR A N 1
ATOM 2695 C CA . THR A 1 345 ? 25.233 -5.685 -13.478 1.00 88.00 345 THR A CA 1
ATOM 2696 C C . THR A 1 345 ? 26.703 -5.416 -13.800 1.00 88.00 345 THR A C 1
ATOM 2698 O O . THR A 1 345 ? 27.272 -6.079 -14.671 1.00 88.00 345 THR A O 1
ATOM 2701 N N . TYR A 1 346 ? 27.320 -4.444 -13.124 1.00 89.75 346 TYR A N 1
ATOM 2702 C CA . TYR A 1 346 ? 28.599 -3.877 -13.547 1.00 89.75 346 TYR A CA 1
ATOM 2703 C C . TYR A 1 346 ? 29.776 -4.126 -12.607 1.00 89.75 346 TYR A C 1
ATOM 2705 O O . TYR A 1 346 ? 30.906 -4.045 -13.086 1.00 89.75 346 TYR A O 1
ATOM 2713 N N . ALA A 1 347 ? 29.563 -4.511 -11.344 1.00 87.12 347 ALA A N 1
ATOM 2714 C CA . ALA A 1 347 ? 30.642 -4.668 -10.357 1.00 87.12 347 ALA A CA 1
ATOM 2715 C C . ALA A 1 347 ? 31.789 -5.597 -10.805 1.00 87.12 347 ALA A C 1
ATOM 2717 O O . ALA A 1 347 ? 32.933 -5.422 -10.397 1.00 87.12 347 ALA A O 1
ATOM 2718 N N . ALA A 1 348 ? 31.508 -6.587 -11.661 1.00 89.06 348 ALA A N 1
ATOM 2719 C CA . ALA A 1 348 ? 32.518 -7.518 -12.167 1.00 89.06 348 ALA A CA 1
ATOM 2720 C C . ALA A 1 348 ? 33.262 -7.035 -13.429 1.00 89.06 348 ALA A C 1
ATOM 2722 O O . ALA A 1 348 ? 34.258 -7.648 -13.812 1.00 89.06 348 ALA A O 1
ATOM 2723 N N . ILE A 1 349 ? 32.765 -6.001 -14.117 1.00 89.44 349 ILE A N 1
ATOM 2724 C CA . ILE A 1 349 ? 33.231 -5.614 -15.463 1.00 89.44 349 ILE A CA 1
ATOM 2725 C C . ILE A 1 349 ? 33.518 -4.115 -15.623 1.00 89.44 349 ILE A C 1
ATOM 2727 O O . ILE A 1 349 ? 34.055 -3.711 -16.653 1.00 89.44 349 ILE A O 1
ATOM 2731 N N . ALA A 1 350 ? 33.187 -3.291 -14.629 1.00 87.56 350 ALA A N 1
ATOM 2732 C CA . ALA A 1 350 ? 33.442 -1.858 -14.628 1.00 87.56 350 ALA A CA 1
ATOM 2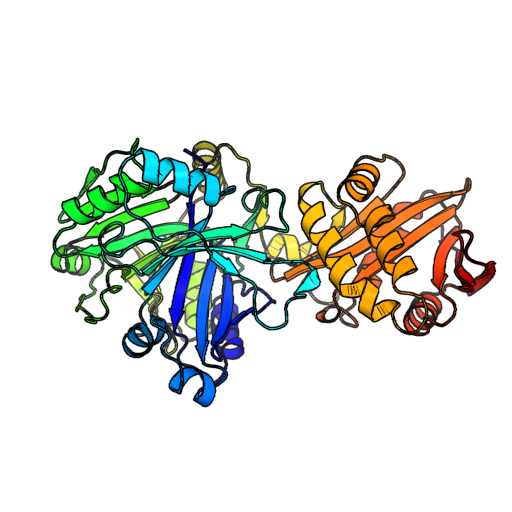733 C C . ALA A 1 350 ? 33.750 -1.353 -13.204 1.00 87.56 350 ALA A C 1
ATOM 2735 O O . ALA A 1 350 ? 33.300 -1.958 -12.233 1.00 87.56 350 ALA A O 1
ATOM 2736 N N . PRO A 1 351 ? 34.514 -0.254 -13.062 1.00 88.62 351 PRO A N 1
ATOM 2737 C CA . PRO A 1 351 ? 34.791 0.343 -11.758 1.00 88.62 351 PRO A CA 1
ATOM 2738 C C . PRO A 1 351 ? 33.560 1.055 -11.176 1.00 88.62 351 PRO A C 1
ATOM 2740 O O . PRO A 1 351 ? 32.713 1.546 -11.921 1.00 88.62 351 PRO A O 1
ATOM 2743 N N . ASP A 1 352 ? 33.514 1.223 -9.854 1.00 86.94 352 ASP A N 1
ATOM 2744 C CA . ASP A 1 352 ? 32.413 1.912 -9.155 1.00 86.94 352 ASP A CA 1
ATOM 2745 C C . ASP A 1 352 ? 32.172 3.341 -9.665 1.00 86.94 352 ASP A C 1
ATOM 2747 O O . ASP A 1 352 ? 31.032 3.799 -9.748 1.00 86.94 352 ASP A O 1
ATOM 2751 N N . SER A 1 353 ? 33.232 4.036 -10.091 1.00 87.19 353 SER A N 1
ATOM 2752 C CA . SER A 1 353 ? 33.129 5.370 -10.696 1.00 87.19 353 SER A CA 1
ATOM 2753 C C . SER A 1 353 ? 32.302 5.379 -11.984 1.00 87.19 353 SER A C 1
ATOM 2755 O O . SER A 1 353 ? 31.623 6.363 -12.272 1.00 87.19 353 SER A O 1
ATOM 2757 N N . TYR A 1 354 ? 32.313 4.281 -12.744 1.00 87.31 354 TYR A N 1
ATOM 2758 C CA . TYR A 1 354 ? 31.480 4.126 -13.932 1.00 87.31 354 TYR A CA 1
ATOM 2759 C C . TYR A 1 354 ? 30.002 3.977 -13.556 1.00 87.31 354 TYR A C 1
ATOM 2761 O O . TYR A 1 354 ? 29.147 4.613 -14.168 1.00 87.31 354 TYR A O 1
ATOM 2769 N N . ILE A 1 355 ? 29.700 3.192 -12.518 1.00 89.38 355 ILE A N 1
ATOM 2770 C CA . ILE A 1 355 ? 28.333 3.020 -12.006 1.00 89.38 355 ILE A CA 1
ATOM 2771 C C . ILE A 1 355 ? 27.785 4.355 -11.488 1.00 89.38 355 ILE A C 1
ATOM 2773 O O . ILE A 1 355 ? 26.688 4.752 -11.875 1.00 89.38 355 ILE A O 1
ATOM 2777 N N . ALA A 1 356 ? 28.567 5.080 -10.682 1.00 88.12 356 ALA A N 1
ATOM 2778 C CA . ALA A 1 356 ? 28.188 6.394 -10.165 1.00 88.12 356 ALA A CA 1
ATOM 2779 C C . ALA A 1 356 ? 27.899 7.395 -11.298 1.00 88.12 356 ALA A C 1
ATOM 2781 O O . ALA A 1 356 ? 26.867 8.065 -11.288 1.00 88.12 356 ALA A O 1
ATOM 2782 N N . MET A 1 357 ? 28.758 7.428 -12.323 1.00 89.75 357 MET A N 1
ATOM 2783 C CA . MET A 1 357 ? 28.550 8.253 -13.515 1.00 89.75 357 MET A CA 1
ATOM 2784 C C . MET A 1 357 ? 27.259 7.873 -14.253 1.00 89.75 357 MET A C 1
ATOM 2786 O O . MET A 1 357 ? 26.514 8.760 -14.675 1.00 89.75 357 MET A O 1
ATOM 2790 N N . LEU A 1 358 ? 26.972 6.574 -14.423 1.00 90.75 358 LEU A N 1
ATOM 2791 C CA . LEU A 1 358 ? 25.726 6.144 -15.057 1.00 90.75 358 LEU A CA 1
ATOM 2792 C C . LEU A 1 358 ? 24.510 6.637 -14.269 1.00 90.75 358 LEU A C 1
ATOM 2794 O O . LEU A 1 358 ? 23.574 7.165 -14.875 1.00 90.75 358 LEU A O 1
ATOM 2798 N N . LEU A 1 359 ? 24.535 6.477 -12.943 1.00 89.75 359 LEU A N 1
ATOM 2799 C CA . LEU A 1 359 ? 23.446 6.885 -12.061 1.00 89.75 359 LEU A CA 1
ATOM 2800 C C . LEU A 1 359 ? 23.167 8.388 -12.166 1.00 89.75 359 LEU A C 1
ATOM 2802 O O . LEU A 1 359 ? 22.039 8.790 -12.444 1.00 89.75 359 LEU A O 1
ATOM 2806 N N . GLU A 1 360 ? 24.206 9.209 -12.032 1.00 88.88 360 GLU A N 1
ATOM 2807 C CA . GLU A 1 360 ? 24.101 10.668 -12.105 1.00 88.88 360 GLU A CA 1
ATOM 2808 C C . GLU A 1 360 ? 23.589 11.139 -13.474 1.00 88.88 360 GLU A C 1
ATOM 2810 O O . GLU A 1 360 ? 22.669 11.959 -13.574 1.00 88.88 360 GLU A O 1
ATOM 2815 N N . ARG A 1 361 ? 24.161 10.593 -14.552 1.00 89.12 361 ARG A N 1
ATOM 2816 C CA . ARG A 1 361 ? 23.942 11.112 -15.903 1.00 89.12 361 ARG A CA 1
ATOM 2817 C C . ARG A 1 361 ? 22.679 10.591 -16.574 1.00 89.12 361 ARG A C 1
ATOM 2819 O O . ARG A 1 361 ? 22.059 11.329 -17.334 1.00 89.12 361 ARG A O 1
ATOM 2826 N N . TYR A 1 362 ? 22.325 9.331 -16.340 1.00 92.25 362 TYR A N 1
ATOM 2827 C CA . TYR A 1 362 ? 21.259 8.658 -17.087 1.00 92.25 362 TYR A CA 1
ATOM 2828 C C . TYR A 1 362 ? 20.101 8.197 -16.200 1.00 92.25 362 TYR A C 1
ATOM 2830 O O . TYR A 1 362 ? 18.993 8.022 -16.702 1.00 92.25 362 TYR A O 1
ATOM 2838 N N . TRP A 1 363 ? 20.308 8.020 -14.893 1.00 92.69 363 TRP A N 1
ATOM 2839 C CA . TRP A 1 363 ? 19.258 7.567 -13.968 1.00 92.69 363 TRP A CA 1
ATOM 2840 C C . TRP A 1 363 ? 18.731 8.660 -13.036 1.00 92.69 363 TRP A C 1
ATOM 2842 O O . TRP A 1 363 ? 17.814 8.400 -12.262 1.00 92.69 363 TRP A O 1
ATOM 2852 N N . SER A 1 364 ? 19.233 9.891 -13.147 1.00 86.56 364 SER A N 1
ATOM 2853 C CA . SER A 1 364 ? 18.684 11.031 -12.414 1.00 86.56 364 SER A CA 1
ATOM 2854 C C . SER A 1 364 ? 17.270 11.392 -12.881 1.00 86.56 364 SER A C 1
ATOM 2856 O O . SER A 1 364 ? 16.900 11.195 -14.045 1.00 86.56 364 SER A O 1
ATOM 2858 N N . ASP A 1 365 ? 16.477 11.966 -11.971 1.00 84.75 365 ASP A N 1
ATOM 2859 C CA . ASP A 1 365 ? 15.106 12.406 -12.259 1.00 84.75 365 ASP A CA 1
ATOM 2860 C C . ASP A 1 365 ? 15.094 13.419 -13.414 1.00 84.75 365 ASP A C 1
ATOM 2862 O O . ASP A 1 365 ? 14.245 13.343 -14.295 1.00 84.75 365 ASP A O 1
ATOM 2866 N N . ALA A 1 366 ? 16.089 14.314 -13.469 1.00 85.06 366 ALA A N 1
ATOM 2867 C CA . ALA A 1 366 ? 16.226 15.309 -14.531 1.00 85.06 366 ALA A CA 1
ATOM 2868 C C . ALA A 1 366 ? 16.454 14.677 -15.915 1.00 85.06 366 ALA A C 1
ATOM 2870 O O . ALA A 1 366 ? 15.801 15.070 -16.881 1.00 85.06 366 ALA A O 1
ATOM 2871 N N . ALA A 1 367 ? 17.343 13.682 -16.017 1.00 91.50 367 ALA A N 1
ATOM 2872 C CA . ALA A 1 367 ? 17.616 12.999 -17.280 1.00 91.50 367 ALA A CA 1
ATOM 2873 C C . ALA A 1 367 ? 16.387 12.228 -17.785 1.00 91.50 367 ALA A C 1
ATOM 2875 O O . ALA A 1 367 ? 16.040 12.299 -18.962 1.00 91.50 367 ALA A O 1
ATOM 2876 N N . ASN A 1 368 ? 15.691 11.526 -16.888 1.00 93.69 368 ASN A N 1
ATOM 2877 C CA . ASN A 1 368 ? 14.505 10.756 -17.260 1.00 93.69 368 ASN A CA 1
ATOM 2878 C C . ASN A 1 368 ? 13.296 11.659 -17.547 1.00 93.69 368 ASN A C 1
ATOM 2880 O O . ASN A 1 368 ? 12.534 11.363 -18.462 1.00 93.69 368 ASN A O 1
ATOM 2884 N N . ALA A 1 369 ? 13.152 12.794 -16.855 1.00 87.00 369 ALA A N 1
ATOM 2885 C CA . ALA A 1 369 ? 12.131 13.792 -17.171 1.00 87.00 369 ALA A CA 1
ATOM 2886 C C . ALA A 1 369 ? 12.346 14.398 -18.566 1.00 87.00 369 ALA A C 1
ATOM 2888 O O . ALA A 1 369 ? 11.382 14.590 -19.305 1.00 87.00 369 ALA A O 1
ATOM 2889 N N . ALA A 1 370 ? 13.603 14.656 -18.946 1.00 92.19 370 ALA A N 1
ATOM 2890 C CA . ALA A 1 370 ? 13.940 15.129 -20.286 1.00 92.19 370 ALA A CA 1
ATOM 2891 C C . ALA A 1 370 ? 13.585 14.093 -21.366 1.00 92.19 370 ALA A C 1
ATOM 2893 O O . ALA A 1 370 ? 12.981 14.462 -22.370 1.00 92.19 370 ALA A O 1
ATOM 2894 N N . ALA A 1 371 ? 13.882 12.810 -21.128 1.00 94.00 371 ALA A N 1
ATOM 2895 C CA . ALA A 1 371 ? 13.497 11.724 -22.031 1.00 94.00 371 ALA A CA 1
ATOM 2896 C C . ALA A 1 371 ? 11.968 11.607 -22.180 1.00 94.00 371 ALA A C 1
ATOM 2898 O O . ALA A 1 371 ? 11.471 11.493 -23.294 1.00 94.00 371 ALA A O 1
ATOM 2899 N N . ILE A 1 372 ? 11.210 11.706 -21.080 1.00 92.38 372 ILE A N 1
ATOM 2900 C CA . ILE A 1 372 ? 9.732 11.677 -21.097 1.00 92.38 372 ILE A CA 1
ATOM 2901 C C . ILE A 1 372 ? 9.146 12.858 -21.883 1.00 92.38 372 ILE A C 1
ATOM 2903 O O . ILE A 1 372 ? 8.133 12.711 -22.560 1.00 92.38 372 ILE A O 1
ATOM 2907 N N . ALA A 1 373 ? 9.757 14.040 -21.784 1.00 90.38 373 ALA A N 1
ATOM 2908 C CA . ALA A 1 373 ? 9.294 15.239 -22.481 1.00 90.38 373 ALA A CA 1
ATOM 2909 C C . ALA A 1 373 ? 9.714 15.291 -23.963 1.00 90.38 373 ALA A C 1
ATOM 2911 O O . ALA A 1 373 ? 9.226 16.144 -24.709 1.00 90.38 373 ALA A O 1
ATOM 2912 N N . SER A 1 374 ? 10.639 14.427 -24.385 1.00 93.88 374 SER A N 1
ATOM 2913 C CA . SER A 1 374 ? 11.195 14.426 -25.734 1.00 93.88 374 SER A CA 1
ATOM 2914 C C . SER A 1 374 ? 10.191 13.832 -26.730 1.00 93.88 374 SER A C 1
ATOM 2916 O O . SER A 1 374 ? 9.729 12.711 -26.538 1.00 93.88 374 SER A O 1
ATOM 2918 N N . PRO A 1 375 ? 9.861 14.527 -27.834 1.00 90.19 375 PRO A N 1
ATOM 2919 C CA . PRO A 1 375 ? 8.928 14.011 -28.838 1.00 90.19 375 PRO A CA 1
ATOM 2920 C C . PRO A 1 375 ? 9.533 12.916 -29.728 1.00 90.19 375 PRO A C 1
ATOM 2922 O O . PRO A 1 375 ? 8.831 12.348 -30.560 1.00 90.19 375 PRO A O 1
ATOM 2925 N N . THR A 1 376 ? 10.842 12.678 -29.622 1.00 89.88 376 THR A N 1
ATOM 2926 C CA . THR A 1 376 ? 11.585 11.746 -30.480 1.00 89.88 376 THR A CA 1
ATOM 2927 C C . THR A 1 376 ? 12.195 10.577 -29.718 1.00 89.88 376 THR A C 1
ATOM 2929 O O . THR A 1 376 ? 12.735 9.673 -30.347 1.00 89.88 376 THR A O 1
ATOM 2932 N N . GLU A 1 377 ? 12.152 10.601 -28.388 1.00 94.75 377 GLU A N 1
ATOM 2933 C CA . GLU A 1 377 ? 12.640 9.516 -27.537 1.00 94.75 377 GLU A CA 1
ATOM 2934 C C . GLU A 1 377 ? 11.455 8.777 -26.928 1.00 94.75 377 GLU A C 1
ATOM 2936 O O . GLU A 1 377 ? 10.377 9.337 -26.752 1.00 94.75 377 GLU A O 1
ATOM 2941 N N . GLU A 1 378 ? 11.670 7.513 -26.585 1.00 94.75 378 GLU A N 1
ATOM 2942 C CA . GLU A 1 378 ? 10.664 6.710 -25.909 1.00 94.75 378 GLU A CA 1
ATOM 2943 C C . GLU A 1 378 ? 11.284 6.114 -24.648 1.00 94.75 378 GLU A C 1
ATOM 2945 O O . GLU A 1 378 ? 12.249 5.344 -24.706 1.00 94.75 378 GLU A O 1
ATOM 2950 N N . LEU A 1 379 ? 10.716 6.465 -23.498 1.00 96.75 379 LEU A N 1
ATOM 2951 C CA . LEU A 1 379 ? 11.001 5.818 -22.227 1.00 96.75 379 LEU A CA 1
ATOM 2952 C C . LEU A 1 379 ? 9.793 4.964 -21.856 1.00 96.75 379 LEU A C 1
ATOM 2954 O O . LEU A 1 379 ? 8.718 5.496 -21.595 1.00 96.75 379 LEU A O 1
ATOM 2958 N N . LEU A 1 380 ? 9.959 3.646 -21.851 1.00 96.31 380 LEU A N 1
ATOM 2959 C CA . LEU A 1 380 ? 8.922 2.690 -21.482 1.00 96.31 380 LEU A CA 1
ATOM 2960 C C . LEU A 1 380 ? 9.189 2.116 -20.097 1.00 96.31 380 LEU A C 1
ATOM 2962 O O . LEU A 1 380 ? 10.336 1.857 -19.731 1.00 96.31 380 LEU A O 1
ATOM 2966 N N . VAL A 1 381 ? 8.116 1.843 -19.362 1.00 94.69 381 VAL A N 1
ATOM 2967 C CA . VAL A 1 381 ? 8.134 1.056 -18.130 1.00 94.69 381 VAL A CA 1
ATOM 2968 C C . VAL A 1 381 ? 7.274 -0.188 -18.291 1.00 94.69 381 VAL A C 1
ATOM 2970 O O . VAL A 1 381 ? 6.205 -0.149 -18.899 1.00 94.69 381 VAL A O 1
ATOM 2973 N N . ALA A 1 382 ? 7.737 -1.297 -17.719 1.00 90.06 382 ALA A N 1
ATOM 2974 C CA . ALA A 1 382 ? 6.880 -2.435 -17.423 1.00 90.06 382 ALA A CA 1
ATOM 2975 C C . ALA A 1 382 ? 6.341 -2.244 -16.007 1.00 90.06 382 ALA A C 1
ATOM 2977 O O . ALA A 1 382 ? 7.113 -2.272 -15.053 1.00 90.06 382 ALA A O 1
ATOM 2978 N N . GLU A 1 383 ? 5.041 -2.033 -15.859 1.00 84.69 383 GLU A N 1
ATOM 2979 C CA . GLU A 1 383 ? 4.390 -1.783 -14.576 1.00 84.69 383 GLU A CA 1
ATOM 2980 C C . GLU A 1 383 ? 3.492 -2.949 -14.187 1.00 84.69 383 GLU A C 1
ATOM 2982 O O . GLU A 1 383 ? 2.782 -3.515 -15.014 1.00 84.69 383 GLU A O 1
ATOM 2987 N N . SER A 1 384 ? 3.494 -3.281 -12.902 1.00 77.19 384 SER A N 1
ATOM 2988 C CA . SER A 1 384 ? 2.586 -4.250 -12.314 1.00 77.19 384 SER A CA 1
ATOM 2989 C C . SER A 1 384 ? 1.770 -3.618 -11.182 1.00 77.19 384 SER A C 1
ATOM 2991 O O . SER A 1 384 ? 2.376 -2.974 -10.319 1.00 77.19 384 SER A O 1
ATOM 2993 N N . PRO A 1 385 ? 0.451 -3.886 -11.081 1.00 64.25 385 PRO A N 1
ATOM 2994 C CA . PRO A 1 385 ? -0.346 -3.518 -9.904 1.00 64.25 385 PRO A CA 1
ATOM 2995 C C . PRO A 1 385 ? 0.242 -4.068 -8.602 1.00 64.25 385 PRO A C 1
ATOM 2997 O O . PRO A 1 385 ? 0.065 -3.493 -7.531 1.00 64.25 385 PRO A O 1
ATOM 3000 N N . PHE A 1 386 ? 0.937 -5.205 -8.684 1.00 67.44 386 PHE A N 1
ATOM 3001 C CA . PHE A 1 386 ? 1.469 -5.911 -7.526 1.00 67.44 386 PHE A CA 1
ATOM 3002 C C . PHE A 1 386 ? 2.818 -5.337 -7.083 1.00 67.44 386 PHE A C 1
ATOM 3004 O O . PHE A 1 386 ? 3.121 -5.280 -5.895 1.00 67.44 386 PHE A O 1
ATOM 3011 N N . SER A 1 387 ? 3.667 -4.921 -8.018 1.00 67.56 387 SER A N 1
ATOM 3012 C CA . SER A 1 387 ? 5.080 -4.616 -7.732 1.00 67.56 387 SER A CA 1
ATOM 3013 C C . SER A 1 387 ? 5.530 -3.211 -8.105 1.00 67.56 387 SER A C 1
ATOM 3015 O O . SER A 1 387 ? 6.668 -2.866 -7.783 1.00 67.56 387 SER A O 1
ATOM 3017 N N . GLY A 1 388 ? 4.676 -2.413 -8.747 1.00 77.38 388 GLY A N 1
ATOM 3018 C CA . GLY A 1 388 ? 5.072 -1.165 -9.395 1.00 77.38 388 GLY A CA 1
ATOM 3019 C C . GLY A 1 388 ? 5.923 -1.430 -10.639 1.00 77.38 388 GLY A C 1
ATOM 3020 O O . GLY A 1 388 ? 5.758 -2.454 -11.306 1.00 77.38 388 GLY A O 1
ATOM 3021 N N . VAL A 1 389 ? 6.847 -0.515 -10.939 1.00 85.94 389 VAL A N 1
ATOM 3022 C CA . VAL A 1 389 ? 7.773 -0.636 -12.075 1.00 85.94 389 VAL A CA 1
ATOM 3023 C C . VAL A 1 389 ? 8.705 -1.840 -11.890 1.00 85.94 389 VAL A C 1
ATOM 3025 O O . VAL A 1 389 ? 9.461 -1.930 -10.925 1.00 85.94 389 VAL A O 1
ATOM 3028 N N . LEU A 1 390 ? 8.643 -2.765 -12.843 1.00 89.00 390 LEU A N 1
ATOM 3029 C CA . LEU A 1 390 ? 9.457 -3.975 -12.950 1.00 89.00 390 LEU A CA 1
ATOM 3030 C C . LEU A 1 390 ? 10.691 -3.791 -13.829 1.00 89.00 390 LEU A C 1
ATOM 3032 O O . LEU A 1 390 ? 11.661 -4.541 -13.712 1.00 89.00 390 LEU A O 1
ATOM 3036 N N . GLY A 1 391 ? 10.629 -2.847 -14.759 1.00 93.19 391 GLY A N 1
ATOM 3037 C CA . GLY A 1 391 ? 11.621 -2.695 -15.805 1.00 93.19 391 GLY A CA 1
ATOM 3038 C C . GLY A 1 391 ? 11.483 -1.380 -16.541 1.00 93.19 391 GLY A C 1
ATOM 3039 O O . GLY A 1 391 ? 10.399 -0.799 -16.565 1.00 93.19 391 GLY A O 1
ATOM 3040 N N . VAL A 1 392 ? 12.578 -0.946 -17.157 1.00 97.56 392 VAL A N 1
ATOM 3041 C CA . VAL A 1 392 ? 12.632 0.243 -18.006 1.00 97.56 392 VAL A CA 1
ATOM 3042 C C . VAL A 1 392 ? 13.296 -0.095 -19.336 1.00 97.56 392 VAL A C 1
ATOM 3044 O O . VAL A 1 392 ? 14.259 -0.868 -19.368 1.00 97.56 392 VAL A O 1
ATOM 3047 N N . ALA A 1 393 ? 12.807 0.507 -20.417 1.00 98.00 393 ALA A N 1
ATOM 3048 C CA . ALA A 1 393 ? 13.459 0.515 -21.719 1.00 98.00 393 ALA A CA 1
ATOM 3049 C C . ALA A 1 393 ? 13.538 1.948 -22.254 1.00 98.00 393 ALA A C 1
ATOM 3051 O O . ALA A 1 393 ? 12.565 2.688 -22.164 1.00 98.00 393 ALA A O 1
ATOM 3052 N N . HIS A 1 394 ? 14.690 2.354 -22.784 1.00 97.75 394 HIS A N 1
ATOM 3053 C CA . HIS A 1 394 ? 14.903 3.707 -23.295 1.00 97.75 394 HIS A CA 1
ATOM 3054 C C . HIS A 1 394 ? 15.466 3.677 -24.710 1.00 97.75 394 HIS A C 1
ATOM 3056 O O . HIS A 1 394 ? 16.601 3.232 -24.905 1.00 97.75 394 HIS A O 1
ATOM 3062 N N . THR A 1 395 ? 14.702 4.189 -25.671 1.00 97.12 395 THR A N 1
ATOM 3063 C CA . THR A 1 395 ? 15.110 4.303 -27.072 1.00 97.12 395 THR A CA 1
ATOM 3064 C C . THR A 1 395 ? 15.188 5.750 -27.526 1.00 97.12 395 THR A C 1
ATOM 3066 O O . THR A 1 395 ? 14.339 6.558 -27.164 1.00 97.12 395 THR A O 1
ATOM 3069 N N . ALA A 1 396 ? 16.165 6.052 -28.378 1.00 95.75 396 ALA A N 1
ATOM 3070 C CA . ALA A 1 396 ? 16.315 7.360 -29.007 1.00 95.75 396 ALA A CA 1
ATOM 3071 C C . ALA A 1 396 ? 16.746 7.222 -30.479 1.00 95.75 396 ALA A C 1
ATOM 3073 O O . ALA A 1 396 ? 17.292 6.178 -30.862 1.00 95.75 396 ALA A O 1
ATOM 3074 N N . PRO A 1 397 ? 16.565 8.262 -31.313 1.00 94.56 397 PRO A N 1
ATOM 3075 C CA . PRO A 1 397 ? 17.090 8.275 -32.670 1.00 94.56 397 PRO A CA 1
ATOM 3076 C C . PRO A 1 397 ? 18.619 8.194 -32.648 1.00 94.56 397 PRO A C 1
ATOM 3078 O O . PRO A 1 397 ? 19.275 8.877 -31.861 1.00 94.56 397 PRO A O 1
ATOM 3081 N N . TYR A 1 398 ? 19.189 7.372 -33.525 1.00 93.19 398 TYR A N 1
ATOM 3082 C CA . TYR A 1 398 ? 20.641 7.215 -33.659 1.00 93.19 398 TYR A CA 1
ATOM 3083 C C . TYR A 1 398 ? 21.165 7.812 -34.971 1.00 93.19 398 TYR A C 1
ATOM 3085 O O . TYR A 1 398 ? 22.177 8.508 -34.994 1.00 93.19 398 TYR A O 1
ATOM 3093 N N . ALA A 1 399 ? 20.441 7.576 -36.063 1.00 89.94 399 ALA A N 1
ATOM 3094 C CA . ALA A 1 399 ? 20.683 8.138 -37.390 1.00 89.94 399 ALA A CA 1
ATOM 3095 C C . ALA A 1 399 ? 19.354 8.175 -38.162 1.00 89.94 399 ALA A C 1
ATOM 3097 O O . ALA A 1 399 ? 18.343 7.708 -37.643 1.00 89.94 399 ALA A O 1
ATOM 3098 N N . ALA A 1 400 ? 19.355 8.707 -39.390 1.00 83.12 400 ALA A N 1
ATOM 3099 C CA . ALA A 1 400 ? 18.136 8.952 -40.174 1.00 83.12 400 ALA A CA 1
ATOM 3100 C C . ALA A 1 400 ? 17.162 7.756 -40.228 1.00 83.12 400 ALA A C 1
ATOM 3102 O O . ALA A 1 400 ? 15.970 7.962 -40.042 1.00 83.12 400 ALA A O 1
ATOM 3103 N N . ASP A 1 401 ? 17.676 6.529 -40.381 1.00 87.81 401 ASP A N 1
ATOM 3104 C CA . ASP A 1 401 ? 16.864 5.307 -40.507 1.00 87.81 401 ASP A CA 1
ATOM 3105 C C . ASP A 1 401 ? 17.113 4.303 -39.366 1.00 87.81 401 ASP A C 1
ATOM 3107 O O . ASP A 1 401 ? 16.927 3.090 -39.534 1.00 87.81 401 ASP A O 1
ATOM 3111 N N . SER A 1 402 ? 17.592 4.779 -38.211 1.00 92.50 402 SER A N 1
ATOM 3112 C CA . SER A 1 402 ? 17.942 3.893 -37.102 1.00 92.50 402 SER A CA 1
ATOM 3113 C C . SER A 1 402 ? 17.664 4.464 -35.720 1.00 92.50 402 SER A C 1
ATOM 3115 O O . SER A 1 402 ? 17.953 5.630 -35.444 1.00 92.50 402 SER A O 1
ATOM 3117 N N . VAL A 1 403 ? 17.202 3.594 -34.829 1.00 95.81 403 VAL A N 1
ATOM 3118 C CA . VAL A 1 403 ? 16.986 3.861 -33.401 1.00 95.81 403 VAL A CA 1
ATOM 3119 C C . VAL A 1 403 ? 17.950 3.012 -32.584 1.00 95.81 403 VAL A C 1
ATOM 3121 O O . VAL A 1 403 ? 18.289 1.901 -32.986 1.00 95.81 403 VAL A O 1
ATOM 3124 N N . ILE A 1 404 ? 18.390 3.528 -31.439 1.00 97.19 404 ILE A N 1
ATOM 3125 C CA . ILE A 1 404 ? 19.204 2.792 -30.473 1.00 97.19 404 ILE A CA 1
ATOM 3126 C C . ILE A 1 404 ? 18.458 2.636 -29.147 1.00 97.19 404 ILE A C 1
ATOM 3128 O O . ILE A 1 404 ? 17.892 3.591 -28.617 1.00 97.19 404 ILE A O 1
ATOM 3132 N N . LEU A 1 405 ? 18.478 1.422 -28.608 1.00 97.56 405 LEU A N 1
ATOM 3133 C CA . LEU A 1 405 ? 18.073 1.088 -27.250 1.00 97.56 405 LEU A CA 1
ATOM 3134 C C . LEU A 1 405 ? 19.265 1.285 -26.318 1.00 97.56 405 LEU A C 1
ATOM 3136 O O . LEU A 1 405 ? 20.149 0.428 -26.233 1.00 97.56 405 LEU A O 1
ATOM 3140 N N . TRP A 1 406 ? 19.265 2.421 -25.625 1.00 95.62 406 TRP A N 1
ATOM 3141 C CA . TRP A 1 406 ? 20.303 2.808 -24.670 1.00 95.62 406 TRP A CA 1
ATOM 3142 C C . TRP A 1 406 ? 20.224 2.024 -23.364 1.00 95.62 406 TRP A C 1
ATOM 3144 O O . TRP A 1 406 ? 21.236 1.789 -22.708 1.00 95.62 406 TRP A O 1
ATOM 3154 N N . ARG A 1 407 ? 19.009 1.681 -22.927 1.00 94.38 407 ARG A N 1
ATOM 3155 C CA . ARG A 1 407 ? 18.784 1.032 -21.632 1.00 94.38 407 ARG A CA 1
ATOM 3156 C C . ARG A 1 407 ? 17.685 -0.002 -21.760 1.00 94.38 407 ARG A C 1
ATOM 3158 O O . ARG A 1 407 ? 16.628 0.317 -22.288 1.00 94.38 407 ARG A O 1
ATOM 3165 N N . LEU A 1 408 ? 17.925 -1.188 -21.215 1.00 96.94 408 LEU A N 1
ATOM 3166 C CA . LEU A 1 408 ? 16.911 -2.201 -20.949 1.00 96.94 408 LEU A CA 1
ATOM 3167 C C . LEU A 1 408 ? 17.303 -2.930 -19.667 1.00 96.94 408 LEU A C 1
ATOM 3169 O O . LEU A 1 408 ? 18.240 -3.727 -19.659 1.00 96.94 408 LEU A O 1
ATOM 3173 N N . TYR A 1 409 ? 16.611 -2.628 -18.575 1.00 96.19 409 TYR A N 1
ATOM 3174 C CA . TYR A 1 409 ? 16.927 -3.181 -17.260 1.00 96.19 409 TYR A CA 1
ATOM 3175 C C . TYR A 1 409 ? 15.660 -3.598 -16.535 1.00 96.19 409 TYR A C 1
ATOM 3177 O O . TYR A 1 409 ? 14.619 -2.960 -16.668 1.00 96.19 409 TYR A O 1
ATOM 3185 N N . LEU A 1 410 ? 15.776 -4.662 -15.743 1.00 93.25 410 LEU A N 1
ATOM 3186 C CA . LEU A 1 410 ? 14.699 -5.232 -14.944 1.00 93.25 410 LEU A CA 1
ATOM 3187 C C . LEU A 1 410 ? 15.171 -5.415 -13.508 1.00 93.25 410 LEU A C 1
ATOM 3189 O O . LEU A 1 410 ? 16.321 -5.826 -13.298 1.00 93.25 410 LEU A O 1
ATOM 3193 N N . VAL A 1 411 ? 14.259 -5.251 -12.549 1.00 85.50 411 VAL A N 1
ATOM 3194 C CA . VAL A 1 411 ? 14.502 -5.715 -11.178 1.00 85.50 411 VAL A CA 1
ATOM 3195 C C . VAL A 1 411 ? 14.817 -7.223 -11.196 1.00 85.50 411 VAL A C 1
ATOM 3197 O O . VAL A 1 411 ? 14.218 -7.960 -11.994 1.00 85.50 411 VAL A O 1
ATOM 3200 N N . PRO A 1 412 ? 15.735 -7.733 -10.350 1.00 81.00 412 PRO A N 1
ATOM 3201 C CA . PRO A 1 412 ? 16.235 -9.108 -10.452 1.00 81.00 412 PRO A CA 1
ATOM 3202 C C . PRO A 1 412 ? 15.132 -10.170 -10.432 1.00 81.00 412 PRO A C 1
ATOM 3204 O O . PRO A 1 412 ? 15.154 -11.111 -11.228 1.00 81.00 412 PRO A O 1
ATOM 3207 N N . ARG A 1 413 ? 14.109 -9.967 -9.591 1.00 76.00 413 ARG A N 1
ATOM 3208 C CA . ARG A 1 413 ? 12.939 -10.854 -9.451 1.00 76.00 413 ARG A CA 1
ATOM 3209 C C . ARG A 1 413 ? 12.041 -10.940 -10.690 1.00 76.00 413 ARG A C 1
ATOM 3211 O O . ARG A 1 413 ? 11.231 -11.853 -10.776 1.00 76.00 413 ARG A O 1
ATOM 3218 N N . SER A 1 414 ? 12.167 -10.006 -11.630 1.00 80.06 414 SER A N 1
ATOM 3219 C CA . SER A 1 414 ? 11.344 -9.939 -12.845 1.00 80.06 414 SER A CA 1
ATOM 3220 C C . SER A 1 414 ? 12.054 -10.487 -14.084 1.00 80.06 414 SER A C 1
ATOM 3222 O O . SER A 1 414 ? 11.477 -10.545 -15.173 1.00 80.06 414 SER A O 1
ATOM 3224 N N . ARG A 1 415 ? 13.311 -10.919 -13.941 1.00 80.94 415 ARG A N 1
ATOM 3225 C CA . ARG A 1 415 ? 14.074 -11.555 -15.019 1.00 80.94 415 ARG A CA 1
ATOM 3226 C C . ARG A 1 415 ? 13.511 -12.950 -15.305 1.00 80.94 415 ARG A C 1
ATOM 3228 O O . ARG A 1 415 ? 13.038 -13.637 -14.410 1.00 80.94 415 ARG A O 1
ATOM 3235 N N . ARG A 1 416 ? 13.601 -13.387 -16.567 1.00 78.81 416 ARG A N 1
ATOM 3236 C CA . ARG A 1 416 ? 13.103 -14.696 -17.052 1.00 78.81 416 ARG A CA 1
ATOM 3237 C C . ARG A 1 416 ? 11.583 -14.908 -16.931 1.00 78.81 416 ARG A C 1
ATOM 3239 O O . ARG A 1 416 ? 11.119 -16.017 -17.156 1.00 78.81 416 ARG A O 1
ATOM 3246 N N . LEU A 1 417 ? 10.817 -13.848 -16.662 1.00 78.50 417 LEU A N 1
ATOM 3247 C CA . LEU A 1 417 ? 9.345 -13.845 -16.675 1.00 78.50 417 LEU A CA 1
ATOM 3248 C C . LEU A 1 417 ? 8.764 -13.219 -17.962 1.00 78.50 417 LEU A C 1
ATOM 3250 O O . LEU A 1 417 ? 7.625 -12.765 -17.983 1.00 78.50 417 LEU A O 1
ATOM 3254 N N . GLY A 1 418 ? 9.571 -13.100 -19.021 1.00 84.62 418 GLY A N 1
ATOM 3255 C CA . GLY A 1 418 ? 9.172 -12.472 -20.289 1.00 84.62 418 GLY A CA 1
ATOM 3256 C C . GLY A 1 418 ? 9.140 -10.935 -20.293 1.00 84.62 418 GLY A C 1
ATOM 3257 O O . GLY A 1 418 ? 9.040 -10.356 -21.365 1.00 84.62 418 GLY A O 1
ATOM 3258 N N . VAL A 1 419 ? 9.306 -10.261 -19.144 1.00 88.56 419 VAL A N 1
ATOM 3259 C CA . VAL A 1 419 ? 9.219 -8.783 -19.030 1.00 88.56 419 VAL A CA 1
ATOM 3260 C C . VAL A 1 419 ? 10.195 -8.055 -19.960 1.00 88.56 419 VAL A C 1
ATOM 3262 O O . VAL A 1 419 ? 9.823 -7.093 -20.624 1.00 88.56 419 VAL A O 1
ATOM 3265 N N . GLY A 1 420 ? 11.446 -8.520 -20.031 1.00 92.00 420 GLY A N 1
ATOM 3266 C CA . GLY A 1 420 ? 12.466 -7.911 -20.894 1.00 92.00 420 GLY A CA 1
ATOM 3267 C C . GLY A 1 420 ? 12.153 -8.069 -22.379 1.00 92.00 420 GLY A C 1
ATOM 3268 O O . GLY A 1 420 ? 12.349 -7.129 -23.141 1.00 92.00 420 GLY A O 1
ATOM 3269 N N . THR A 1 421 ? 11.619 -9.229 -22.769 1.00 91.56 421 THR A N 1
ATOM 3270 C CA . THR A 1 421 ? 11.142 -9.487 -24.134 1.00 91.56 421 THR A CA 1
ATOM 3271 C C . THR A 1 421 ? 9.971 -8.573 -24.467 1.00 91.56 421 THR A C 1
ATOM 3273 O O . THR A 1 421 ? 10.022 -7.886 -25.475 1.00 91.56 421 THR A O 1
ATOM 3276 N N . ALA A 1 422 ? 8.981 -8.457 -23.577 1.00 88.88 422 ALA A N 1
ATOM 3277 C CA . ALA A 1 422 ? 7.842 -7.568 -23.786 1.00 88.88 422 ALA A CA 1
ATOM 3278 C C . ALA A 1 422 ? 8.260 -6.097 -23.942 1.00 88.88 422 ALA A C 1
ATOM 3280 O O . ALA A 1 422 ? 7.754 -5.417 -24.827 1.00 88.88 422 ALA A O 1
ATOM 3281 N N . LEU A 1 423 ? 9.200 -5.607 -23.124 1.00 94.56 423 LEU A N 1
ATOM 3282 C CA . LEU A 1 423 ? 9.745 -4.252 -23.263 1.00 94.56 423 LEU A CA 1
ATOM 3283 C C . LEU A 1 423 ? 10.469 -4.051 -24.600 1.00 94.56 423 LEU A C 1
ATOM 3285 O O . LEU A 1 423 ? 10.247 -3.044 -25.270 1.00 94.56 423 LEU A O 1
ATOM 3289 N N . LEU A 1 424 ? 11.322 -5.002 -24.990 1.00 95.00 424 LEU A N 1
ATOM 3290 C CA . LEU A 1 424 ? 12.052 -4.946 -26.254 1.00 95.00 424 LEU A CA 1
ATOM 3291 C C . LEU A 1 424 ? 11.100 -4.970 -27.459 1.00 95.00 424 LEU A C 1
ATOM 3293 O O . LEU A 1 424 ? 11.245 -4.150 -28.366 1.00 95.00 424 LEU A O 1
ATOM 3297 N N . ASP A 1 425 ? 10.121 -5.871 -27.454 1.00 91.81 425 ASP A N 1
ATOM 3298 C CA . ASP A 1 425 ? 9.132 -6.004 -28.521 1.00 91.81 425 ASP A CA 1
ATOM 3299 C C . ASP A 1 425 ? 8.279 -4.734 -28.646 1.00 91.81 425 ASP A C 1
ATOM 3301 O O . ASP A 1 425 ? 8.019 -4.276 -29.759 1.00 91.81 425 ASP A O 1
ATOM 3305 N N . ASP A 1 426 ? 7.896 -4.109 -27.524 1.00 91.31 426 ASP A N 1
ATOM 3306 C CA . ASP A 1 426 ? 7.155 -2.843 -27.524 1.00 91.31 426 ASP A CA 1
ATOM 3307 C C . ASP A 1 426 ? 7.982 -1.697 -28.120 1.00 91.31 426 ASP A C 1
ATOM 3309 O O . ASP A 1 426 ? 7.484 -0.957 -28.971 1.00 91.31 426 ASP A O 1
ATOM 3313 N N . CYS A 1 427 ? 9.262 -1.592 -27.740 1.00 93.50 427 CYS A N 1
ATOM 3314 C CA . CYS A 1 427 ? 10.193 -0.632 -28.331 1.00 93.50 427 CYS A CA 1
ATOM 3315 C C . CYS A 1 427 ? 10.312 -0.821 -29.850 1.00 93.50 427 CYS A C 1
ATOM 3317 O O . CYS A 1 427 ? 10.165 0.146 -30.599 1.00 93.50 427 CYS A O 1
ATOM 3319 N N . ILE A 1 428 ? 10.539 -2.057 -30.313 1.00 91.69 428 ILE A N 1
ATOM 3320 C CA . ILE A 1 428 ? 10.666 -2.367 -31.744 1.00 91.69 428 ILE A CA 1
ATOM 3321 C C . ILE A 1 428 ? 9.368 -2.024 -32.478 1.00 91.69 428 ILE A C 1
ATOM 3323 O O . ILE A 1 428 ? 9.400 -1.365 -33.514 1.00 91.69 428 ILE A O 1
ATOM 3327 N N . ARG A 1 429 ? 8.214 -2.421 -31.938 1.00 89.56 429 ARG A N 1
ATOM 3328 C CA . ARG A 1 429 ? 6.902 -2.167 -32.542 1.00 89.56 429 ARG A CA 1
ATOM 3329 C C . ARG A 1 429 ? 6.609 -0.672 -32.691 1.00 89.56 429 ARG A C 1
ATOM 3331 O O . ARG A 1 429 ? 6.038 -0.273 -33.702 1.00 89.56 429 ARG A O 1
ATOM 3338 N N . ARG A 1 430 ? 6.993 0.157 -31.714 1.00 88.81 430 ARG A N 1
ATOM 3339 C CA . ARG A 1 430 ? 6.783 1.616 -31.764 1.00 88.81 430 ARG A CA 1
ATOM 3340 C C . ARG A 1 430 ? 7.662 2.312 -32.798 1.00 88.81 430 ARG A C 1
ATOM 3342 O O . ARG A 1 430 ? 7.196 3.258 -33.428 1.00 88.81 430 ARG A O 1
ATOM 3349 N N . CYS A 1 431 ? 8.897 1.854 -33.002 1.00 86.62 431 CYS A N 1
ATOM 3350 C CA . CYS A 1 431 ? 9.807 2.483 -33.962 1.00 86.62 431 CYS A CA 1
ATOM 3351 C C . CYS A 1 431 ? 9.745 1.876 -35.372 1.00 86.62 431 CYS A C 1
ATOM 3353 O O . CYS A 1 431 ? 10.116 2.559 -36.324 1.00 86.62 431 CYS A O 1
ATOM 3355 N N . ALA A 1 432 ? 9.281 0.629 -35.529 1.00 81.88 432 ALA A N 1
ATOM 3356 C CA . ALA A 1 432 ? 9.228 -0.089 -36.807 1.00 81.88 432 ALA A CA 1
ATOM 3357 C C . ALA A 1 432 ? 8.641 0.711 -37.986 1.00 81.88 432 ALA A C 1
ATOM 3359 O O . ALA A 1 432 ? 9.182 0.594 -39.084 1.00 81.88 432 ALA A O 1
ATOM 3360 N N . PRO A 1 433 ? 7.621 1.579 -37.807 1.00 80.44 433 PRO A N 1
ATOM 3361 C CA . PRO A 1 433 ? 7.100 2.381 -38.914 1.00 80.44 433 PRO A CA 1
ATOM 3362 C C . PRO A 1 433 ? 8.090 3.410 -39.489 1.00 80.44 433 PRO A C 1
ATOM 3364 O O . PRO A 1 433 ? 7.814 3.992 -40.535 1.00 80.44 433 PRO A O 1
ATOM 3367 N N . GLN A 1 434 ? 9.196 3.691 -38.794 1.00 79.44 434 GLN A N 1
ATOM 3368 C CA . GLN A 1 434 ? 10.088 4.820 -39.076 1.00 79.44 434 GLN A CA 1
ATOM 3369 C C . GLN A 1 434 ? 11.555 4.415 -39.259 1.00 79.44 434 GLN A C 1
ATOM 3371 O O . GLN A 1 434 ? 12.358 5.251 -39.663 1.00 79.44 434 GLN A O 1
ATOM 3376 N N . VAL A 1 435 ? 11.930 3.165 -38.959 1.00 87.50 435 VAL A N 1
ATOM 3377 C CA . VAL A 1 435 ? 13.335 2.730 -38.982 1.00 87.50 435 VAL A CA 1
ATOM 3378 C C . VAL A 1 435 ? 13.517 1.371 -39.636 1.00 87.50 435 VAL A C 1
ATOM 3380 O O . VAL A 1 435 ? 12.678 0.486 -39.512 1.00 87.50 435 VAL A O 1
ATOM 3383 N N . SER A 1 436 ? 14.664 1.188 -40.289 1.00 89.56 436 SER A N 1
ATOM 3384 C CA . SER A 1 436 ? 15.080 -0.101 -40.858 1.00 89.56 436 SER A CA 1
ATOM 3385 C C . SER A 1 436 ? 16.041 -0.855 -39.937 1.00 89.56 436 SER A C 1
ATOM 3387 O O . SER A 1 436 ? 16.136 -2.081 -39.997 1.00 89.56 436 SER A O 1
ATOM 3389 N N . THR A 1 437 ? 16.744 -0.137 -39.056 1.00 93.88 437 THR A N 1
ATOM 3390 C CA . THR A 1 437 ? 17.775 -0.702 -38.181 1.00 93.88 437 THR A CA 1
ATOM 3391 C C . THR A 1 437 ? 17.526 -0.338 -36.722 1.00 93.88 437 THR A C 1
ATOM 3393 O O . THR A 1 437 ? 17.378 0.832 -36.374 1.00 93.88 437 THR A O 1
ATOM 3396 N N . PHE A 1 438 ? 17.541 -1.346 -35.854 1.00 96.12 438 PHE A N 1
ATOM 3397 C CA . PHE A 1 438 ? 17.452 -1.186 -34.408 1.00 96.12 438 PHE A CA 1
ATOM 3398 C C . PHE A 1 438 ? 18.783 -1.577 -33.777 1.00 96.12 438 PHE A C 1
ATOM 3400 O O . PHE A 1 438 ? 19.256 -2.697 -33.972 1.00 96.12 438 PHE A O 1
ATOM 3407 N N . LEU A 1 439 ? 19.401 -0.656 -33.047 1.00 97.25 439 LEU A N 1
ATOM 3408 C CA . LEU A 1 439 ? 20.678 -0.854 -32.373 1.00 97.25 439 LEU A CA 1
ATOM 3409 C C . LEU A 1 439 ? 20.487 -1.011 -30.868 1.00 97.25 439 LEU A C 1
ATOM 3411 O O . LEU A 1 439 ? 19.502 -0.565 -30.289 1.00 97.25 439 LEU A O 1
ATOM 3415 N N . THR A 1 440 ? 21.478 -1.597 -30.220 1.00 97.69 440 THR A N 1
ATOM 3416 C CA . THR A 1 440 ? 21.676 -1.525 -28.776 1.00 97.69 440 THR A CA 1
ATOM 3417 C C . THR A 1 440 ? 23.169 -1.544 -28.472 1.00 97.69 440 THR A C 1
ATOM 3419 O O . THR A 1 440 ? 23.986 -1.844 -29.350 1.00 97.69 440 THR A O 1
ATOM 3422 N N . GLU A 1 441 ? 23.524 -1.229 -27.232 1.00 95.62 441 GLU A N 1
ATOM 3423 C CA . GLU A 1 441 ? 24.886 -1.348 -26.736 1.00 95.62 441 GLU A CA 1
ATOM 3424 C C . GLU A 1 441 ? 24.944 -2.056 -25.379 1.00 95.62 441 GLU A C 1
ATOM 3426 O O . GLU A 1 441 ? 24.020 -1.984 -24.565 1.00 95.62 441 GLU A O 1
ATOM 3431 N N . TYR A 1 442 ? 26.048 -2.758 -25.133 1.00 95.00 442 TYR A N 1
ATOM 3432 C CA . TYR A 1 442 ? 26.368 -3.348 -23.836 1.00 95.00 442 TYR A CA 1
ATOM 3433 C C . TYR A 1 442 ? 27.880 -3.422 -23.629 1.00 95.00 442 TYR A C 1
ATOM 3435 O O . TYR A 1 442 ? 28.663 -3.427 -24.577 1.00 95.00 442 TYR A O 1
ATOM 3443 N N . LEU A 1 443 ? 28.316 -3.491 -22.371 1.00 93.38 443 LEU A N 1
ATOM 3444 C CA . LEU A 1 443 ? 29.737 -3.638 -22.071 1.00 93.38 443 LEU A CA 1
ATOM 3445 C C . LEU A 1 443 ? 30.258 -5.028 -22.438 1.00 93.38 443 LEU A C 1
ATOM 3447 O O . LEU A 1 443 ? 29.629 -6.048 -22.138 1.00 93.38 443 LEU A O 1
ATOM 3451 N N . ALA A 1 444 ? 31.466 -5.071 -22.995 1.00 91.62 444 ALA A N 1
ATOM 3452 C CA . ALA A 1 444 ? 32.218 -6.301 -23.175 1.00 91.62 444 ALA A CA 1
ATOM 3453 C C . ALA A 1 444 ? 32.378 -7.011 -21.820 1.00 91.62 444 ALA A C 1
ATOM 3455 O O . ALA A 1 444 ? 32.835 -6.425 -20.840 1.00 91.62 444 ALA A O 1
ATOM 3456 N N . GLY A 1 445 ? 31.978 -8.282 -21.762 1.00 90.56 445 GLY A N 1
ATOM 3457 C CA . GLY A 1 445 ? 31.911 -9.060 -20.521 1.00 90.56 445 GLY A CA 1
ATOM 3458 C C . GLY A 1 445 ? 30.495 -9.238 -19.967 1.00 90.56 445 GLY A C 1
ATOM 3459 O O . GLY A 1 445 ? 30.270 -10.188 -19.216 1.00 90.56 445 GLY A O 1
ATOM 3460 N N . ASN A 1 446 ? 29.514 -8.436 -20.403 1.00 93.69 446 ASN A N 1
ATOM 3461 C CA . ASN A 1 446 ? 28.105 -8.644 -20.067 1.00 93.69 446 ASN A CA 1
ATOM 3462 C C . ASN A 1 446 ? 27.494 -9.786 -20.903 1.00 93.69 446 ASN A C 1
ATOM 3464 O O . ASN A 1 446 ? 26.744 -9.581 -21.858 1.00 93.69 446 ASN A O 1
ATOM 3468 N N . ARG A 1 447 ? 27.831 -11.027 -20.534 1.00 93.62 447 ARG A N 1
ATOM 3469 C CA . ARG A 1 447 ? 27.380 -12.240 -21.239 1.00 93.62 447 ARG A CA 1
ATOM 3470 C C . ARG A 1 447 ? 25.861 -12.421 -21.210 1.00 93.62 447 ARG A C 1
ATOM 3472 O O . ARG A 1 447 ? 25.312 -13.013 -22.132 1.00 93.62 447 ARG A O 1
ATOM 3479 N N . ALA A 1 448 ? 25.193 -11.928 -20.165 1.00 91.44 448 ALA A N 1
ATOM 3480 C CA . ALA A 1 448 ? 23.739 -11.995 -20.053 1.00 91.44 448 ALA A CA 1
ATOM 3481 C C . ALA A 1 448 ? 23.056 -11.111 -21.107 1.00 91.44 448 ALA A C 1
ATOM 3483 O O . ALA A 1 448 ? 22.132 -11.579 -21.768 1.00 91.44 448 ALA A O 1
ATOM 3484 N N . ALA A 1 449 ? 23.540 -9.878 -21.302 1.00 94.31 449 ALA A N 1
ATOM 3485 C CA . ALA A 1 449 ? 23.046 -8.990 -22.352 1.00 94.31 449 ALA A CA 1
ATOM 3486 C C . ALA A 1 449 ? 23.320 -9.560 -23.750 1.00 94.31 449 ALA A C 1
ATOM 3488 O O . ALA A 1 449 ? 22.398 -9.637 -24.556 1.00 94.31 449 ALA A O 1
ATOM 3489 N N . ALA A 1 450 ? 24.545 -10.037 -24.006 1.00 96.06 450 ALA A N 1
ATOM 3490 C CA . ALA A 1 450 ? 24.909 -10.638 -25.291 1.00 96.06 450 ALA A CA 1
ATOM 3491 C C . ALA A 1 450 ? 23.973 -11.802 -25.667 1.00 96.06 450 ALA A C 1
ATOM 3493 O O . ALA A 1 450 ? 23.361 -11.786 -26.731 1.00 96.06 450 ALA A O 1
ATOM 3494 N N . ALA A 1 451 ? 23.778 -12.761 -24.753 1.00 95.75 451 ALA A N 1
ATOM 3495 C CA . ALA A 1 451 ? 22.893 -13.903 -24.984 1.00 95.75 451 ALA A CA 1
ATOM 3496 C C . ALA A 1 451 ? 21.421 -13.490 -25.158 1.00 95.75 451 ALA A C 1
ATOM 3498 O O . ALA A 1 451 ? 20.703 -14.079 -25.965 1.00 95.75 451 ALA A O 1
ATOM 3499 N N . PHE A 1 452 ? 20.958 -12.483 -24.407 1.00 95.50 452 PHE A N 1
ATOM 3500 C CA . PHE A 1 452 ? 19.603 -11.958 -24.552 1.00 95.50 452 PHE A CA 1
ATOM 3501 C C . PHE A 1 452 ? 19.398 -11.339 -25.938 1.00 95.50 452 PHE A C 1
ATOM 3503 O O . PHE A 1 452 ? 18.441 -11.697 -26.620 1.00 95.50 452 PHE A O 1
ATOM 3510 N N . TYR A 1 453 ? 20.291 -10.457 -26.386 1.00 97.44 453 TYR A N 1
ATOM 3511 C CA . TYR A 1 453 ? 20.143 -9.784 -27.676 1.00 97.44 453 TYR A CA 1
ATOM 3512 C C . TYR A 1 453 ? 20.335 -10.735 -28.863 1.00 97.44 453 TYR A C 1
ATOM 3514 O O . TYR A 1 453 ? 19.554 -10.669 -29.813 1.00 97.44 453 TYR A O 1
ATOM 3522 N N . GLU A 1 454 ? 21.278 -11.677 -28.787 1.00 97.00 454 GLU A N 1
ATOM 3523 C CA . GLU A 1 454 ? 21.445 -12.733 -29.796 1.00 97.00 454 GLU A CA 1
ATOM 3524 C C . GLU A 1 454 ? 20.156 -13.557 -29.956 1.00 97.00 454 GLU A C 1
ATOM 3526 O O . GLU A 1 454 ? 19.667 -13.745 -31.071 1.00 97.00 454 GLU A O 1
ATOM 3531 N N . ALA A 1 455 ? 19.529 -13.960 -28.843 1.00 95.62 455 ALA A N 1
ATOM 3532 C CA . ALA A 1 455 ? 18.258 -14.686 -28.865 1.00 95.62 455 ALA A CA 1
ATOM 3533 C C . ALA A 1 455 ? 17.097 -13.876 -29.479 1.00 95.62 455 ALA A C 1
ATOM 3535 O O . ALA A 1 455 ? 16.149 -14.467 -29.993 1.00 95.62 455 ALA A O 1
ATOM 3536 N N . HIS A 1 456 ? 17.179 -12.541 -29.465 1.00 95.38 456 HIS A N 1
ATOM 3537 C CA . HIS A 1 456 ? 16.203 -11.643 -30.093 1.00 95.38 456 HIS A CA 1
ATOM 3538 C C . HIS A 1 456 ? 16.649 -11.155 -31.484 1.00 95.38 456 HIS A C 1
ATOM 3540 O O . HIS A 1 456 ? 16.079 -10.200 -32.017 1.00 95.38 456 HIS A O 1
ATOM 3546 N N . GLY A 1 457 ? 17.635 -11.818 -32.100 1.00 96.00 457 GLY A N 1
ATOM 3547 C CA . GLY A 1 457 ? 18.028 -11.614 -33.496 1.00 96.00 457 GLY A CA 1
ATOM 3548 C C . GLY A 1 457 ? 18.959 -10.428 -33.744 1.00 96.00 457 GLY A C 1
ATOM 3549 O O . GLY A 1 457 ? 19.035 -9.953 -34.878 1.00 96.00 457 GLY A O 1
ATOM 3550 N N . PHE A 1 458 ? 19.636 -9.927 -32.711 1.00 97.44 458 PHE A N 1
ATOM 3551 C CA . PHE A 1 458 ? 20.697 -8.936 -32.869 1.00 97.44 458 PHE A CA 1
ATOM 3552 C C . PHE A 1 458 ? 22.022 -9.615 -33.214 1.00 97.44 458 PHE A C 1
ATOM 3554 O O . PHE A 1 458 ? 22.339 -10.685 -32.699 1.00 97.44 458 PHE A O 1
ATOM 3561 N N . ALA A 1 459 ? 22.818 -8.954 -34.049 1.00 97.25 459 ALA A N 1
ATOM 3562 C CA . ALA A 1 459 ? 24.191 -9.328 -34.353 1.00 97.25 459 ALA A CA 1
ATOM 3563 C C . ALA A 1 459 ? 25.141 -8.203 -33.930 1.00 97.25 459 ALA A C 1
ATOM 3565 O O . ALA A 1 459 ? 24.858 -7.028 -34.166 1.00 97.25 459 ALA A O 1
ATOM 3566 N N . GLU A 1 460 ? 26.271 -8.550 -33.315 1.00 97.50 460 GLU A N 1
ATOM 3567 C CA . GLU A 1 460 ? 27.331 -7.588 -33.005 1.00 97.50 460 GLU A CA 1
ATOM 3568 C C . GLU A 1 460 ? 27.879 -6.974 -34.303 1.00 97.50 460 GLU A C 1
ATOM 3570 O O . GLU A 1 460 ? 28.216 -7.688 -35.248 1.00 97.50 460 GLU A O 1
ATOM 3575 N N . VAL A 1 461 ? 27.960 -5.644 -34.360 1.00 96.56 461 VAL A N 1
ATOM 3576 C CA . VAL A 1 461 ? 28.408 -4.904 -35.553 1.00 96.56 461 VAL A CA 1
ATOM 3577 C C . VAL A 1 461 ? 29.686 -4.113 -35.323 1.00 96.56 461 VAL A C 1
ATOM 3579 O O . VAL A 1 461 ? 30.395 -3.805 -36.281 1.00 96.56 461 VAL A O 1
ATOM 3582 N N . ARG A 1 462 ? 29.982 -3.749 -34.071 1.00 95.12 462 ARG A N 1
ATOM 3583 C CA . ARG A 1 462 ? 31.120 -2.890 -33.733 1.00 95.12 462 ARG A CA 1
ATOM 3584 C C . ARG A 1 462 ? 31.489 -3.030 -32.259 1.00 95.12 462 ARG A C 1
ATOM 3586 O O . ARG A 1 462 ? 30.605 -3.111 -31.417 1.00 95.12 462 ARG A O 1
ATOM 3593 N N . GLU A 1 463 ? 32.779 -2.979 -31.949 1.00 93.94 463 GLU A N 1
ATOM 3594 C CA . GLU A 1 463 ? 33.297 -2.879 -30.582 1.00 93.94 463 GLU A CA 1
ATOM 3595 C C . GLU A 1 463 ? 34.220 -1.664 -30.500 1.00 93.94 463 GLU A C 1
ATOM 3597 O O . GLU A 1 463 ? 35.093 -1.488 -31.351 1.00 93.94 463 GLU A O 1
ATOM 3602 N N . GLU A 1 464 ? 34.033 -0.822 -29.487 1.00 91.75 464 GLU A N 1
ATOM 3603 C CA . GLU A 1 464 ? 34.831 0.387 -29.296 1.00 91.75 464 GLU A CA 1
ATOM 3604 C C . GLU A 1 464 ? 35.229 0.568 -27.838 1.00 91.75 464 GLU A C 1
ATOM 3606 O O . GLU A 1 464 ? 34.612 0.030 -26.918 1.00 91.75 464 GLU A O 1
ATOM 3611 N N . ARG A 1 465 ? 36.272 1.365 -27.607 1.00 87.00 465 ARG A N 1
ATOM 3612 C CA . ARG A 1 465 ? 36.596 1.822 -26.257 1.00 87.00 465 ARG A CA 1
ATOM 3613 C C . ARG A 1 465 ? 35.523 2.806 -25.795 1.00 87.00 465 ARG A C 1
ATOM 3615 O O . ARG A 1 465 ? 35.156 3.700 -26.553 1.00 87.00 465 ARG A O 1
ATOM 3622 N N . ASN A 1 466 ? 35.067 2.668 -24.551 1.00 77.69 466 ASN A N 1
ATOM 3623 C CA . ASN A 1 466 ? 34.108 3.601 -23.976 1.00 77.69 466 ASN A CA 1
ATOM 3624 C C . ASN A 1 466 ? 34.680 5.039 -24.015 1.00 77.69 466 ASN A C 1
ATOM 3626 O O . ASN A 1 466 ? 35.816 5.246 -23.573 1.00 77.69 466 ASN A O 1
ATOM 3630 N N . PRO A 1 467 ? 33.945 6.027 -24.563 1.00 66.44 467 PRO A N 1
ATOM 3631 C CA . PRO A 1 467 ? 34.450 7.389 -24.730 1.00 66.44 467 PRO A CA 1
ATOM 3632 C C . PRO A 1 467 ? 34.585 8.176 -23.415 1.00 66.44 467 PRO A C 1
ATOM 3634 O O . PRO A 1 467 ? 35.199 9.242 -23.423 1.00 66.44 467 PRO A O 1
ATOM 3637 N N . TRP A 1 468 ? 34.042 7.687 -22.294 1.00 66.31 468 TRP A N 1
ATOM 3638 C CA . TRP A 1 468 ? 34.112 8.373 -21.000 1.00 66.31 468 TRP A CA 1
ATOM 3639 C C . TRP A 1 468 ? 35.417 8.055 -20.248 1.00 66.31 468 TRP A C 1
ATOM 3641 O O . TRP A 1 468 ? 35.848 6.901 -20.156 1.00 66.31 468 TRP A O 1
ATOM 3651 N N . GLU A 1 469 ? 36.078 9.108 -19.751 1.00 51.19 469 GLU A N 1
ATOM 3652 C CA . GLU A 1 469 ? 37.473 9.072 -19.299 1.00 51.19 469 GLU A CA 1
ATOM 3653 C C . GLU A 1 469 ? 37.749 8.052 -18.176 1.00 51.19 469 GLU A C 1
ATOM 3655 O O . GLU A 1 469 ? 36.953 7.839 -17.267 1.00 51.19 469 GLU A O 1
ATOM 3660 N N . ALA A 1 470 ? 38.942 7.448 -18.255 1.00 54.09 470 ALA A N 1
ATOM 3661 C CA . ALA A 1 470 ? 39.558 6.521 -17.297 1.00 54.09 470 ALA A CA 1
ATOM 3662 C C . ALA A 1 470 ? 39.001 5.087 -17.179 1.00 54.09 470 ALA A C 1
ATOM 3664 O O . ALA A 1 470 ? 39.507 4.326 -16.355 1.00 54.09 470 ALA A O 1
ATOM 3665 N N . THR A 1 471 ? 38.070 4.651 -18.033 1.00 61.22 471 THR A N 1
ATOM 3666 C CA . THR A 1 471 ? 37.691 3.226 -18.088 1.00 61.22 471 THR A CA 1
ATOM 3667 C C . THR A 1 471 ? 38.386 2.507 -19.260 1.00 61.22 471 THR A C 1
ATOM 3669 O O . THR A 1 471 ? 38.440 3.008 -20.384 1.00 61.22 471 THR A O 1
ATOM 3672 N N . GLU A 1 472 ? 38.982 1.331 -19.020 1.00 72.31 472 GLU A N 1
ATOM 3673 C CA . GLU A 1 472 ? 39.412 0.391 -20.087 1.00 72.31 472 GLU A CA 1
ATOM 3674 C C . GLU A 1 472 ? 38.232 -0.438 -20.629 1.00 72.31 472 GLU A C 1
ATOM 3676 O O . GLU A 1 472 ? 38.395 -1.410 -21.366 1.00 72.31 472 GLU A O 1
ATOM 3681 N N . VAL A 1 473 ? 37.020 -0.043 -20.250 1.00 81.06 473 VAL A N 1
ATOM 3682 C CA . VAL A 1 473 ? 35.777 -0.703 -20.603 1.00 81.06 473 VAL A CA 1
ATOM 3683 C C . VAL A 1 473 ? 35.547 -0.585 -22.109 1.00 81.06 473 VAL A C 1
ATOM 3685 O O . VAL A 1 473 ? 35.665 0.491 -22.702 1.00 81.06 473 VAL A O 1
ATOM 3688 N N . ARG A 1 474 ? 35.199 -1.710 -22.732 1.00 89.88 474 ARG A N 1
ATOM 3689 C CA . ARG A 1 474 ? 34.838 -1.784 -24.151 1.00 89.88 474 ARG A CA 1
ATOM 3690 C C . ARG A 1 474 ? 33.326 -1.906 -24.276 1.00 89.88 474 ARG A C 1
ATOM 3692 O O . ARG A 1 474 ? 32.702 -2.596 -23.472 1.00 89.88 474 ARG A O 1
ATOM 3699 N N . VAL A 1 475 ? 32.749 -1.213 -25.246 1.00 92.44 475 VAL A N 1
ATOM 3700 C CA . VAL A 1 475 ? 31.316 -1.205 -25.549 1.00 92.44 475 VAL A CA 1
ATOM 3701 C C . VAL A 1 475 ? 31.112 -1.941 -26.863 1.00 92.44 475 VAL A C 1
ATOM 3703 O O . VAL A 1 475 ? 31.775 -1.644 -27.856 1.00 92.44 475 VAL A O 1
ATOM 3706 N N . ILE A 1 476 ? 30.200 -2.902 -26.859 1.00 95.81 476 ILE A N 1
ATOM 3707 C CA . ILE A 1 476 ? 29.777 -3.657 -28.029 1.00 95.81 476 ILE A CA 1
ATOM 3708 C C . ILE A 1 476 ? 28.450 -3.072 -28.498 1.00 95.81 476 ILE A C 1
ATOM 3710 O O . ILE A 1 476 ? 27.502 -2.973 -27.722 1.00 95.81 476 ILE A O 1
ATOM 3714 N N . TYR A 1 477 ? 28.392 -2.706 -29.773 1.00 96.75 477 TYR A N 1
ATOM 3715 C CA . TYR A 1 477 ? 27.173 -2.334 -30.472 1.00 96.75 477 TYR A CA 1
ATOM 3716 C C . TYR A 1 477 ? 26.654 -3.555 -31.221 1.00 96.75 477 TYR A C 1
ATOM 3718 O O . TYR A 1 477 ? 27.389 -4.173 -31.997 1.00 96.75 477 TYR A O 1
ATOM 3726 N N . ALA A 1 478 ? 25.376 -3.858 -31.035 1.00 97.38 478 ALA A N 1
ATOM 3727 C CA . ALA A 1 478 ? 24.675 -4.897 -31.771 1.00 97.38 478 ALA A CA 1
ATOM 3728 C C . ALA A 1 478 ? 23.470 -4.294 -32.491 1.00 97.38 478 ALA A C 1
ATOM 3730 O O . ALA A 1 478 ? 22.873 -3.329 -32.013 1.00 97.38 478 ALA A O 1
ATOM 3731 N N . SER A 1 479 ? 23.108 -4.842 -33.647 1.00 96.50 479 SER A N 1
ATOM 3732 C CA . SER A 1 479 ? 21.950 -4.376 -34.402 1.00 96.50 479 SER A CA 1
ATOM 3733 C C . SER A 1 479 ? 21.112 -5.515 -34.958 1.00 96.50 479 SER A C 1
ATOM 3735 O O . SER A 1 479 ? 21.583 -6.633 -35.164 1.00 96.50 479 SER A O 1
ATOM 3737 N N . ARG A 1 480 ? 19.843 -5.207 -35.207 1.00 94.62 480 ARG A N 1
ATOM 3738 C CA . ARG A 1 480 ? 18.880 -6.060 -35.893 1.00 94.62 480 ARG A CA 1
ATOM 3739 C C . ARG A 1 480 ? 18.150 -5.238 -36.951 1.00 94.62 480 ARG A C 1
ATOM 3741 O O . ARG A 1 480 ? 17.877 -4.055 -36.757 1.00 94.62 480 ARG A O 1
ATOM 3748 N N . GLN A 1 481 ? 17.814 -5.880 -38.065 1.00 93.12 481 GLN A N 1
ATOM 3749 C CA . GLN A 1 481 ? 16.920 -5.293 -39.061 1.00 93.12 481 GLN A CA 1
ATOM 3750 C C . GLN A 1 481 ? 15.466 -5.391 -38.592 1.00 93.12 481 GLN A C 1
ATOM 3752 O O . GLN A 1 481 ? 15.025 -6.454 -38.142 1.00 93.12 481 GLN A O 1
ATOM 3757 N N . VAL A 1 482 ? 14.727 -4.290 -38.712 1.00 85.06 482 VAL A N 1
ATOM 3758 C CA . VAL A 1 482 ? 13.304 -4.224 -38.371 1.00 85.06 482 VAL A CA 1
ATOM 3759 C C . VAL A 1 482 ? 12.497 -4.351 -39.662 1.00 85.06 482 VAL A C 1
ATOM 3761 O O . VAL A 1 482 ? 12.665 -3.527 -40.562 1.00 85.06 482 VAL A O 1
ATOM 3764 N N . PRO A 1 483 ? 11.661 -5.391 -39.813 1.00 71.69 483 PRO A N 1
ATOM 3765 C CA . PRO A 1 483 ? 10.769 -5.494 -40.959 1.00 71.69 483 PRO A CA 1
ATOM 3766 C C . PRO A 1 483 ? 9.796 -4.313 -40.979 1.00 71.69 483 PRO A C 1
ATOM 3768 O O . PRO A 1 483 ? 9.311 -3.903 -39.928 1.00 71.69 483 PRO A O 1
ATOM 3771 N N . ALA A 1 484 ? 9.455 -3.824 -42.172 1.00 60.22 484 ALA A N 1
ATOM 3772 C CA . ALA A 1 484 ? 8.477 -2.744 -42.337 1.00 60.22 484 ALA A CA 1
ATOM 3773 C C . ALA A 1 484 ? 7.065 -3.101 -41.809 1.00 60.22 484 ALA A C 1
ATOM 3775 O O . ALA A 1 484 ? 6.272 -2.197 -41.573 1.00 60.22 484 ALA A O 1
ATOM 3776 N N . ASP A 1 485 ? 6.779 -4.395 -41.601 1.00 56.47 485 ASP A N 1
ATOM 3777 C CA . ASP A 1 485 ? 5.553 -4.928 -40.991 1.00 56.47 485 ASP A CA 1
ATOM 3778 C C . ASP A 1 485 ? 5.915 -5.972 -39.911 1.00 56.47 485 ASP A C 1
ATOM 3780 O O . ASP A 1 485 ? 6.232 -7.122 -40.241 1.00 56.47 485 ASP A O 1
ATOM 3784 N N . PRO A 1 486 ? 5.924 -5.608 -38.618 1.00 51.84 486 PRO A N 1
ATOM 3785 C CA . PRO A 1 486 ? 6.027 -6.571 -37.531 1.00 51.84 486 PRO A CA 1
ATOM 3786 C C . PRO A 1 486 ? 4.630 -7.151 -37.252 1.00 51.84 486 PRO A C 1
ATOM 3788 O O . PRO A 1 486 ? 3.823 -6.523 -36.570 1.00 51.84 486 PRO A O 1
ATOM 3791 N N . THR A 1 487 ? 4.322 -8.317 -37.826 1.00 39.84 487 THR A N 1
ATOM 3792 C CA . THR A 1 487 ? 3.099 -9.083 -37.505 1.00 39.84 487 THR A CA 1
ATOM 3793 C C . THR A 1 487 ? 3.105 -9.625 -36.090 1.00 39.84 487 THR A C 1
ATOM 3795 O O . THR A 1 487 ? 4.170 -10.167 -35.705 1.00 39.84 487 THR A O 1
#